Protein AF-A0A958GUT4-F1 (afdb_monomer_lite)

Structure (mmCIF, N/CA/C/O backbone):
data_AF-A0A958GUT4-F1
#
_entry.id   AF-A0A958GUT4-F1
#
loop_
_atom_site.group_PDB
_atom_site.id
_atom_site.type_symbol
_atom_site.label_atom_id
_atom_site.label_alt_id
_atom_site.label_comp_id
_atom_site.label_asym_id
_atom_site.label_entity_id
_atom_site.label_seq_id
_atom_site.pdbx_PDB_ins_code
_atom_site.Cartn_x
_atom_site.Cartn_y
_atom_site.Cartn_z
_atom_site.occupancy
_atom_site.B_iso_or_equiv
_atom_site.auth_seq_id
_atom_site.auth_comp_id
_atom_site.auth_asym_id
_atom_site.auth_atom_id
_atom_site.pdbx_PDB_model_num
ATOM 1 N N . MET A 1 1 ? -35.368 -56.589 61.030 1.00 34.84 1 MET A N 1
ATOM 2 C CA . MET A 1 1 ? -36.793 -56.431 60.660 1.00 34.84 1 MET A CA 1
ATOM 3 C C . MET A 1 1 ? -36.895 -55.324 59.605 1.00 34.84 1 MET A C 1
ATOM 5 O O . MET A 1 1 ? -36.998 -54.161 59.944 1.00 34.84 1 MET A O 1
ATOM 9 N N . THR A 1 2 ? -36.487 -55.586 58.362 1.00 40.00 2 THR A N 1
ATOM 10 C CA . THR A 1 2 ? -37.362 -55.931 57.216 1.00 40.00 2 THR A CA 1
ATOM 11 C C . THR A 1 2 ? -38.450 -54.898 56.902 1.00 40.00 2 THR A C 1
ATOM 13 O O . THR A 1 2 ? -39.586 -55.038 57.349 1.00 40.00 2 THR A O 1
ATOM 16 N N . ARG A 1 3 ? -38.143 -53.943 56.016 1.00 38.34 3 ARG A N 1
ATOM 17 C CA . ARG A 1 3 ? -39.127 -53.379 55.080 1.00 38.34 3 ARG A CA 1
ATOM 18 C C . ARG A 1 3 ? -38.517 -53.325 53.678 1.00 38.34 3 ARG A C 1
ATOM 20 O O . ARG A 1 3 ? -37.564 -52.600 53.433 1.00 38.34 3 ARG A O 1
ATOM 27 N N . ARG A 1 4 ? -39.060 -54.164 52.793 1.00 37.91 4 ARG A N 1
ATOM 28 C CA . ARG A 1 4 ? -38.852 -54.139 51.337 1.00 37.91 4 ARG A CA 1
ATOM 29 C C . ARG A 1 4 ? -39.593 -52.937 50.737 1.00 37.91 4 ARG A C 1
ATOM 31 O O . ARG A 1 4 ? -40.714 -52.688 51.185 1.00 37.91 4 ARG A O 1
ATOM 38 N N . PRO A 1 5 ? -39.107 -52.333 49.644 1.00 47.97 5 PRO A N 1
ATOM 39 C CA . PRO A 1 5 ? -39.970 -51.686 48.673 1.00 47.97 5 PRO A CA 1
ATOM 40 C C . PRO A 1 5 ? -40.181 -52.593 47.452 1.00 47.97 5 PRO A C 1
ATOM 42 O O . PRO A 1 5 ? -39.253 -53.186 46.906 1.00 47.97 5 PRO A O 1
ATOM 45 N N . LYS A 1 6 ? -41.449 -52.707 47.051 1.00 51.03 6 LYS A N 1
ATOM 46 C CA . LYS A 1 6 ? -41.892 -53.169 45.735 1.00 51.03 6 LYS A CA 1
ATOM 47 C C . LYS A 1 6 ? -41.920 -51.944 44.824 1.00 51.03 6 LYS A C 1
ATOM 49 O O . LYS A 1 6 ? -42.697 -51.063 45.146 1.00 51.03 6 LYS A O 1
ATOM 54 N N . TYR A 1 7 ? -41.173 -51.927 43.722 1.00 39.12 7 TYR A N 1
ATOM 55 C CA . TYR A 1 7 ? -41.570 -51.268 42.468 1.00 39.12 7 TYR A CA 1
ATOM 56 C C . TYR A 1 7 ? -40.791 -51.919 41.316 1.00 39.12 7 TYR A C 1
ATOM 58 O O . TYR A 1 7 ? -39.629 -51.623 41.068 1.00 39.12 7 TYR A O 1
ATOM 66 N N . LEU A 1 8 ? -41.452 -52.867 40.657 1.00 44.34 8 LEU A N 1
ATOM 67 C CA . LEU A 1 8 ? -41.136 -53.380 39.328 1.00 44.34 8 LEU A CA 1
ATOM 68 C C . LEU A 1 8 ? -42.362 -53.030 38.491 1.00 44.34 8 LEU A C 1
ATOM 70 O O . LEU A 1 8 ? -43.433 -53.540 38.812 1.00 44.34 8 LEU A O 1
ATOM 74 N N . LEU A 1 9 ? -42.205 -52.135 37.512 1.00 44.56 9 LEU A N 1
ATOM 75 C CA . LEU A 1 9 ? -42.974 -52.000 36.261 1.00 44.56 9 LEU A CA 1
ATOM 76 C C . LEU A 1 9 ? -42.634 -50.638 35.632 1.00 44.56 9 LEU A C 1
ATOM 78 O O . LEU A 1 9 ? -42.882 -49.608 36.250 1.00 44.56 9 LEU A O 1
ATOM 82 N N . GLY A 1 10 ? -42.093 -50.639 34.407 1.00 42.06 10 GLY A N 1
ATOM 83 C CA . GLY A 1 10 ? -42.019 -49.427 33.577 1.00 42.06 10 GLY A CA 1
ATOM 84 C C . GLY A 1 10 ? -40.697 -49.143 32.856 1.00 42.06 10 GLY A C 1
ATOM 85 O O . GLY A 1 10 ? -40.276 -47.997 32.828 1.00 42.06 10 GLY A O 1
ATOM 86 N N . LEU A 1 11 ? -40.039 -50.140 32.255 1.00 44.28 11 LEU A N 1
ATOM 87 C CA . LEU A 1 11 ? -38.842 -49.943 31.415 1.00 44.28 11 LEU A CA 1
ATOM 88 C C . LEU A 1 11 ? -39.090 -50.515 30.009 1.00 44.28 11 LEU A C 1
ATOM 90 O O . LEU A 1 11 ? -38.478 -51.491 29.595 1.00 44.28 11 LEU A O 1
ATOM 94 N N . GLY A 1 12 ? -40.076 -49.950 29.303 1.00 46.34 12 GLY A N 1
ATOM 95 C CA . GLY A 1 12 ? -40.503 -50.444 27.984 1.00 46.34 12 GLY A CA 1
ATOM 96 C C . GLY A 1 12 ? -40.823 -49.380 26.932 1.00 46.34 12 GLY A C 1
ATOM 97 O O . GLY A 1 12 ? -41.210 -49.749 25.831 1.00 46.34 12 GLY A O 1
ATOM 98 N N . ALA A 1 13 ? -40.671 -48.083 27.226 1.00 46.47 13 ALA A N 1
ATOM 99 C CA . ALA A 1 13 ? -41.152 -47.019 26.331 1.00 46.47 13 ALA A CA 1
ATOM 100 C C . ALA A 1 13 ? -40.083 -46.030 25.822 1.00 46.47 13 ALA A C 1
ATOM 102 O O . ALA A 1 13 ? -40.411 -45.164 25.021 1.00 46.47 13 ALA A O 1
ATOM 103 N N . LEU A 1 14 ? -38.811 -46.151 26.225 1.00 45.03 14 LEU A N 1
ATOM 104 C CA . LEU A 1 14 ? -37.760 -45.187 25.836 1.00 45.03 14 LEU A CA 1
ATOM 105 C C . LEU A 1 14 ? -36.783 -45.689 24.756 1.00 45.03 14 LEU A C 1
ATOM 107 O O . LEU A 1 14 ? -36.005 -44.902 24.224 1.00 45.03 14 LEU A O 1
ATOM 111 N N . LEU A 1 15 ? -36.849 -46.967 24.365 1.00 44.50 15 LEU A N 1
ATOM 112 C CA . LEU A 1 15 ? -35.976 -47.527 23.323 1.00 44.50 15 LEU A CA 1
ATOM 113 C C . LEU A 1 15 ? -36.238 -47.021 21.879 1.00 44.50 15 LEU A C 1
ATOM 115 O O . LEU A 1 15 ? -35.268 -46.941 21.127 1.00 44.50 15 LEU A O 1
ATOM 119 N N . PRO A 1 16 ? -37.463 -46.635 21.454 1.00 42.34 16 PRO A N 1
ATOM 120 C CA . PRO A 1 16 ? -37.681 -46.178 20.074 1.00 42.34 16 PRO A CA 1
ATOM 121 C C . PRO A 1 16 ? -37.165 -44.757 19.791 1.00 42.34 16 PRO A C 1
ATOM 123 O O . PRO A 1 16 ? -36.840 -44.440 18.650 1.00 42.34 16 PRO A O 1
ATOM 126 N N . LEU A 1 17 ? -37.056 -43.900 20.815 1.00 43.06 17 LEU A N 1
ATOM 127 C CA . LEU A 1 17 ? -36.599 -42.509 20.662 1.00 43.06 17 LEU A CA 1
ATOM 128 C C . LEU A 1 17 ? -35.068 -42.386 20.612 1.00 43.06 17 LEU A C 1
ATOM 130 O O . LEU A 1 17 ? -34.550 -41.519 19.914 1.00 43.06 17 LEU A O 1
ATOM 134 N N . LEU A 1 18 ? -34.339 -43.303 21.259 1.00 45.47 18 LEU A N 1
ATOM 135 C CA . LEU A 1 18 ? -32.875 -43.364 21.170 1.00 45.47 18 LEU A CA 1
ATOM 136 C C . LEU A 1 18 ? -32.380 -43.908 19.815 1.00 45.47 18 LEU A C 1
ATOM 138 O O . LEU A 1 18 ? -31.303 -43.524 19.369 1.00 45.47 18 LEU A O 1
ATOM 142 N N . PHE A 1 19 ? -33.177 -44.724 19.114 1.00 42.97 19 PHE A N 1
ATOM 143 C CA . PHE A 1 19 ? -32.828 -45.217 17.772 1.00 42.97 19 PHE A CA 1
ATOM 144 C C . PHE A 1 19 ? -33.121 -44.206 16.648 1.00 42.97 19 PHE A C 1
ATOM 146 O O . PHE A 1 19 ? -32.418 -44.196 15.639 1.00 42.97 19 PHE A O 1
ATOM 153 N N . ALA A 1 20 ? -34.105 -43.315 16.822 1.00 38.91 20 ALA A N 1
ATOM 154 C CA . ALA A 1 20 ? -34.425 -42.286 15.827 1.00 38.91 20 ALA A CA 1
ATOM 155 C C . ALA A 1 20 ? -33.423 -41.111 15.831 1.00 38.91 20 ALA A C 1
ATOM 157 O O . ALA A 1 20 ? -33.117 -40.564 14.774 1.00 38.91 20 ALA A O 1
ATOM 158 N N . ALA A 1 21 ? -32.844 -40.766 16.989 1.00 38.22 21 ALA A N 1
ATOM 159 C CA . ALA A 1 21 ? -31.806 -39.733 17.086 1.00 38.22 21 ALA A CA 1
ATOM 160 C C . ALA A 1 21 ? -30.427 -40.205 16.573 1.00 38.22 21 ALA A C 1
ATOM 162 O O . ALA A 1 21 ? -29.644 -39.394 16.085 1.00 38.22 21 ALA A O 1
ATOM 163 N N . ALA A 1 22 ? -30.145 -41.513 16.613 1.00 37.12 22 ALA A N 1
ATOM 164 C CA . ALA A 1 22 ? -28.890 -42.087 16.117 1.00 37.12 22 ALA A CA 1
ATOM 165 C C . ALA A 1 22 ? -28.826 -42.205 14.578 1.00 37.12 22 ALA A C 1
ATOM 167 O O . ALA A 1 22 ? -27.737 -42.210 14.012 1.00 37.12 22 ALA A O 1
ATOM 168 N N . MET A 1 23 ? -29.970 -42.253 13.883 1.00 39.19 23 MET A N 1
ATOM 169 C CA . MET A 1 23 ? -30.023 -42.358 12.413 1.00 39.19 23 MET A CA 1
ATOM 170 C C . MET A 1 23 ? -30.044 -40.998 11.691 1.00 39.19 23 MET A C 1
ATOM 172 O O . MET A 1 23 ? -29.723 -40.939 10.509 1.00 39.19 23 MET A O 1
ATOM 176 N N . ALA A 1 24 ? -30.359 -39.895 12.382 1.00 36.31 24 ALA A N 1
ATOM 177 C CA . ALA A 1 24 ? -30.374 -38.548 11.793 1.00 36.31 24 ALA A CA 1
ATOM 178 C C . ALA A 1 24 ? -29.021 -37.804 11.872 1.00 36.31 24 ALA A C 1
ATOM 180 O O . ALA A 1 24 ? -28.878 -36.734 11.288 1.00 36.31 24 ALA A O 1
ATOM 181 N N . LEU A 1 25 ? -28.018 -38.367 12.560 1.00 35.59 25 LEU A N 1
ATOM 182 C CA . LEU A 1 25 ? -26.674 -37.781 12.720 1.00 35.59 25 LEU A CA 1
ATOM 183 C C . LEU A 1 25 ? -25.552 -38.600 12.048 1.00 35.59 25 LEU A C 1
ATOM 185 O O . LEU A 1 25 ? -24.382 -38.249 12.156 1.00 35.59 25 LEU A O 1
ATOM 189 N N . GLY A 1 26 ? -25.890 -39.657 11.302 1.00 33.59 26 GLY A N 1
ATOM 190 C CA . GLY A 1 26 ? -24.932 -40.527 10.604 1.00 33.59 26 GLY A CA 1
ATOM 191 C C . GLY A 1 26 ? -24.387 -40.002 9.265 1.00 33.59 26 GLY A C 1
ATOM 192 O O . GLY A 1 26 ? -23.805 -40.782 8.520 1.00 33.59 26 GLY A O 1
ATOM 193 N N . ALA A 1 27 ? -24.573 -38.719 8.934 1.00 34.47 27 ALA A N 1
ATOM 194 C CA . ALA A 1 27 ? -24.187 -38.142 7.638 1.00 34.47 27 ALA A CA 1
ATOM 195 C C . ALA A 1 27 ? -23.239 -36.931 7.737 1.00 34.47 27 ALA A C 1
ATOM 197 O O . ALA A 1 27 ? -23.280 -36.045 6.888 1.00 34.47 27 ALA A O 1
ATOM 198 N N . LEU A 1 28 ? -22.372 -36.875 8.753 1.00 32.38 28 LEU A N 1
ATOM 199 C CA . LEU A 1 28 ? -21.281 -35.893 8.822 1.00 32.38 28 LEU A CA 1
ATOM 200 C C . LEU A 1 28 ? -19.981 -36.592 9.239 1.00 32.38 28 LEU A C 1
ATOM 202 O O . LEU A 1 28 ? -19.606 -36.630 10.408 1.00 32.38 28 LEU A O 1
ATOM 206 N N . GLY A 1 29 ? -19.329 -37.201 8.245 1.00 32.34 29 GLY A N 1
ATOM 207 C CA . GLY A 1 29 ? -17.990 -37.770 8.349 1.00 32.34 29 GLY A CA 1
ATOM 208 C C . GLY A 1 29 ? -16.906 -36.691 8.438 1.00 32.34 29 GLY A C 1
ATOM 209 O O . GLY A 1 29 ? -17.008 -35.619 7.847 1.00 32.34 29 GLY A O 1
ATOM 210 N N . ALA A 1 30 ? -15.878 -37.010 9.220 1.00 30.72 30 ALA A N 1
ATOM 211 C CA . ALA A 1 30 ? -14.760 -36.171 9.620 1.00 30.72 30 ALA A CA 1
ATOM 212 C C . ALA A 1 30 ? -13.874 -35.669 8.462 1.00 30.72 30 ALA A C 1
ATOM 214 O O . ALA A 1 30 ? -13.537 -36.413 7.545 1.00 30.72 30 ALA A O 1
ATOM 215 N N . SER A 1 31 ? -13.403 -34.424 8.574 1.00 28.27 31 SER A N 1
ATOM 216 C CA . SER A 1 31 ? -12.253 -33.909 7.823 1.00 28.27 31 SER A CA 1
ATOM 217 C C . SER A 1 31 ? -10.922 -34.316 8.463 1.00 28.27 31 SER A C 1
ATOM 219 O O . SER A 1 31 ? -10.799 -34.304 9.690 1.00 28.27 31 SER A O 1
ATOM 221 N N . PRO A 1 32 ? -9.872 -34.460 7.641 1.00 33.88 32 PRO A N 1
ATOM 222 C CA . PRO A 1 32 ? -8.579 -33.881 7.972 1.00 33.88 32 PRO A CA 1
ATOM 223 C C . PRO A 1 32 ? -8.141 -32.869 6.896 1.00 33.88 32 PRO A C 1
ATOM 225 O O . PRO A 1 32 ? -8.085 -33.176 5.711 1.00 33.88 32 PRO A O 1
ATOM 228 N N . ALA A 1 33 ? -7.804 -31.649 7.323 1.00 28.58 33 ALA A N 1
ATOM 229 C CA . ALA A 1 33 ? -6.943 -30.730 6.568 1.00 28.58 33 ALA A CA 1
ATOM 230 C C . ALA A 1 33 ? -5.471 -31.165 6.790 1.00 28.58 33 ALA A C 1
ATOM 232 O O . ALA A 1 33 ? -5.148 -31.613 7.887 1.00 28.58 33 ALA A O 1
ATOM 233 N N . ALA A 1 34 ? -4.526 -31.074 5.848 1.00 29.80 34 ALA A N 1
ATOM 234 C CA . ALA A 1 34 ? -4.298 -29.986 4.905 1.00 29.80 34 ALA A CA 1
ATOM 235 C C . ALA A 1 34 ? -3.454 -30.408 3.678 1.00 29.80 34 ALA A C 1
ATOM 237 O O . ALA A 1 34 ? -2.433 -31.068 3.846 1.00 29.80 34 ALA A O 1
ATOM 238 N N . ALA A 1 35 ? -3.831 -29.929 2.484 1.00 29.06 35 ALA A N 1
ATOM 239 C CA . ALA A 1 35 ? -2.947 -29.427 1.417 1.00 29.06 35 ALA A CA 1
ATOM 240 C C . ALA A 1 35 ? -3.813 -28.781 0.308 1.00 29.06 35 ALA A C 1
ATOM 242 O O . ALA A 1 35 ? -4.710 -29.421 -0.232 1.00 29.06 35 ALA A O 1
ATOM 243 N N . ARG A 1 36 ? -3.578 -27.503 -0.021 1.00 32.06 36 ARG A N 1
ATOM 244 C CA . ARG A 1 36 ? -4.113 -26.825 -1.225 1.00 32.06 36 ARG A CA 1
ATOM 245 C C . ARG A 1 36 ? -3.044 -26.914 -2.324 1.00 32.06 36 ARG A C 1
ATOM 247 O O . ARG A 1 36 ? -1.878 -26.738 -2.004 1.00 32.06 36 ARG A O 1
ATOM 254 N N . GLY A 1 37 ? -3.337 -27.106 -3.605 1.00 28.30 37 GLY A N 1
ATOM 255 C CA . GLY A 1 37 ? -4.613 -27.351 -4.261 1.00 28.30 37 GLY A CA 1
ATOM 256 C C . GLY A 1 37 ? -4.417 -27.447 -5.776 1.00 28.30 37 GLY A C 1
ATOM 257 O O . GLY A 1 37 ? -3.684 -26.648 -6.339 1.00 28.30 37 GLY A O 1
ATOM 258 N N . LEU A 1 38 ? -5.094 -28.405 -6.397 1.00 32.09 38 LEU A N 1
ATOM 259 C CA . LEU A 1 38 ? -5.718 -28.359 -7.721 1.00 32.09 38 LEU A CA 1
ATOM 260 C C . LEU A 1 38 ? -6.871 -29.373 -7.634 1.00 32.09 38 LEU A C 1
ATOM 262 O O . LEU A 1 38 ? -6.721 -30.405 -6.983 1.00 32.09 38 LEU A O 1
ATOM 266 N N . ALA A 1 39 ? -8.036 -29.029 -8.178 1.00 42.16 39 ALA A N 1
ATOM 267 C CA . ALA A 1 39 ? -9.238 -29.854 -8.109 1.00 42.16 39 ALA A CA 1
ATOM 268 C C . ALA A 1 39 ? -8.965 -31.274 -8.639 1.00 42.16 39 ALA A C 1
ATOM 270 O O . ALA A 1 39 ? -8.457 -31.411 -9.750 1.00 42.16 39 ALA A O 1
ATOM 271 N N . GLN A 1 40 ? -9.296 -32.304 -7.856 1.00 35.88 40 GLN A N 1
ATOM 272 C CA . GLN A 1 40 ? -9.343 -33.688 -8.321 1.00 35.88 40 GLN A CA 1
ATOM 273 C C . GLN A 1 40 ? -10.562 -34.402 -7.742 1.00 35.88 40 GLN A C 1
ATOM 275 O O . GLN A 1 40 ? -10.865 -34.285 -6.552 1.00 35.88 40 GLN A O 1
ATOM 280 N N . ASP A 1 41 ? -11.233 -35.107 -8.648 1.00 41.62 41 ASP A N 1
ATOM 281 C CA . ASP A 1 41 ? -12.164 -36.201 -8.424 1.00 41.62 41 ASP A CA 1
ATOM 282 C C . ASP A 1 41 ? -11.600 -37.270 -7.464 1.00 41.62 41 ASP A C 1
ATOM 284 O O . ASP A 1 41 ? -10.406 -37.299 -7.161 1.00 41.62 41 ASP A O 1
ATOM 288 N N . GLU A 1 42 ? -12.489 -38.128 -6.961 1.00 38.38 42 GLU A N 1
ATOM 289 C CA . GLU A 1 42 ? -12.234 -39.207 -5.992 1.00 38.38 42 GLU A CA 1
ATOM 290 C C . GLU A 1 42 ? -10.967 -40.046 -6.281 1.00 38.38 42 GLU A C 1
ATOM 292 O O . GLU A 1 42 ? -10.565 -40.172 -7.440 1.00 38.38 42 GLU A O 1
ATOM 297 N N . PRO A 1 43 ? -10.326 -40.664 -5.262 1.00 47.41 43 PRO A N 1
ATOM 298 C CA . PRO A 1 43 ? -9.102 -41.429 -5.465 1.00 47.41 43 PRO A CA 1
ATOM 299 C C . PRO A 1 43 ? -9.401 -42.688 -6.282 1.00 47.41 43 PRO A C 1
ATOM 301 O O . PRO A 1 43 ? -9.824 -43.716 -5.750 1.00 47.41 43 PRO A O 1
ATOM 304 N N . GLY A 1 44 ? -9.166 -42.597 -7.589 1.00 57.84 44 GLY A N 1
ATOM 305 C CA . GLY A 1 44 ? -9.027 -43.758 -8.452 1.00 57.84 44 GLY A CA 1
ATOM 306 C C . GLY A 1 44 ? -7.883 -44.643 -7.960 1.00 57.84 44 GLY A C 1
ATOM 307 O O . GLY A 1 44 ? -6.951 -44.186 -7.291 1.00 57.84 44 GLY A O 1
ATOM 308 N N . ASP A 1 45 ? -7.958 -45.929 -8.281 1.00 82.75 45 ASP A N 1
ATOM 309 C CA . ASP A 1 45 ? -6.837 -46.841 -8.098 1.00 82.75 45 ASP A CA 1
ATOM 310 C C . ASP A 1 45 ? -5.558 -46.297 -8.775 1.00 82.75 45 ASP A C 1
ATOM 312 O O . ASP A 1 45 ? -5.601 -45.446 -9.667 1.00 82.75 45 ASP A O 1
ATOM 316 N N . CYS A 1 46 ? -4.384 -46.743 -8.319 1.00 83.00 46 CYS A N 1
ATOM 317 C CA . CYS A 1 46 ? -3.099 -46.247 -8.831 1.00 83.00 46 CYS A CA 1
ATOM 318 C C . CYS A 1 46 ? -2.993 -46.284 -10.376 1.00 83.00 46 CYS A C 1
ATOM 320 O O . CYS A 1 46 ? -2.496 -45.312 -10.951 1.00 83.00 46 CYS A O 1
ATOM 322 N N . PRO A 1 47 ? -3.533 -47.311 -11.070 1.00 89.06 47 PRO A N 1
ATOM 323 C CA . PRO A 1 47 ? -3.657 -47.296 -12.525 1.00 89.06 47 PRO A CA 1
ATOM 324 C C . PRO A 1 47 ? -4.451 -46.103 -13.064 1.00 89.06 47 PRO A C 1
ATOM 326 O O . PRO A 1 47 ? -3.959 -45.413 -13.953 1.00 89.06 47 PRO A O 1
ATOM 329 N N . SER A 1 48 ? -5.616 -45.786 -12.491 1.00 80.56 48 SER A N 1
ATOM 330 C CA . SER A 1 48 ? -6.409 -44.615 -12.893 1.00 80.56 48 SER A CA 1
ATOM 331 C C . SER A 1 48 ? -5.666 -43.295 -12.672 1.00 80.56 48 SER A C 1
ATOM 333 O O . SER A 1 48 ? -5.771 -42.384 -13.491 1.00 80.56 48 SER A O 1
ATOM 335 N N . ALA A 1 49 ? -4.874 -43.183 -11.601 1.00 83.31 49 ALA A N 1
ATOM 336 C CA . ALA A 1 49 ? -4.052 -41.998 -11.347 1.00 83.31 49 ALA A CA 1
ATOM 337 C C . ALA A 1 49 ? -2.905 -41.850 -12.367 1.00 83.31 49 ALA A C 1
ATOM 339 O O . ALA A 1 49 ? -2.615 -40.736 -12.812 1.00 83.31 49 ALA A O 1
ATOM 340 N N . CYS A 1 50 ? -2.274 -42.958 -12.769 1.00 87.56 50 CYS A N 1
ATOM 341 C CA . CYS A 1 50 ? -1.273 -42.971 -13.838 1.00 87.56 50 CYS A CA 1
ATOM 342 C C . CYS A 1 50 ? -1.896 -42.613 -15.198 1.00 87.56 50 CYS A C 1
ATOM 344 O O . CYS A 1 50 ? -1.318 -41.825 -15.950 1.00 87.56 50 CYS A O 1
ATOM 346 N N . GLU A 1 51 ? -3.101 -43.113 -15.480 1.00 89.62 51 GLU A N 1
ATOM 347 C CA . GLU A 1 51 ? -3.844 -42.823 -16.710 1.00 89.62 51 GLU A CA 1
ATOM 348 C C . GLU A 1 51 ? -4.295 -41.354 -16.773 1.00 89.62 51 GLU A C 1
ATOM 350 O O . GLU A 1 51 ? -4.204 -40.715 -17.820 1.00 89.62 51 GLU A O 1
ATOM 355 N N . ALA A 1 52 ? -4.683 -40.761 -15.639 1.00 86.31 52 ALA A N 1
ATOM 356 C CA . ALA A 1 52 ? -5.029 -39.341 -15.551 1.00 86.31 52 ALA A CA 1
ATOM 357 C C . ALA A 1 52 ? -3.848 -38.411 -15.901 1.00 86.31 52 ALA A C 1
ATOM 359 O O . ALA A 1 52 ? -4.053 -37.270 -16.316 1.00 86.31 52 ALA A O 1
ATOM 360 N N . GLN A 1 53 ? -2.599 -38.884 -15.785 1.00 89.25 53 GLN A N 1
ATOM 361 C CA . GLN A 1 53 ? -1.421 -38.119 -16.213 1.00 89.25 53 GLN A CA 1
ATOM 362 C C . GLN A 1 53 ? -1.099 -38.256 -17.707 1.00 89.25 53 GLN A C 1
ATOM 364 O O . GLN A 1 53 ? -0.262 -37.502 -18.217 1.00 89.25 53 GLN A O 1
ATOM 369 N N . ARG A 1 54 ? -1.768 -39.163 -18.432 1.00 93.75 54 ARG A N 1
ATOM 370 C CA . ARG A 1 54 ? -1.511 -39.451 -19.851 1.00 93.75 54 ARG A CA 1
ATOM 371 C C . ARG A 1 54 ? -1.626 -38.202 -20.724 1.00 93.75 54 ARG A C 1
ATOM 373 O O . ARG A 1 54 ? -0.734 -37.928 -21.524 1.00 93.75 54 ARG A O 1
ATOM 380 N N . GLU A 1 55 ? -2.663 -37.391 -20.517 1.00 85.06 55 GLU A N 1
ATOM 381 C CA . GLU A 1 55 ? -2.901 -36.164 -21.293 1.00 85.06 55 GLU A CA 1
ATOM 382 C C . GLU A 1 55 ? -1.822 -35.095 -21.033 1.00 85.06 55 GLU A C 1
ATOM 384 O O . GLU A 1 55 ? -1.322 -34.457 -21.963 1.00 85.06 55 GLU A O 1
ATOM 389 N N . ALA A 1 56 ? -1.361 -34.972 -19.784 1.00 83.88 56 ALA A N 1
ATOM 390 C CA . ALA A 1 56 ? -0.279 -34.062 -19.409 1.00 83.88 56 ALA A CA 1
ATOM 391 C C . ALA A 1 56 ? 1.097 -34.509 -19.940 1.00 83.88 56 ALA A C 1
ATOM 393 O O . ALA A 1 56 ? 1.958 -33.665 -20.221 1.00 83.88 56 ALA A O 1
ATOM 394 N N . PHE A 1 57 ? 1.340 -35.817 -20.068 1.00 90.88 57 PHE A N 1
ATOM 395 C CA . PHE A 1 57 ? 2.540 -36.336 -20.733 1.00 90.88 57 PHE A CA 1
ATOM 396 C C . PHE A 1 57 ? 2.471 -36.144 -22.250 1.00 90.88 57 PHE A C 1
ATOM 398 O O . PHE A 1 57 ? 3.465 -35.728 -22.847 1.00 90.88 57 PHE A O 1
ATOM 405 N N . MET A 1 58 ? 1.297 -36.348 -22.854 1.00 93.25 58 MET A N 1
ATOM 406 C CA . MET A 1 58 ? 1.071 -36.130 -24.284 1.00 93.25 58 MET A CA 1
ATOM 407 C C . MET A 1 58 ? 1.320 -34.671 -24.675 1.00 93.25 58 MET A C 1
ATOM 409 O O . MET A 1 58 ? 2.112 -34.403 -25.574 1.00 93.25 58 MET A O 1
ATOM 413 N N . GLN A 1 59 ? 0.739 -33.721 -23.939 1.00 86.69 59 GLN A N 1
ATOM 414 C CA . GLN A 1 59 ? 0.972 -32.284 -24.127 1.00 86.69 59 GLN A CA 1
ATOM 415 C C . GLN A 1 59 ? 2.460 -31.915 -24.034 1.00 86.69 59 GLN A C 1
ATOM 417 O O . GLN A 1 59 ? 2.983 -31.200 -24.888 1.00 86.69 59 GLN A O 1
ATOM 422 N N . ARG A 1 60 ? 3.179 -32.436 -23.030 1.00 88.94 60 ARG A N 1
ATOM 423 C CA . ARG A 1 60 ? 4.624 -32.187 -22.883 1.00 88.94 60 ARG A CA 1
ATOM 424 C C . ARG A 1 60 ? 5.444 -32.756 -24.036 1.00 88.94 60 ARG A C 1
ATOM 426 O O . ARG A 1 60 ? 6.382 -32.102 -24.483 1.00 88.94 60 ARG A O 1
ATOM 433 N N . CYS A 1 61 ? 5.094 -33.943 -24.519 1.00 92.75 61 CYS A N 1
ATOM 434 C CA . CYS A 1 61 ? 5.789 -34.547 -25.642 1.00 92.75 61 CYS A CA 1
ATOM 435 C C . CYS A 1 61 ? 5.526 -33.798 -26.955 1.00 92.75 61 CYS A C 1
ATOM 437 O O . CYS A 1 61 ? 6.482 -33.510 -27.677 1.00 92.75 61 CYS A O 1
ATOM 439 N N . LEU A 1 62 ? 4.281 -33.390 -27.222 1.00 88.31 62 LEU A N 1
ATOM 440 C CA . LEU A 1 62 ? 3.947 -32.593 -28.406 1.00 88.31 62 LEU A CA 1
ATOM 441 C C . LEU A 1 62 ? 4.701 -31.256 -28.420 1.00 88.31 62 LEU A C 1
ATOM 443 O O . LEU A 1 62 ? 5.262 -30.872 -29.443 1.00 88.31 62 LEU A O 1
ATOM 447 N N . ASN A 1 63 ? 4.822 -30.599 -27.262 1.00 82.94 63 ASN A N 1
ATOM 448 C CA . ASN A 1 63 ? 5.599 -29.362 -27.123 1.00 82.94 63 ASN A CA 1
ATOM 449 C C . ASN A 1 63 ? 7.111 -29.558 -27.323 1.00 82.94 63 ASN A C 1
ATOM 451 O O . ASN A 1 63 ? 7.824 -28.588 -27.565 1.00 82.94 63 ASN A O 1
ATOM 455 N N . SER A 1 64 ? 7.609 -30.797 -27.234 1.00 83.56 64 SER A N 1
ATOM 456 C CA . SER A 1 64 ? 9.012 -31.127 -27.519 1.00 83.56 64 SER A CA 1
ATOM 457 C C . SER A 1 64 ? 9.305 -31.383 -29.002 1.00 83.56 64 SER A C 1
ATOM 459 O O . SER A 1 64 ? 10.461 -31.608 -29.353 1.00 83.56 64 SER A O 1
ATOM 461 N N . GLY A 1 65 ? 8.284 -31.341 -29.870 1.00 91.06 65 GLY A N 1
ATOM 462 C CA . GLY A 1 65 ? 8.435 -31.532 -31.315 1.00 91.06 65 GLY A CA 1
ATOM 463 C C . GLY A 1 65 ? 8.793 -32.962 -31.725 1.00 91.06 65 GLY A C 1
ATOM 464 O O . GLY A 1 65 ? 9.450 -33.148 -32.745 1.00 91.06 65 GLY A O 1
ATOM 465 N N . ARG A 1 66 ? 8.418 -33.961 -30.915 1.00 89.56 66 ARG A N 1
ATOM 466 C CA . ARG A 1 66 ? 8.613 -35.382 -31.228 1.00 89.56 66 ARG A CA 1
ATOM 467 C C . ARG A 1 66 ? 7.392 -35.966 -31.925 1.00 89.56 66 ARG A C 1
ATOM 469 O O . ARG A 1 66 ? 6.259 -35.697 -31.538 1.00 89.56 66 ARG A O 1
ATOM 476 N N . ASP A 1 67 ? 7.647 -36.847 -32.884 1.00 90.50 67 ASP A N 1
ATOM 477 C CA . ASP A 1 67 ? 6.597 -37.475 -33.694 1.00 90.50 67 ASP A CA 1
ATOM 478 C C . ASP A 1 67 ? 6.096 -38.797 -33.074 1.00 90.50 67 ASP A C 1
ATOM 480 O O . ASP A 1 67 ? 5.076 -39.340 -33.490 1.00 90.50 67 ASP A O 1
ATOM 484 N N . ASP A 1 68 ? 6.804 -39.332 -32.070 1.00 93.12 68 ASP A N 1
ATOM 485 C CA . ASP A 1 68 ? 6.559 -40.636 -31.437 1.00 93.12 68 ASP A CA 1
ATOM 486 C C . ASP A 1 68 ? 5.915 -40.534 -30.041 1.00 93.12 68 ASP A C 1
ATOM 488 O O . ASP A 1 68 ? 6.091 -41.406 -29.184 1.00 93.12 68 ASP A O 1
ATOM 492 N N . CYS A 1 69 ? 5.158 -39.460 -29.804 1.00 92.31 69 CYS A N 1
ATOM 493 C CA . CYS A 1 69 ? 4.645 -39.126 -28.479 1.00 92.31 69 CYS A CA 1
ATOM 494 C C . CYS A 1 69 ? 3.705 -40.158 -27.876 1.00 92.31 69 CYS A C 1
ATOM 496 O O . CYS A 1 69 ? 3.786 -40.415 -26.679 1.00 92.31 69 CYS A O 1
ATOM 498 N N . GLU A 1 70 ? 2.871 -40.795 -28.685 1.00 93.06 70 GLU A N 1
ATOM 499 C CA . GLU A 1 70 ? 1.937 -41.806 -28.198 1.00 93.06 70 GLU A CA 1
ATOM 500 C C . GLU A 1 70 ? 2.677 -43.023 -27.620 1.00 93.06 70 GLU A C 1
ATOM 502 O O . GLU A 1 70 ? 2.467 -43.393 -26.466 1.00 93.06 70 GLU A O 1
ATOM 507 N N . ALA A 1 71 ? 3.669 -43.545 -28.350 1.00 91.00 71 ALA A N 1
ATOM 508 C CA . ALA A 1 71 ? 4.491 -44.665 -27.894 1.00 91.00 71 ALA A CA 1
ATOM 509 C C . ALA A 1 71 ? 5.349 -44.323 -26.660 1.00 91.00 71 ALA A C 1
ATOM 511 O O . ALA A 1 71 ? 5.651 -45.199 -25.845 1.00 91.00 71 ALA A O 1
ATOM 512 N N . LEU A 1 72 ? 5.778 -43.065 -26.522 1.00 91.06 72 LEU A N 1
ATOM 513 C CA . LEU A 1 72 ? 6.531 -42.604 -25.356 1.00 91.06 72 LEU A CA 1
ATOM 514 C C . LEU A 1 72 ? 5.633 -42.480 -24.120 1.00 91.06 72 LEU A C 1
ATOM 516 O O . LEU A 1 72 ? 6.011 -42.935 -23.041 1.00 91.06 72 LEU A O 1
ATOM 520 N N . VAL A 1 73 ? 4.450 -41.889 -24.283 1.00 94.31 73 VAL A N 1
ATOM 521 C CA . VAL A 1 73 ? 3.471 -41.701 -23.210 1.00 94.31 73 VAL A CA 1
ATOM 522 C C . VAL A 1 73 ? 2.991 -43.050 -22.678 1.00 94.31 73 VAL A C 1
ATOM 524 O O . VAL A 1 73 ? 2.978 -43.241 -21.464 1.00 94.31 73 VAL A O 1
ATOM 527 N N . ASP A 1 74 ? 2.707 -44.015 -23.553 1.00 93.25 74 ASP A N 1
ATOM 528 C CA . ASP A 1 74 ? 2.283 -45.356 -23.133 1.00 93.25 74 ASP A CA 1
ATOM 529 C C . ASP A 1 74 ? 3.371 -46.073 -22.313 1.00 93.25 74 ASP A C 1
ATOM 531 O O . ASP A 1 74 ? 3.075 -46.717 -21.306 1.00 93.25 74 ASP A O 1
ATOM 535 N N . LYS A 1 75 ? 4.656 -45.892 -22.661 1.00 91.56 75 LYS A N 1
ATOM 536 C CA . LYS A 1 75 ? 5.776 -46.393 -21.842 1.00 91.56 75 LYS A CA 1
ATOM 537 C C . LYS A 1 75 ? 5.844 -45.725 -20.470 1.00 91.56 75 LYS A C 1
ATOM 539 O O . LYS A 1 75 ? 6.174 -46.389 -19.491 1.00 91.56 75 LYS A O 1
ATOM 544 N N . MET A 1 76 ? 5.565 -44.424 -20.390 1.00 88.81 76 MET A N 1
ATOM 545 C CA . MET A 1 76 ? 5.582 -43.692 -19.120 1.00 88.81 76 MET A CA 1
ATOM 546 C C . MET A 1 76 ? 4.431 -44.113 -18.206 1.00 88.81 76 MET A C 1
ATOM 548 O O . MET A 1 76 ? 4.651 -44.300 -17.010 1.00 88.81 76 MET A O 1
ATOM 552 N N . VAL A 1 77 ? 3.233 -44.304 -18.761 1.00 92.62 77 VAL A N 1
ATOM 553 C CA . VAL A 1 77 ? 2.069 -44.795 -18.013 1.00 92.62 77 VAL A CA 1
ATOM 554 C C . VAL A 1 77 ? 2.314 -46.225 -17.529 1.00 92.62 77 VAL A C 1
ATOM 556 O O . VAL A 1 77 ? 2.149 -46.489 -16.341 1.00 92.62 77 VAL A O 1
ATOM 559 N N . ALA A 1 78 ? 2.828 -47.119 -18.381 1.00 88.62 78 ALA A N 1
ATOM 560 C CA . ALA A 1 78 ? 3.180 -48.482 -17.974 1.00 88.62 78 ALA A CA 1
ATOM 561 C C . ALA A 1 78 ? 4.214 -48.507 -16.830 1.00 88.62 78 ALA A C 1
ATOM 563 O O . ALA A 1 78 ? 4.025 -49.209 -15.839 1.00 88.62 78 ALA A O 1
ATOM 564 N N . ALA A 1 79 ? 5.264 -47.682 -16.910 1.00 84.12 79 ALA A N 1
ATOM 565 C CA . ALA A 1 79 ? 6.267 -47.567 -15.848 1.00 84.12 79 ALA A CA 1
ATOM 566 C C . ALA A 1 79 ? 5.707 -46.961 -14.546 1.00 84.12 79 ALA A C 1
ATOM 568 O O . ALA A 1 79 ? 6.202 -47.261 -13.458 1.00 84.12 79 ALA A O 1
ATOM 569 N N . CYS A 1 80 ? 4.695 -46.095 -14.644 1.00 88.62 80 CYS A N 1
ATOM 570 C CA . CYS A 1 80 ? 3.974 -45.561 -13.491 1.00 88.62 80 CYS A CA 1
ATOM 571 C C . CYS A 1 80 ? 3.191 -46.675 -12.784 1.00 88.62 80 CYS A C 1
ATOM 573 O O . CYS A 1 80 ? 3.339 -46.842 -11.574 1.00 88.62 80 CYS A O 1
ATOM 575 N N . VAL A 1 81 ? 2.457 -47.492 -13.545 1.00 90.88 81 VAL A N 1
ATOM 576 C CA . VAL A 1 81 ? 1.691 -48.630 -13.017 1.00 90.88 81 VAL A CA 1
ATOM 577 C C . VAL A 1 81 ? 2.610 -49.679 -12.385 1.00 90.88 81 VAL A C 1
ATOM 579 O O . VAL A 1 81 ? 2.352 -50.113 -11.268 1.00 90.88 81 VAL A O 1
ATOM 582 N N . GLU A 1 82 ? 3.738 -50.020 -13.014 1.00 84.88 82 GLU A N 1
ATOM 583 C CA . GLU A 1 82 ? 4.702 -50.970 -12.430 1.00 84.88 82 GLU A CA 1
ATOM 584 C C . GLU A 1 82 ? 5.267 -50.503 -11.077 1.00 84.88 82 GLU A C 1
ATOM 586 O O . GLU A 1 82 ? 5.515 -51.320 -10.190 1.00 84.88 82 GLU A O 1
ATOM 591 N N . ARG A 1 83 ? 5.454 -49.189 -10.880 1.00 84.00 83 ARG A N 1
ATOM 592 C CA . ARG A 1 83 ? 5.895 -48.645 -9.583 1.00 84.00 83 ARG A CA 1
ATOM 593 C C . ARG A 1 83 ? 4.813 -48.715 -8.514 1.00 84.00 83 ARG A C 1
ATOM 595 O O . ARG A 1 83 ? 5.164 -48.779 -7.340 1.00 84.00 83 ARG A O 1
ATOM 602 N N . CYS A 1 84 ? 3.538 -48.698 -8.898 1.00 83.50 84 CYS A N 1
ATOM 603 C CA . CYS A 1 84 ? 2.428 -48.843 -7.960 1.00 83.50 84 CYS A CA 1
ATOM 604 C C . CYS A 1 84 ? 2.390 -50.236 -7.315 1.00 83.50 84 CYS A C 1
ATOM 606 O O . CYS A 1 84 ? 2.033 -50.349 -6.145 1.00 83.50 84 CYS A O 1
ATOM 608 N N . ASP A 1 85 ? 2.781 -51.275 -8.059 1.00 76.00 85 ASP A N 1
ATOM 609 C CA . ASP A 1 85 ? 2.733 -52.671 -7.603 1.00 76.00 85 ASP A CA 1
ATOM 610 C C . ASP A 1 85 ? 4.028 -53.140 -6.916 1.00 76.00 85 ASP A C 1
ATOM 612 O O . ASP A 1 85 ? 4.081 -54.232 -6.339 1.00 76.00 85 ASP A O 1
ATOM 616 N N . ALA A 1 86 ? 5.089 -52.329 -6.949 1.00 71.56 86 ALA A N 1
ATOM 617 C CA . ALA A 1 86 ? 6.355 -52.675 -6.321 1.00 71.56 86 ALA A CA 1
ATOM 618 C C . ALA A 1 86 ? 6.260 -52.548 -4.784 1.00 71.56 86 ALA A C 1
ATOM 620 O O . ALA A 1 86 ? 5.943 -51.470 -4.273 1.00 71.56 86 ALA A O 1
ATOM 621 N N . PRO A 1 87 ? 6.573 -53.607 -4.008 1.00 64.06 87 PRO A N 1
ATOM 622 C CA . PRO A 1 87 ? 6.642 -53.500 -2.556 1.00 64.06 87 PRO A CA 1
ATOM 623 C C . PRO A 1 87 ? 7.709 -52.472 -2.166 1.00 64.06 87 PRO A C 1
ATOM 625 O O . PRO A 1 87 ? 8.825 -52.487 -2.687 1.00 64.06 87 PRO A O 1
ATOM 628 N N . THR A 1 88 ? 7.373 -51.576 -1.240 1.00 60.81 88 THR A N 1
ATOM 629 C CA . THR A 1 88 ? 8.306 -50.569 -0.730 1.00 60.81 88 THR A CA 1
ATOM 630 C C . THR A 1 88 ? 9.489 -51.254 -0.043 1.00 60.81 88 THR A C 1
ATOM 632 O O . THR A 1 88 ? 9.335 -51.922 0.980 1.00 60.81 88 THR A O 1
ATOM 635 N N . GLU A 1 89 ? 10.691 -51.113 -0.608 1.00 62.38 89 GLU A N 1
ATOM 636 C CA . GLU A 1 89 ? 11.911 -51.592 0.045 1.00 62.38 89 GLU A CA 1
ATOM 637 C C . GLU A 1 89 ? 12.105 -50.876 1.397 1.00 62.38 89 GLU A C 1
ATOM 639 O O . GLU A 1 89 ? 11.928 -49.655 1.472 1.00 62.38 89 GLU A O 1
ATOM 644 N N . PRO A 1 90 ? 12.515 -51.584 2.467 1.00 67.44 90 PRO A N 1
ATOM 645 C CA . PRO A 1 90 ? 12.735 -50.978 3.779 1.00 67.44 90 PRO A CA 1
ATOM 646 C C . PRO A 1 90 ? 13.805 -49.881 3.714 1.00 67.44 90 PRO A C 1
ATOM 648 O O . PRO A 1 90 ? 14.832 -50.048 3.047 1.00 67.44 90 PRO A O 1
ATOM 651 N N . GLU A 1 91 ? 13.574 -48.754 4.395 1.00 63.19 91 GLU A N 1
ATOM 652 C CA . GLU A 1 91 ? 14.515 -47.627 4.455 1.00 63.19 91 GLU A CA 1
ATOM 653 C C . GLU A 1 91 ? 15.905 -48.049 4.970 1.00 63.19 91 GLU A C 1
ATOM 655 O O . GLU A 1 91 ? 16.022 -48.998 5.750 1.00 63.19 91 GLU A O 1
ATOM 660 N N . PRO A 1 92 ? 16.989 -47.395 4.513 1.00 78.19 92 PRO A N 1
ATOM 661 C CA . PRO A 1 92 ? 18.338 -47.825 4.841 1.00 78.19 92 PRO A CA 1
ATOM 662 C C . PRO A 1 92 ? 18.630 -47.367 6.257 1.00 78.19 92 PRO A C 1
ATOM 664 O O . PRO A 1 92 ? 18.422 -46.204 6.590 1.00 78.19 92 PRO A O 1
ATOM 667 N N . SER A 1 93 ? 19.145 -48.270 7.085 1.00 76.25 93 SER A N 1
ATOM 668 C CA . SER A 1 93 ? 19.500 -47.946 8.467 1.00 76.25 93 SER A CA 1
ATOM 669 C C . SER A 1 93 ? 20.736 -47.050 8.586 1.00 76.25 93 SER A C 1
ATOM 671 O O . SER A 1 93 ? 21.014 -46.552 9.673 1.00 76.25 93 SER A O 1
ATOM 673 N N . ASP A 1 94 ? 21.488 -46.852 7.500 1.00 85.62 94 ASP A N 1
ATOM 674 C CA . ASP A 1 94 ? 22.694 -46.033 7.476 1.00 85.62 94 ASP A CA 1
ATOM 675 C C . ASP A 1 94 ? 22.671 -44.952 6.378 1.00 85.62 94 ASP A C 1
ATOM 677 O O . ASP A 1 94 ? 21.957 -45.019 5.371 1.00 85.62 94 ASP A O 1
ATOM 681 N N . CYS A 1 95 ? 23.459 -43.899 6.611 1.00 81.38 95 CYS A N 1
ATOM 682 C CA . CYS A 1 95 ? 23.544 -42.728 5.737 1.00 81.38 95 CYS A CA 1
ATOM 683 C C . CYS A 1 95 ? 24.094 -43.081 4.345 1.00 81.38 95 CYS A C 1
ATOM 685 O O . CYS A 1 95 ? 23.649 -42.518 3.343 1.00 81.38 95 CYS A O 1
ATOM 687 N N . ALA A 1 96 ? 24.999 -44.061 4.261 1.00 88.19 96 ALA A N 1
ATOM 688 C CA . ALA A 1 96 ? 25.552 -44.533 2.996 1.00 88.19 96 ALA A CA 1
ATOM 689 C C . ALA A 1 96 ? 24.461 -45.147 2.101 1.00 88.19 96 ALA A C 1
ATOM 691 O O . ALA A 1 96 ? 24.337 -44.768 0.934 1.00 88.19 96 ALA A O 1
ATOM 692 N N . GLY A 1 97 ? 23.601 -46.002 2.658 1.00 86.50 97 GLY A N 1
ATOM 693 C CA . GLY A 1 97 ? 22.465 -46.589 1.953 1.00 86.50 97 GLY A CA 1
ATOM 694 C C . GLY A 1 97 ? 21.401 -45.559 1.562 1.00 86.50 97 GLY A C 1
ATOM 695 O O . GLY A 1 97 ? 20.754 -45.703 0.520 1.00 86.50 97 GLY A O 1
ATOM 696 N N . ALA A 1 98 ? 21.231 -44.487 2.346 1.00 84.88 98 ALA A N 1
ATOM 697 C CA . ALA A 1 98 ? 20.357 -43.365 1.988 1.00 84.88 98 ALA A CA 1
ATOM 698 C C . ALA A 1 98 ? 20.916 -42.568 0.797 1.00 84.88 98 ALA A C 1
ATOM 700 O O . ALA A 1 98 ? 20.184 -42.237 -0.142 1.00 84.88 98 ALA A O 1
ATOM 701 N N . CYS A 1 99 ? 22.224 -42.300 0.807 1.00 88.81 99 CYS A N 1
ATOM 702 C CA . CYS A 1 99 ? 22.934 -41.652 -0.292 1.00 88.81 99 CYS A CA 1
ATOM 703 C C . CYS A 1 99 ? 22.863 -42.473 -1.581 1.00 88.81 99 CYS A C 1
ATOM 705 O O . CYS A 1 99 ? 22.532 -41.934 -2.639 1.00 88.81 99 CYS A O 1
ATOM 707 N N . GLU A 1 100 ? 23.101 -43.780 -1.493 1.00 92.69 100 GLU A N 1
ATOM 708 C CA . GLU A 1 100 ? 23.055 -44.677 -2.644 1.00 92.69 100 GLU A CA 1
ATOM 709 C C . GLU A 1 100 ? 21.663 -44.703 -3.288 1.00 92.69 100 GLU A C 1
ATOM 711 O O . GLU A 1 100 ? 21.545 -44.599 -4.510 1.00 92.69 100 GLU A O 1
ATOM 716 N N . ARG A 1 101 ? 20.595 -44.743 -2.480 1.00 89.00 101 ARG A N 1
ATOM 717 C CA . ARG A 1 101 ? 19.219 -44.666 -2.992 1.00 89.00 101 ARG A CA 1
ATOM 718 C C . ARG A 1 101 ? 18.919 -43.361 -3.711 1.00 89.00 101 ARG A C 1
ATOM 720 O O . ARG A 1 101 ? 18.400 -43.394 -4.825 1.00 89.00 101 ARG A O 1
ATOM 727 N N . ARG A 1 102 ? 19.260 -42.214 -3.115 1.00 87.88 102 ARG A N 1
ATOM 728 C CA . ARG A 1 102 ? 19.006 -40.903 -3.743 1.00 87.88 102 ARG A CA 1
ATOM 729 C C . ARG A 1 102 ? 19.765 -40.755 -5.059 1.00 87.88 102 ARG A C 1
ATOM 731 O O . ARG A 1 102 ? 19.198 -40.271 -6.036 1.00 87.88 102 ARG A O 1
ATOM 738 N N . VAL A 1 103 ? 21.015 -41.215 -5.108 1.00 94.19 103 VAL A N 1
ATOM 739 C CA . VAL A 1 103 ? 21.822 -41.178 -6.334 1.00 94.19 103 VAL A CA 1
ATOM 740 C C . VAL A 1 103 ? 21.290 -42.147 -7.390 1.00 94.19 103 VAL A C 1
ATOM 742 O O . VAL A 1 103 ? 21.291 -41.797 -8.566 1.00 94.19 103 VAL A O 1
ATOM 745 N N . LYS A 1 104 ? 20.779 -43.324 -7.003 1.00 92.81 104 LYS A N 1
ATOM 746 C CA . LYS A 1 104 ? 20.133 -44.271 -7.930 1.00 92.81 104 LYS A CA 1
ATOM 747 C C . LYS A 1 104 ? 18.898 -43.672 -8.607 1.00 92.81 104 LYS A C 1
ATOM 749 O O . LYS A 1 104 ? 18.774 -43.789 -9.825 1.00 92.81 104 LYS A O 1
ATOM 754 N N . VAL A 1 105 ? 18.032 -42.993 -7.850 1.00 88.06 105 VAL A N 1
ATOM 755 C CA . VAL A 1 105 ? 16.860 -42.290 -8.408 1.00 88.06 105 VAL A CA 1
ATOM 756 C C . VAL A 1 105 ? 17.308 -41.206 -9.388 1.00 88.06 105 VAL A C 1
ATOM 758 O O . VAL A 1 105 ? 16.885 -41.202 -10.541 1.00 88.06 105 VAL A O 1
ATOM 761 N N . TRP A 1 106 ? 18.253 -40.359 -8.973 1.00 94.06 106 TRP A N 1
ATOM 762 C CA . TRP A 1 106 ? 18.800 -39.304 -9.828 1.00 94.06 106 TRP A CA 1
ATOM 763 C C . TRP A 1 106 ? 19.445 -39.850 -11.115 1.00 94.06 106 TRP A C 1
ATOM 765 O O . TRP A 1 106 ? 19.240 -39.301 -12.197 1.00 94.06 106 TRP A O 1
ATOM 775 N N . LEU A 1 107 ? 20.202 -40.950 -11.023 1.00 94.44 107 LEU A N 1
ATOM 776 C CA . LEU A 1 107 ? 20.845 -41.587 -12.173 1.00 94.44 107 LEU A CA 1
ATOM 777 C C . LEU A 1 107 ? 19.805 -42.129 -13.160 1.00 94.44 107 LEU A C 1
ATOM 779 O O . LEU A 1 107 ? 19.989 -41.976 -14.367 1.00 94.44 107 LEU A O 1
ATOM 783 N N . SER A 1 108 ? 18.718 -42.723 -12.661 1.00 86.19 108 SER A N 1
ATOM 784 C CA . SER A 1 108 ? 17.606 -43.187 -13.496 1.00 86.19 108 SER A CA 1
ATOM 785 C C . SER A 1 108 ? 16.981 -42.032 -14.282 1.00 86.19 108 SER A C 1
ATOM 787 O O . SER A 1 108 ? 16.812 -42.141 -15.496 1.00 86.19 108 SER A O 1
ATOM 789 N N . ASP A 1 109 ? 16.699 -40.909 -13.621 1.00 82.81 109 ASP A N 1
ATOM 790 C CA . ASP A 1 109 ? 16.107 -39.730 -14.267 1.00 82.81 109 ASP A CA 1
ATOM 791 C C . ASP A 1 109 ? 17.068 -39.088 -15.280 1.00 82.81 109 ASP A C 1
ATOM 793 O O . ASP A 1 109 ? 16.672 -38.682 -16.375 1.00 82.81 109 ASP A O 1
ATOM 797 N N . CYS A 1 110 ? 18.363 -39.045 -14.954 1.00 88.00 110 CYS A N 1
ATOM 798 C CA . CYS A 1 110 ? 19.392 -38.540 -15.856 1.00 88.00 110 CYS A CA 1
ATOM 799 C C . CYS A 1 110 ? 19.498 -39.393 -17.130 1.00 88.00 110 CYS A C 1
ATOM 801 O O . CYS A 1 110 ? 19.495 -38.842 -18.235 1.00 88.00 110 CYS A O 1
ATOM 803 N N . LEU A 1 111 ? 19.515 -40.725 -16.999 1.00 89.44 111 LEU A N 1
ATOM 804 C CA . LEU A 1 111 ? 19.562 -41.638 -18.144 1.00 89.44 111 LEU A CA 1
ATOM 805 C C . LEU A 1 111 ? 18.291 -41.560 -18.997 1.00 89.44 111 LEU A C 1
ATOM 807 O O . LEU A 1 111 ? 18.389 -41.552 -20.222 1.00 89.44 111 LEU A O 1
ATOM 811 N N . ALA A 1 112 ? 17.118 -41.432 -18.370 1.00 75.75 112 ALA A N 1
ATOM 812 C CA . ALA A 1 112 ? 15.853 -41.246 -19.082 1.00 75.75 112 ALA A CA 1
ATOM 813 C C . ALA A 1 112 ? 15.828 -39.952 -19.922 1.00 75.75 112 ALA A C 1
ATOM 815 O O . ALA A 1 112 ? 15.172 -39.905 -20.959 1.00 75.75 112 ALA A O 1
ATOM 816 N N . SER A 1 113 ? 16.580 -38.923 -19.512 1.00 77.94 113 SER A N 1
ATOM 817 C CA . SER A 1 113 ? 16.709 -37.653 -20.244 1.00 77.94 113 SER A CA 1
ATOM 818 C C . SER A 1 113 ? 17.706 -37.675 -21.413 1.00 77.94 113 SER A C 1
ATOM 820 O O . SER A 1 113 ? 17.860 -36.660 -22.085 1.00 77.94 113 SER A O 1
ATOM 822 N N . GLY A 1 114 ? 18.397 -38.795 -21.664 1.00 85.56 114 GLY A N 1
ATOM 823 C CA . GLY A 1 114 ? 19.334 -38.925 -22.789 1.00 85.56 114 GLY A CA 1
ATOM 824 C C . GLY A 1 114 ? 20.623 -38.100 -22.657 1.00 85.56 114 GLY A C 1
ATOM 825 O O . GLY A 1 114 ? 21.308 -37.882 -23.653 1.00 85.56 114 GLY A O 1
ATOM 826 N N . ARG A 1 115 ? 20.964 -37.625 -21.451 1.00 83.00 115 ARG A N 1
ATOM 827 C CA . ARG A 1 115 ? 22.190 -36.850 -21.205 1.00 83.00 115 ARG A CA 1
ATOM 828 C C . ARG A 1 115 ? 23.421 -37.757 -21.138 1.00 83.00 115 ARG A C 1
ATOM 830 O O . ARG A 1 115 ? 23.421 -38.783 -20.458 1.00 83.00 115 ARG A O 1
ATOM 837 N N . GLU A 1 116 ? 24.500 -37.359 -21.807 1.00 88.44 116 GLU A N 1
ATOM 838 C CA . GLU A 1 116 ? 25.802 -38.018 -21.669 1.00 88.44 116 GLU A CA 1
ATOM 839 C C . GLU A 1 116 ? 26.452 -37.670 -20.313 1.00 88.44 116 GLU A C 1
ATOM 841 O O . GLU A 1 116 ? 26.185 -36.625 -19.721 1.00 88.44 116 GLU A O 1
ATOM 846 N N . GLY A 1 117 ? 27.290 -38.563 -19.774 1.00 92.00 117 GLY A N 1
ATOM 847 C CA . GLY A 1 117 ? 28.020 -38.323 -18.517 1.00 92.00 117 GLY A CA 1
ATOM 848 C C . GLY A 1 117 ? 27.231 -38.540 -17.214 1.00 92.00 117 GLY A C 1
ATOM 849 O O . GLY A 1 117 ? 27.777 -38.321 -16.130 1.00 92.00 117 GLY A O 1
ATOM 850 N N . CYS A 1 118 ? 25.982 -39.025 -17.271 1.00 89.75 118 CYS A N 1
ATOM 851 C CA . CYS A 1 118 ? 25.163 -39.290 -16.075 1.00 89.75 118 CYS A CA 1
ATOM 852 C C . CYS A 1 118 ? 25.848 -40.216 -15.056 1.00 89.75 118 CYS A C 1
ATOM 854 O O . CYS A 1 118 ? 25.728 -40.013 -13.851 1.00 89.75 118 CYS A O 1
ATOM 856 N N . ARG A 1 119 ? 26.601 -41.222 -15.518 1.00 93.94 119 ARG A N 1
ATOM 857 C CA . ARG A 1 119 ? 27.300 -42.161 -14.624 1.00 93.94 119 ARG A CA 1
ATOM 858 C C . ARG A 1 119 ? 28.422 -41.486 -13.832 1.00 93.94 119 ARG A C 1
ATOM 860 O O . ARG A 1 119 ? 28.517 -41.697 -12.627 1.00 93.94 119 ARG A O 1
ATOM 867 N N . ASP A 1 120 ? 29.205 -40.624 -14.476 1.00 91.44 120 ASP A N 1
ATOM 868 C CA . ASP A 1 120 ? 30.308 -39.908 -13.821 1.00 91.44 120 ASP A CA 1
ATOM 869 C C . ASP A 1 120 ? 29.787 -38.879 -12.814 1.00 91.44 120 ASP A C 1
ATOM 871 O O . ASP A 1 120 ? 30.353 -38.691 -11.735 1.00 91.44 120 ASP A O 1
ATOM 875 N N . GLN A 1 121 ? 28.675 -38.219 -13.140 1.00 89.06 121 GLN A N 1
ATOM 876 C CA . GLN A 1 121 ? 28.014 -37.295 -12.223 1.00 89.06 121 GLN A CA 1
ATOM 877 C C . GLN A 1 121 ? 27.376 -38.019 -11.032 1.00 89.06 121 GLN A C 1
ATOM 879 O O . GLN A 1 121 ? 27.514 -37.546 -9.904 1.00 89.06 121 GLN A O 1
ATOM 884 N N . ALA A 1 122 ? 26.754 -39.183 -11.250 1.00 93.44 122 ALA A N 1
ATOM 885 C CA . ALA A 1 122 ? 26.228 -40.016 -10.171 1.00 93.44 122 ALA A CA 1
ATOM 886 C C . ALA A 1 122 ? 27.344 -40.459 -9.215 1.00 93.44 122 ALA A C 1
ATOM 888 O O . ALA A 1 122 ? 27.182 -40.342 -8.003 1.00 93.44 122 ALA A O 1
ATOM 889 N N . ALA A 1 123 ? 28.504 -40.871 -9.740 1.00 94.31 123 ALA A N 1
ATOM 890 C CA . ALA A 1 123 ? 29.665 -41.214 -8.918 1.00 94.31 123 ALA A CA 1
ATOM 891 C C . ALA A 1 123 ? 30.126 -40.026 -8.050 1.00 94.31 123 ALA A C 1
ATOM 893 O O . ALA A 1 123 ? 30.268 -40.168 -6.837 1.00 94.31 123 ALA A O 1
ATOM 894 N N . LYS A 1 124 ? 30.246 -38.825 -8.636 1.00 93.19 124 LYS A N 1
ATOM 895 C CA . LYS A 1 124 ? 30.609 -37.591 -7.907 1.00 93.19 124 LYS A CA 1
ATOM 896 C C . LYS A 1 124 ? 29.562 -37.150 -6.880 1.00 93.19 124 LYS A C 1
ATOM 898 O O . LYS A 1 124 ? 29.900 -36.475 -5.906 1.00 93.19 124 LYS A O 1
ATOM 903 N N . LEU A 1 125 ? 28.282 -37.428 -7.126 1.00 90.62 125 LEU A N 1
ATOM 904 C CA . LEU A 1 125 ? 27.199 -37.145 -6.181 1.00 90.62 125 LEU A CA 1
ATOM 905 C C . LEU A 1 125 ? 27.229 -38.125 -5.010 1.00 90.62 125 LEU A C 1
ATOM 907 O O . LEU A 1 125 ? 27.085 -37.698 -3.867 1.00 90.62 125 LEU A O 1
ATOM 911 N N . LEU A 1 126 ? 27.469 -39.407 -5.286 1.00 94.50 126 LEU A N 1
ATOM 912 C CA . LEU A 1 126 ? 27.591 -40.433 -4.258 1.00 94.50 126 LEU A CA 1
ATOM 913 C C . LEU A 1 126 ? 28.789 -40.166 -3.349 1.00 94.50 126 LEU A C 1
ATOM 915 O O . LEU A 1 126 ? 28.632 -40.163 -2.134 1.00 94.50 126 LEU A O 1
ATOM 919 N N . GLU A 1 127 ? 29.947 -39.851 -3.929 1.00 90.81 127 GLU A N 1
ATOM 920 C CA . GLU A 1 127 ? 31.164 -39.513 -3.185 1.00 90.81 127 GLU A CA 1
ATOM 921 C C . GLU A 1 127 ? 30.948 -38.303 -2.263 1.00 90.81 127 GLU A C 1
ATOM 923 O O . GLU A 1 127 ? 31.249 -38.367 -1.073 1.00 90.81 127 GLU A O 1
ATOM 928 N N . ARG A 1 128 ? 30.327 -37.226 -2.767 1.00 87.38 128 ARG A N 1
ATOM 929 C CA . ARG A 1 128 ? 29.986 -36.049 -1.947 1.00 87.38 128 ARG A CA 1
ATOM 930 C C . ARG A 1 128 ? 28.967 -36.357 -0.853 1.00 87.38 128 ARG A C 1
ATOM 932 O O . ARG A 1 128 ? 29.075 -35.815 0.245 1.00 87.38 128 ARG A O 1
ATOM 939 N N . CYS A 1 129 ? 27.980 -37.199 -1.145 1.00 87.56 129 CYS A N 1
ATOM 940 C CA . CYS A 1 129 ? 26.952 -37.573 -0.181 1.00 87.56 129 CYS A CA 1
ATOM 941 C C . CYS A 1 129 ? 27.551 -38.418 0.952 1.00 87.56 129 CYS A C 1
ATOM 943 O O . CYS A 1 129 ? 27.358 -38.087 2.119 1.00 87.56 129 CYS A O 1
ATOM 945 N N . ILE A 1 130 ? 28.370 -39.421 0.626 1.00 90.06 130 ILE A N 1
ATOM 946 C CA . ILE A 1 130 ? 29.065 -40.247 1.621 1.00 90.06 130 ILE A CA 1
ATOM 947 C C . ILE A 1 130 ? 30.041 -39.397 2.444 1.00 90.06 130 ILE A C 1
ATOM 949 O O . ILE A 1 130 ? 30.023 -39.476 3.667 1.00 90.06 130 ILE A O 1
ATOM 953 N N . ALA A 1 131 ? 30.798 -38.492 1.817 1.00 81.56 131 ALA A N 1
ATOM 954 C CA . ALA A 1 131 ? 31.682 -37.571 2.539 1.00 81.56 131 ALA A CA 1
ATOM 955 C C . ALA A 1 131 ? 30.930 -36.642 3.517 1.00 81.56 131 ALA A C 1
ATOM 957 O O . ALA A 1 131 ? 31.500 -36.164 4.496 1.00 81.56 131 ALA A O 1
ATOM 958 N N . SER A 1 132 ? 29.641 -36.375 3.273 1.00 79.25 132 SER A N 1
ATOM 959 C CA . SER A 1 132 ? 28.791 -35.621 4.202 1.00 79.25 132 SER A CA 1
ATOM 960 C C . SER A 1 132 ? 28.271 -36.460 5.374 1.00 79.25 132 SER A C 1
ATOM 962 O O . SER A 1 132 ? 27.937 -35.886 6.410 1.00 79.25 132 SER A O 1
ATOM 964 N N . CYS A 1 133 ? 28.252 -37.791 5.237 1.00 78.75 133 CYS A N 1
ATOM 965 C CA . CYS A 1 133 ? 27.865 -38.723 6.296 1.00 78.75 133 CYS A CA 1
ATOM 966 C C . CYS A 1 133 ? 28.923 -38.835 7.405 1.00 78.75 133 CYS A C 1
ATOM 968 O O . CYS A 1 133 ? 28.559 -39.094 8.547 1.00 78.75 133 CYS A O 1
ATOM 970 N N . ASP A 1 134 ? 30.201 -38.590 7.095 1.00 72.06 134 ASP A N 1
ATOM 971 C CA . ASP A 1 134 ? 31.305 -38.613 8.072 1.00 72.06 134 ASP A CA 1
ATOM 972 C C . ASP A 1 134 ? 31.386 -37.340 8.936 1.00 72.06 134 ASP A C 1
ATOM 974 O O . ASP A 1 134 ? 32.239 -37.228 9.821 1.00 72.06 134 ASP A O 1
ATOM 978 N N . ARG A 1 135 ? 30.502 -36.357 8.713 1.00 63.59 135 ARG A N 1
ATOM 979 C CA . ARG A 1 135 ? 30.413 -35.187 9.591 1.00 63.59 135 ARG A CA 1
ATOM 980 C C . ARG A 1 135 ? 29.771 -35.585 10.921 1.00 63.59 135 ARG A C 1
ATOM 982 O O . ARG A 1 135 ? 28.707 -36.206 10.910 1.00 63.59 135 ARG A O 1
ATOM 989 N N . PRO A 1 136 ? 30.351 -35.189 12.068 1.00 57.94 136 PRO A N 1
ATOM 990 C CA . PRO A 1 136 ? 29.788 -35.522 13.367 1.00 57.94 136 PRO A CA 1
ATOM 991 C C . PRO A 1 136 ? 28.357 -34.979 13.478 1.00 57.94 136 PRO A C 1
ATOM 993 O O . PRO A 1 136 ? 28.083 -33.786 13.325 1.00 57.94 136 PRO A O 1
ATOM 996 N N . VAL A 1 137 ? 27.417 -35.899 13.689 1.00 66.38 137 VAL A N 1
ATOM 997 C CA . VAL A 1 137 ? 25.980 -35.616 13.820 1.00 66.38 137 VAL A CA 1
ATOM 998 C C . VAL A 1 137 ? 25.604 -35.140 15.221 1.00 66.38 137 VAL A C 1
ATOM 1000 O O . VAL A 1 137 ? 24.506 -34.601 15.410 1.00 66.38 137 VAL A O 1
ATOM 1003 N N . ASP A 1 138 ? 26.510 -35.265 16.188 1.00 80.56 138 ASP A N 1
ATOM 1004 C CA . ASP A 1 138 ? 26.341 -34.670 17.503 1.00 80.56 138 ASP A CA 1
ATOM 1005 C C . ASP A 1 138 ? 26.606 -33.156 17.486 1.00 80.56 138 ASP A C 1
ATOM 1007 O O . ASP A 1 138 ? 27.174 -32.564 16.565 1.00 80.56 138 ASP A O 1
ATOM 1011 N N . CYS A 1 139 ? 26.051 -32.485 18.489 1.00 82.31 139 CYS A N 1
ATOM 1012 C CA . CYS A 1 139 ? 26.134 -31.035 18.598 1.00 82.31 139 CYS A CA 1
ATOM 1013 C C . CYS A 1 139 ? 27.570 -30.579 18.904 1.00 82.31 139 CYS A C 1
ATOM 1015 O O . CYS A 1 139 ? 28.002 -29.531 18.432 1.00 82.31 139 CYS A O 1
ATOM 1017 N N . GLU A 1 140 ? 28.318 -31.406 19.634 1.00 89.06 140 GLU A N 1
ATOM 1018 C CA . GLU A 1 140 ? 29.687 -31.142 20.062 1.00 89.06 140 GLU A CA 1
ATOM 1019 C C . GLU A 1 140 ? 30.657 -31.068 18.878 1.00 89.06 140 GLU A C 1
ATOM 1021 O O . GLU A 1 140 ? 31.382 -30.079 18.743 1.00 89.06 140 GLU A O 1
ATOM 1026 N N . GLY A 1 141 ? 30.600 -32.030 17.952 1.00 85.75 141 GLY A N 1
ATOM 1027 C CA . GLY A 1 141 ? 31.433 -32.018 16.754 1.00 85.75 141 GLY A CA 1
ATOM 1028 C C . GLY A 1 141 ? 31.124 -30.842 15.827 1.00 85.75 141 GLY A C 1
ATOM 1029 O O . GLY A 1 141 ? 32.043 -30.193 15.326 1.00 85.75 141 GLY A O 1
ATOM 1030 N N . ARG A 1 142 ? 29.843 -30.471 15.672 1.00 85.75 142 ARG A N 1
ATOM 1031 C CA . ARG A 1 142 ? 29.462 -29.262 14.915 1.00 85.75 142 ARG A CA 1
ATOM 1032 C C . ARG A 1 142 ? 29.989 -27.977 15.554 1.00 85.75 142 ARG A C 1
ATOM 1034 O O . ARG A 1 142 ? 30.415 -27.071 14.835 1.00 85.75 142 ARG A O 1
ATOM 1041 N N . CYS A 1 143 ? 29.971 -27.888 16.882 1.00 90.56 143 CYS A N 1
ATOM 1042 C CA . CYS A 1 143 ? 30.520 -26.739 17.594 1.00 90.56 143 CYS A CA 1
ATOM 1043 C C . CYS A 1 143 ? 32.043 -26.653 17.469 1.00 90.56 143 CYS A C 1
ATOM 1045 O O . CYS A 1 143 ? 32.569 -25.560 17.257 1.00 90.56 143 CYS A O 1
ATOM 1047 N N . ALA A 1 144 ? 32.744 -27.788 17.522 1.00 92.31 144 ALA A N 1
ATOM 1048 C CA . ALA A 1 144 ? 34.185 -27.847 17.289 1.00 92.31 144 ALA A CA 1
ATOM 1049 C C . ALA A 1 144 ? 34.557 -27.397 15.865 1.00 92.31 144 ALA A C 1
ATOM 1051 O O . ALA A 1 144 ? 35.482 -26.605 15.686 1.00 92.31 144 ALA A O 1
ATOM 1052 N N . ASP A 1 145 ? 33.807 -27.829 14.849 1.00 86.62 145 ASP A N 1
ATOM 1053 C CA . ASP A 1 145 ? 34.019 -27.400 13.461 1.00 86.62 145 ASP A CA 1
ATOM 1054 C C . ASP A 1 145 ? 33.789 -25.899 13.272 1.00 86.62 145 ASP A C 1
ATOM 1056 O O . ASP A 1 145 ? 34.597 -25.216 12.637 1.00 86.62 145 ASP A O 1
ATOM 1060 N N . HIS A 1 146 ? 32.715 -25.360 13.852 1.00 91.75 146 HIS A N 1
ATOM 1061 C CA . HIS A 1 146 ? 32.423 -23.933 13.769 1.00 91.75 146 HIS A CA 1
ATOM 1062 C C . HIS A 1 146 ? 33.493 -23.081 14.468 1.00 91.75 146 HIS A C 1
ATOM 1064 O O . HIS A 1 146 ? 33.924 -22.058 13.931 1.00 91.75 146 HIS A O 1
ATOM 1070 N N . ALA A 1 147 ? 33.963 -23.521 15.636 1.00 95.00 147 ALA A N 1
ATOM 1071 C CA . ALA A 1 147 ? 35.044 -22.865 16.362 1.00 95.00 147 ALA A CA 1
ATOM 1072 C C . ALA A 1 147 ? 36.351 -22.843 15.549 1.00 95.00 147 ALA A C 1
ATOM 1074 O O . ALA A 1 147 ? 36.962 -21.777 15.414 1.00 95.00 147 ALA A O 1
ATOM 1075 N N . ARG A 1 148 ? 36.726 -23.971 14.924 1.00 95.69 148 ARG A N 1
ATOM 1076 C CA . ARG A 1 148 ? 37.900 -24.062 14.037 1.00 95.69 148 ARG A CA 1
ATOM 1077 C C . ARG A 1 148 ? 37.809 -23.101 12.851 1.00 95.69 148 ARG A C 1
ATOM 1079 O O . ARG A 1 148 ? 38.748 -22.345 12.609 1.00 95.69 148 ARG A O 1
ATOM 1086 N N . GLN A 1 149 ? 36.655 -23.031 12.184 1.00 93.56 149 GLN A N 1
ATOM 1087 C CA . GLN A 1 149 ? 36.428 -22.073 11.089 1.00 93.56 149 GLN A CA 1
ATOM 1088 C C . GLN A 1 149 ? 36.584 -20.614 11.550 1.00 93.56 149 GLN A C 1
ATOM 1090 O O . GLN A 1 149 ? 37.154 -19.785 10.839 1.00 93.56 149 GLN A O 1
ATOM 1095 N N . GLN A 1 150 ? 36.117 -20.276 12.757 1.00 95.75 150 GLN A N 1
ATOM 1096 C CA . GLN A 1 150 ? 36.273 -18.926 13.312 1.00 95.75 150 GLN A CA 1
ATOM 1097 C C . GLN A 1 150 ? 37.724 -18.575 13.664 1.00 95.75 150 GLN A C 1
ATOM 1099 O O . GLN A 1 150 ? 38.093 -17.394 13.587 1.00 95.75 150 GLN A O 1
ATOM 1104 N N . ARG A 1 151 ? 38.544 -19.570 14.022 1.00 96.69 151 ARG A N 1
ATOM 1105 C CA . ARG A 1 151 ? 39.989 -19.402 14.198 1.00 96.69 151 ARG A CA 1
ATOM 1106 C C . ARG A 1 151 ? 40.697 -19.177 12.872 1.00 96.69 151 ARG A C 1
ATOM 1108 O O . ARG A 1 151 ? 41.455 -18.218 12.767 1.00 96.69 151 ARG A O 1
ATOM 1115 N N . GLU A 1 152 ? 40.418 -19.998 11.865 1.00 94.38 152 GLU A N 1
ATOM 1116 C CA . GLU A 1 152 ? 40.997 -19.845 10.525 1.00 94.38 152 GLU A CA 1
ATOM 1117 C C . GLU A 1 152 ? 40.679 -18.464 9.938 1.00 94.38 152 GLU A C 1
ATOM 1119 O O . GLU A 1 152 ? 41.578 -17.771 9.465 1.00 94.38 152 GLU A O 1
ATOM 1124 N N . ALA A 1 153 ? 39.431 -18.001 10.069 1.00 90.81 153 ALA A N 1
ATOM 1125 C CA . ALA A 1 153 ? 39.031 -16.660 9.642 1.00 90.81 153 ALA A CA 1
ATOM 1126 C C . ALA A 1 153 ? 39.756 -15.540 10.415 1.00 90.81 153 ALA A C 1
ATOM 1128 O O . ALA A 1 153 ? 40.085 -14.501 9.847 1.00 90.81 153 ALA A O 1
ATOM 1129 N N . CYS A 1 154 ? 40.016 -15.737 11.711 1.00 95.38 154 CYS A N 1
ATOM 1130 C CA . CYS A 1 154 ? 40.778 -14.791 12.528 1.00 95.38 154 CYS A CA 1
ATOM 1131 C C . CYS A 1 154 ? 42.250 -14.714 12.095 1.00 95.38 154 CYS A C 1
ATOM 1133 O O . CYS A 1 154 ? 42.787 -13.615 11.953 1.00 95.38 154 CYS A O 1
ATOM 1135 N N . LEU A 1 155 ? 42.878 -15.863 11.827 1.00 95.88 155 LEU A N 1
ATOM 1136 C CA . LEU A 1 155 ? 44.251 -15.936 11.324 1.00 95.88 155 LEU A CA 1
ATOM 1137 C C . LEU A 1 155 ? 44.361 -15.300 9.932 1.00 95.88 155 LEU A C 1
ATOM 1139 O O . LEU A 1 155 ? 45.272 -14.513 9.683 1.00 95.88 155 LEU A O 1
ATOM 1143 N N . ALA A 1 156 ? 43.392 -15.561 9.049 1.00 90.12 156 ALA A N 1
ATOM 1144 C CA . ALA A 1 156 ? 43.327 -14.958 7.716 1.00 90.12 156 ALA A CA 1
ATOM 1145 C C . ALA A 1 156 ? 43.178 -13.425 7.758 1.00 90.12 156 ALA A C 1
ATOM 1147 O O . ALA A 1 156 ? 43.662 -12.734 6.865 1.00 90.12 156 ALA A O 1
ATOM 1148 N N . ALA A 1 157 ? 42.554 -12.885 8.809 1.00 89.81 157 ALA A N 1
ATOM 1149 C CA . ALA A 1 157 ? 42.424 -11.446 9.044 1.00 89.81 157 ALA A CA 1
ATOM 1150 C C . ALA A 1 157 ? 43.664 -10.808 9.712 1.00 89.81 157 ALA A C 1
ATOM 1152 O O . ALA A 1 157 ? 43.625 -9.633 10.075 1.00 89.81 157 ALA A O 1
ATOM 1153 N N . GLY A 1 158 ? 44.754 -11.562 9.896 1.00 94.81 158 GLY A N 1
ATOM 1154 C CA . GLY A 1 158 ? 45.990 -11.080 10.521 1.00 94.81 158 GLY A CA 1
ATOM 1155 C C . GLY A 1 158 ? 45.965 -11.064 12.052 1.00 94.81 158 GLY A C 1
ATOM 1156 O O . GLY A 1 158 ? 46.790 -10.392 12.670 1.00 94.81 158 GLY A O 1
ATOM 1157 N N . GLY A 1 159 ? 45.028 -11.779 12.681 1.00 93.38 159 GLY A N 1
ATOM 1158 C CA . GLY A 1 159 ? 45.021 -11.970 14.129 1.00 93.38 159 GLY A CA 1
ATOM 1159 C C . GLY A 1 159 ? 46.198 -12.833 14.594 1.00 93.38 159 GLY A C 1
ATOM 1160 O O . GLY A 1 159 ? 46.587 -13.785 13.922 1.00 93.38 159 GLY A O 1
ATOM 1161 N N . GLY A 1 160 ? 46.767 -12.510 15.759 1.00 94.06 160 GLY A N 1
ATOM 1162 C CA . GLY A 1 160 ? 47.786 -13.354 16.390 1.00 94.06 160 GLY A CA 1
ATOM 1163 C C . GLY A 1 160 ? 47.206 -14.693 16.861 1.00 94.06 160 GLY A C 1
ATOM 1164 O O . GLY A 1 160 ? 46.045 -14.746 17.272 1.00 94.06 160 GLY A O 1
ATOM 1165 N N . ASP A 1 161 ? 48.011 -15.761 16.835 1.00 95.69 161 ASP A N 1
ATOM 1166 C CA . ASP A 1 161 ? 47.548 -17.132 17.117 1.00 95.69 161 ASP A CA 1
ATOM 1167 C C . ASP A 1 161 ? 46.890 -17.259 18.503 1.00 95.69 161 ASP A C 1
ATOM 1169 O O . ASP A 1 161 ? 45.801 -17.817 18.607 1.00 95.69 161 ASP A O 1
ATOM 1173 N N . ASP A 1 162 ? 47.446 -16.613 19.536 1.00 94.00 162 ASP A N 1
ATOM 1174 C CA . ASP A 1 162 ? 46.864 -16.589 20.889 1.00 94.00 162 ASP A CA 1
ATOM 1175 C C . ASP A 1 162 ? 45.471 -15.936 20.927 1.00 94.00 162 ASP A C 1
ATOM 1177 O O . ASP A 1 162 ? 44.545 -16.427 21.578 1.00 94.00 162 ASP A O 1
ATOM 1181 N N . ALA A 1 163 ? 45.289 -14.832 20.196 1.00 91.62 163 ALA A N 1
ATOM 1182 C CA . ALA A 1 163 ? 44.007 -14.137 20.121 1.00 91.62 163 ALA A CA 1
ATOM 1183 C C . ALA A 1 163 ? 42.966 -14.972 19.360 1.00 91.62 163 ALA A C 1
ATOM 1185 O O . ALA A 1 163 ? 41.792 -15.007 19.743 1.00 91.62 163 ALA A O 1
ATOM 1186 N N . CYS A 1 164 ? 43.397 -15.673 18.310 1.00 95.50 164 CYS A N 1
ATOM 1187 C CA . CYS A 1 164 ? 42.533 -16.533 17.513 1.00 95.50 164 CYS A CA 1
ATOM 1188 C C . CYS A 1 164 ? 42.189 -17.847 18.232 1.00 95.50 164 CYS A C 1
ATOM 1190 O O . CYS A 1 164 ? 41.042 -18.284 18.150 1.00 95.50 164 CYS A O 1
ATOM 1192 N N . ALA A 1 165 ? 43.101 -18.413 19.024 1.00 96.56 165 ALA A N 1
ATOM 1193 C CA . ALA A 1 165 ? 42.824 -19.539 19.918 1.00 96.56 165 ALA A CA 1
ATOM 1194 C C . ALA A 1 165 ? 41.835 -19.149 21.034 1.00 96.56 165 ALA A C 1
ATOM 1196 O O . ALA A 1 165 ? 40.881 -19.874 21.315 1.00 96.56 165 ALA A O 1
ATOM 1197 N N . ALA A 1 166 ? 41.974 -17.952 21.617 1.00 94.31 166 ALA A N 1
ATOM 1198 C CA . ALA A 1 166 ? 41.004 -17.433 22.586 1.00 94.31 166 ALA A CA 1
ATOM 1199 C C . ALA A 1 166 ? 39.622 -17.145 21.961 1.00 94.31 166 ALA A C 1
ATOM 1201 O O . ALA A 1 166 ? 38.606 -17.135 22.662 1.00 94.31 166 ALA A O 1
ATOM 1202 N N . LYS A 1 167 ? 39.561 -16.866 20.652 1.00 94.06 167 LYS A N 1
ATOM 1203 C CA . LYS A 1 167 ? 38.301 -16.736 19.904 1.00 94.06 167 LYS A CA 1
ATOM 1204 C C . LYS A 1 167 ? 37.675 -18.109 19.642 1.00 94.06 167 LYS A C 1
ATOM 1206 O O . LYS A 1 167 ? 36.477 -18.255 19.860 1.00 94.06 167 LYS A O 1
ATOM 1211 N N . GLU A 1 168 ? 38.476 -19.099 19.249 1.00 97.06 168 GLU A N 1
ATOM 1212 C CA . GLU A 1 168 ? 38.061 -20.500 19.079 1.00 97.06 168 GLU A CA 1
ATOM 1213 C C . GLU A 1 168 ? 37.376 -21.032 20.343 1.00 97.06 168 GLU A C 1
ATOM 1215 O O . GLU A 1 168 ? 36.237 -21.486 20.286 1.00 97.06 168 GLU A O 1
ATOM 1220 N N . GLN A 1 169 ? 38.027 -20.888 21.503 1.00 97.38 169 GLN A N 1
ATOM 1221 C CA . GLN A 1 169 ? 37.491 -21.366 22.782 1.00 97.38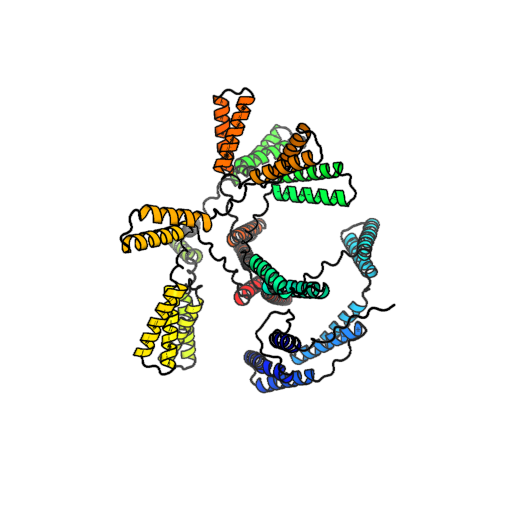 169 GLN A CA 1
ATOM 1222 C C . GLN A 1 169 ? 36.179 -20.678 23.176 1.00 97.38 169 GLN A C 1
ATOM 1224 O O . GLN A 1 169 ? 35.272 -21.344 23.668 1.00 97.38 169 GLN A O 1
ATOM 1229 N N . ARG A 1 170 ? 36.049 -19.365 22.933 1.00 96.88 170 ARG A N 1
ATOM 1230 C CA . ARG A 1 170 ? 34.803 -18.624 23.198 1.00 96.88 170 ARG A CA 1
ATOM 1231 C C . ARG A 1 170 ? 33.658 -19.090 22.303 1.00 96.88 170 ARG A C 1
ATOM 1233 O O . ARG A 1 170 ? 32.575 -19.361 22.801 1.00 96.88 170 ARG A O 1
ATOM 1240 N N . VAL A 1 171 ? 33.914 -19.242 21.003 1.00 94.44 171 VAL A N 1
ATOM 1241 C CA . VAL A 1 171 ? 32.912 -19.734 20.042 1.00 94.44 171 VAL A CA 1
ATOM 1242 C C . VAL A 1 171 ? 32.482 -21.161 20.381 1.00 94.44 171 VAL A C 1
ATOM 1244 O O . VAL A 1 171 ? 31.294 -21.473 20.318 1.00 94.44 171 VAL A O 1
ATOM 1247 N N . LEU A 1 172 ? 33.431 -22.019 20.766 1.00 96.19 172 LEU A N 1
ATOM 1248 C CA . LEU A 1 172 ? 33.143 -23.385 21.191 1.00 96.19 172 LEU A CA 1
ATOM 1249 C C . LEU A 1 172 ? 32.269 -23.403 22.453 1.00 96.19 172 LEU A C 1
ATOM 1251 O O . LEU A 1 172 ? 31.258 -24.100 22.469 1.00 96.19 172 LEU A O 1
ATOM 1255 N N . ALA A 1 173 ? 32.617 -22.613 23.473 1.00 95.12 173 ALA A N 1
ATOM 1256 C CA . ALA A 1 173 ? 31.856 -22.523 24.718 1.00 95.12 173 ALA A CA 1
ATOM 1257 C C . ALA A 1 173 ? 30.419 -22.019 24.490 1.00 95.12 173 ALA A C 1
ATOM 1259 O O . ALA A 1 173 ? 29.474 -22.688 24.906 1.00 95.12 173 ALA A O 1
ATOM 1260 N N . ASP A 1 174 ? 30.248 -20.916 23.753 1.00 93.94 174 ASP A N 1
ATOM 1261 C CA . ASP A 1 174 ? 28.930 -20.352 23.425 1.00 93.94 174 ASP A CA 1
ATOM 1262 C C . ASP A 1 174 ? 28.065 -21.349 22.633 1.00 93.94 174 ASP A C 1
ATOM 1264 O O . ASP A 1 174 ? 26.851 -21.452 22.825 1.00 93.94 174 ASP A O 1
ATOM 1268 N N . CYS A 1 175 ? 28.683 -22.090 21.710 1.00 94.19 175 CYS A N 1
ATOM 1269 C CA . CYS A 1 175 ? 27.987 -23.086 20.906 1.00 94.19 175 CYS A CA 1
ATOM 1270 C C . CYS A 1 175 ? 27.560 -24.295 21.750 1.00 94.19 175 CYS A C 1
ATOM 1272 O O . CYS A 1 175 ? 26.409 -24.726 21.659 1.00 94.19 175 CYS A O 1
ATOM 1274 N N . LEU A 1 176 ? 28.440 -24.804 22.619 1.00 94.69 176 LEU A N 1
ATOM 1275 C CA . LEU A 1 176 ? 28.123 -25.909 23.527 1.00 94.69 176 LEU A CA 1
ATOM 1276 C C . LEU A 1 176 ? 27.049 -25.526 24.552 1.00 94.69 176 LEU A C 1
ATOM 1278 O O . LEU A 1 176 ? 26.188 -26.347 24.860 1.00 94.69 176 LEU A O 1
ATOM 1282 N N . GLU A 1 177 ? 27.026 -24.277 25.021 1.00 92.00 177 GLU A N 1
ATOM 1283 C CA . GLU A 1 177 ? 25.962 -23.776 25.897 1.00 92.00 177 GLU A CA 1
ATOM 1284 C C . GLU A 1 177 ? 24.593 -23.794 25.197 1.00 92.00 177 GLU A C 1
ATOM 1286 O O . GLU A 1 177 ? 23.600 -24.231 25.782 1.00 92.00 177 GLU A O 1
ATOM 1291 N N . ARG A 1 178 ? 24.539 -23.415 23.912 1.00 88.31 178 ARG A N 1
ATOM 1292 C CA . ARG A 1 178 ? 23.323 -23.526 23.082 1.00 88.31 178 ARG A CA 1
ATOM 1293 C C . ARG A 1 178 ? 22.944 -24.971 22.770 1.00 88.31 178 ARG A C 1
ATOM 1295 O O . ARG A 1 178 ? 21.765 -25.260 22.594 1.00 88.31 178 ARG A O 1
ATOM 1302 N N . CYS A 1 179 ? 23.916 -25.875 22.689 1.00 86.56 179 CYS A N 1
ATOM 1303 C CA . CYS A 1 179 ? 23.661 -27.308 22.550 1.00 86.56 179 CYS A CA 1
ATOM 1304 C C . CYS A 1 179 ? 23.070 -27.916 23.827 1.00 86.56 179 CYS A C 1
ATOM 1306 O O . CYS A 1 179 ? 22.186 -28.764 23.735 1.00 86.56 179 CYS A O 1
ATOM 1308 N N . ALA A 1 180 ? 23.546 -27.487 25.000 1.00 87.38 180 ALA A N 1
ATOM 1309 C CA . ALA A 1 180 ? 23.040 -27.928 26.298 1.00 87.38 180 ALA A CA 1
ATOM 1310 C C . ALA A 1 180 ? 21.655 -27.339 26.605 1.00 87.38 180 ALA A C 1
ATOM 1312 O O . ALA A 1 180 ? 20.810 -28.010 27.194 1.00 87.38 180 ALA A O 1
ATOM 1313 N N . ASN A 1 181 ? 21.415 -26.106 26.156 1.00 83.38 181 ASN A N 1
ATOM 1314 C CA . ASN A 1 181 ? 20.158 -25.386 26.310 1.00 83.38 181 ASN A CA 1
ATOM 1315 C C . ASN A 1 181 ? 19.595 -25.026 24.930 1.00 83.38 181 ASN A C 1
ATOM 1317 O O . ASN A 1 181 ? 19.601 -23.846 24.559 1.00 83.38 181 ASN A O 1
ATOM 1321 N N . PRO A 1 182 ? 19.133 -26.013 24.136 1.00 72.88 182 PRO A N 1
ATOM 1322 C CA . PRO A 1 182 ? 18.541 -25.706 22.849 1.00 72.88 182 PRO A CA 1
ATOM 1323 C C . PRO A 1 182 ? 17.355 -24.770 23.105 1.00 72.88 182 PRO A C 1
ATOM 1325 O O . PRO A 1 182 ? 16.486 -25.116 23.913 1.00 72.88 182 PRO A O 1
ATOM 1328 N N . PRO A 1 183 ? 17.298 -23.581 22.469 1.00 55.25 183 PRO A N 1
ATOM 1329 C CA . PRO A 1 183 ? 16.114 -22.745 22.573 1.00 55.25 183 PRO A CA 1
ATOM 1330 C C . PRO A 1 183 ? 14.925 -23.615 22.182 1.00 55.25 183 PRO A C 1
ATOM 1332 O O . PRO A 1 183 ? 15.015 -24.347 21.189 1.00 55.25 183 PRO A O 1
ATOM 1335 N N . ALA A 1 184 ? 13.858 -23.585 22.992 1.00 46.72 184 ALA A N 1
ATOM 1336 C CA . ALA A 1 184 ? 12.630 -24.310 22.696 1.00 46.72 184 ALA A CA 1
ATOM 1337 C C . ALA A 1 184 ? 12.331 -24.086 21.216 1.00 46.72 184 ALA A C 1
ATOM 1339 O O . ALA A 1 184 ? 12.239 -22.931 20.784 1.00 46.72 184 ALA A O 1
ATOM 1340 N N . ARG A 1 185 ? 12.326 -25.174 20.426 1.00 35.31 185 ARG A N 1
ATOM 1341 C CA . ARG A 1 185 ? 12.070 -25.077 18.989 1.00 35.31 185 ARG A CA 1
ATOM 1342 C C . ARG A 1 185 ? 10.832 -24.196 18.855 1.00 35.31 185 ARG A C 1
ATOM 1344 O O . ARG A 1 185 ? 9.841 -24.527 19.508 1.00 35.31 185 ARG A O 1
ATOM 1351 N N . PRO A 1 186 ? 10.866 -23.091 18.086 1.00 41.00 186 PRO A N 1
ATOM 1352 C CA . PRO A 1 186 ? 9.623 -22.442 17.729 1.00 41.00 186 PRO A CA 1
ATOM 1353 C C . PRO A 1 186 ? 8.798 -23.546 17.086 1.00 41.00 186 PRO A C 1
ATOM 1355 O O . PRO A 1 186 ? 9.223 -24.120 16.077 1.00 41.00 186 PRO A O 1
ATOM 1358 N N . GLU A 1 187 ? 7.714 -23.945 17.756 1.00 32.81 187 GLU A N 1
ATOM 1359 C CA . GLU A 1 187 ? 6.826 -24.961 17.219 1.00 32.81 187 GLU A CA 1
ATOM 1360 C C . GLU A 1 187 ? 6.525 -24.540 15.781 1.00 32.81 187 GLU A C 1
ATOM 1362 O O . GLU A 1 187 ? 6.271 -23.348 15.545 1.00 32.81 187 GLU A O 1
ATOM 1367 N N . PRO A 1 188 ? 6.642 -25.451 14.796 1.00 33.34 188 PRO A N 1
ATOM 1368 C CA . PRO A 1 188 ? 6.203 -25.135 13.451 1.00 33.34 188 PRO A CA 1
ATOM 1369 C C . PRO A 1 188 ? 4.785 -24.620 13.612 1.00 33.34 188 PRO A C 1
ATOM 1371 O O . PRO A 1 188 ? 3.942 -25.359 14.118 1.00 33.34 188 PRO A O 1
ATOM 1374 N N . ARG A 1 189 ? 4.556 -23.337 13.283 1.00 35.47 189 ARG A N 1
ATOM 1375 C CA . ARG A 1 189 ? 3.222 -22.749 13.378 1.00 35.47 189 ARG A CA 1
ATOM 1376 C C . ARG A 1 189 ? 2.308 -23.743 12.674 1.00 35.47 189 ARG A C 1
ATOM 1378 O O . ARG A 1 189 ? 2.520 -23.955 11.474 1.00 35.47 189 ARG A O 1
ATOM 1385 N N . PRO A 1 190 ? 1.379 -24.406 13.387 1.00 32.91 190 PRO A N 1
ATOM 1386 C CA . PRO A 1 190 ? 0.435 -25.267 12.715 1.00 32.91 190 PRO A CA 1
ATOM 1387 C C . PRO A 1 190 ? -0.200 -24.383 11.653 1.00 32.91 190 PRO A C 1
ATOM 1389 O O . PRO A 1 190 ? -0.611 -23.258 11.957 1.00 32.91 190 PRO A O 1
ATOM 1392 N N . GLN A 1 191 ? -0.182 -24.838 10.394 1.00 34.12 191 GLN A N 1
ATOM 1393 C CA . GLN A 1 191 ? -0.966 -24.182 9.353 1.00 34.12 191 GLN A CA 1
ATOM 1394 C C . GLN A 1 191 ? -2.335 -23.907 9.972 1.00 34.12 191 GLN A C 1
ATOM 1396 O O . GLN A 1 191 ? -2.863 -24.837 10.595 1.00 34.12 191 GLN A O 1
ATOM 1401 N N . PRO A 1 192 ? -2.858 -22.667 9.916 1.00 35.00 192 PRO A N 1
ATOM 1402 C CA . PRO A 1 192 ? -4.114 -22.355 10.568 1.00 35.00 192 PRO A CA 1
ATOM 1403 C C . PRO A 1 192 ? -5.133 -23.347 10.027 1.00 35.00 192 PRO A C 1
ATOM 1405 O O . PRO A 1 192 ? -5.511 -23.299 8.854 1.00 35.00 192 PRO A O 1
ATOM 1408 N N . ARG A 1 193 ? -5.510 -24.314 10.873 1.00 37.56 193 ARG A N 1
ATOM 1409 C CA . ARG A 1 193 ? -6.669 -25.145 10.598 1.00 37.56 193 ARG A CA 1
ATOM 1410 C C . ARG A 1 193 ? -7.800 -24.142 10.396 1.00 37.56 193 ARG A C 1
ATOM 1412 O O . ARG A 1 193 ? -7.844 -23.173 11.160 1.00 37.56 193 ARG A O 1
ATOM 1419 N N . PRO A 1 194 ? -8.643 -24.307 9.363 1.00 47.16 194 PRO A N 1
ATOM 1420 C CA . PRO A 1 194 ? -9.807 -23.448 9.215 1.00 47.16 194 PRO A CA 1
ATOM 1421 C C . PRO A 1 194 ? -10.491 -23.409 10.575 1.00 47.16 194 PRO A C 1
ATOM 1423 O O . PRO A 1 194 ? -10.771 -24.468 11.144 1.00 47.16 194 PRO A O 1
ATOM 1426 N N . GLU A 1 195 ? -10.606 -22.209 11.149 1.00 51.81 195 GLU A N 1
ATOM 1427 C CA . GLU A 1 195 ? -11.212 -22.067 12.460 1.00 51.81 195 GLU A CA 1
ATOM 1428 C C . GLU A 1 195 ? -12.568 -22.772 12.409 1.00 51.81 195 GLU A C 1
ATOM 1430 O O . GLU A 1 195 ? -13.326 -22.529 11.460 1.00 51.81 195 GLU A O 1
ATOM 1435 N N . PRO A 1 196 ? -12.868 -23.669 13.367 1.00 66.12 196 PRO A N 1
ATOM 1436 C CA . PRO A 1 196 ? -14.153 -24.337 13.382 1.00 66.12 196 PRO A CA 1
ATOM 1437 C C . PRO A 1 196 ? -15.219 -23.251 13.363 1.00 66.12 196 PRO A C 1
ATOM 1439 O O . PRO A 1 196 ? -15.146 -22.283 14.137 1.00 66.12 196 PRO A O 1
ATOM 1442 N N . SER A 1 197 ? -16.160 -23.389 12.426 1.00 79.81 197 SER A N 1
ATOM 1443 C CA . SER A 1 197 ? -17.248 -22.430 12.277 1.00 79.81 197 SER A CA 1
ATOM 1444 C C . SER A 1 197 ? -17.955 -22.269 13.621 1.00 79.81 197 SER A C 1
ATOM 1446 O O . SER A 1 197 ? -17.927 -23.173 14.460 1.00 79.81 197 SER A O 1
ATOM 1448 N N . CYS A 1 198 ? -18.594 -21.126 13.862 1.00 81.75 198 CYS A N 1
ATOM 1449 C CA . CYS A 1 198 ? -19.235 -20.891 15.158 1.00 81.75 198 CYS A CA 1
ATOM 1450 C C . CYS A 1 198 ? -20.245 -22.003 15.515 1.00 81.75 198 CYS A C 1
ATOM 1452 O O . CYS A 1 198 ? -20.334 -22.421 16.667 1.00 81.75 198 CYS A O 1
ATOM 1454 N N . GLY A 1 199 ? -20.897 -22.595 14.504 1.00 82.81 199 GLY A N 1
ATOM 1455 C CA . GLY A 1 199 ? -21.735 -23.783 14.670 1.00 82.81 199 GLY A CA 1
ATOM 1456 C C . GLY A 1 199 ? -20.979 -25.031 15.149 1.00 82.81 199 GLY A C 1
ATOM 1457 O O . GLY A 1 199 ? -21.498 -25.760 15.989 1.00 82.81 199 GLY A O 1
ATOM 1458 N N . GLN A 1 200 ? -19.746 -25.263 14.685 1.00 82.25 200 GLN A N 1
ATOM 1459 C CA . GLN A 1 200 ? -18.906 -26.371 15.160 1.00 82.25 200 GLN A CA 1
ATOM 1460 C C . GLN A 1 200 ? -18.472 -26.176 16.619 1.00 82.25 200 GLN A C 1
ATOM 1462 O O . GLN A 1 200 ? -18.596 -27.114 17.402 1.00 82.25 200 GLN A O 1
ATOM 1467 N N . ARG A 1 201 ? -18.061 -24.961 17.017 1.00 88.38 201 ARG A N 1
ATOM 1468 C CA . ARG A 1 201 ? -17.708 -24.673 18.426 1.00 88.38 201 ARG A CA 1
ATOM 1469 C C . ARG A 1 201 ? -18.909 -24.822 19.356 1.00 88.38 201 ARG A C 1
ATOM 1471 O O . ARG A 1 201 ? -18.806 -25.477 20.389 1.00 88.38 201 ARG A O 1
ATOM 1478 N N . CYS A 1 202 ? -20.062 -24.275 18.968 1.00 90.88 202 CYS A N 1
ATOM 1479 C CA . CYS A 1 202 ? -21.288 -24.443 19.745 1.00 90.88 202 CYS A CA 1
ATOM 1480 C C . CYS A 1 202 ? -21.733 -25.912 19.814 1.00 90.88 202 CYS A C 1
ATOM 1482 O O . CYS A 1 202 ? -22.270 -26.335 20.835 1.00 90.88 202 CYS A O 1
ATOM 1484 N N . GLY A 1 203 ? -21.490 -26.701 18.763 1.00 88.56 203 GLY A N 1
ATOM 1485 C CA . GLY A 1 203 ? -21.754 -28.139 18.754 1.00 88.56 203 GLY A CA 1
ATOM 1486 C C . GLY A 1 203 ? -20.883 -28.920 19.743 1.00 88.56 203 GLY A C 1
ATOM 1487 O O . GLY A 1 203 ? -21.406 -29.732 20.503 1.00 88.56 203 GLY A O 1
ATOM 1488 N N . GLU A 1 204 ? -19.577 -28.652 19.786 1.00 89.00 204 GLU A N 1
ATOM 1489 C CA . GLU A 1 204 ? -18.648 -29.323 20.710 1.00 89.00 204 GLU A CA 1
ATOM 1490 C C . GLU A 1 204 ? -18.935 -28.981 22.184 1.00 89.00 204 GLU A C 1
ATOM 1492 O O . GLU A 1 204 ? -18.958 -29.874 23.042 1.00 89.00 204 GLU A O 1
ATOM 1497 N N . GLU A 1 205 ? -19.244 -27.714 22.488 1.00 88.62 205 GLU A N 1
ATOM 1498 C CA . GLU A 1 205 ? -19.650 -27.317 23.843 1.00 88.62 205 GLU A CA 1
ATOM 1499 C C . GLU A 1 205 ? -20.984 -27.947 24.262 1.00 88.62 205 GLU A C 1
ATOM 1501 O O . GLU A 1 205 ? -21.159 -28.329 25.423 1.00 88.62 205 GLU A O 1
ATOM 1506 N N . LEU A 1 206 ? -21.921 -28.094 23.322 1.00 93.88 206 LEU A N 1
ATOM 1507 C CA . LEU A 1 206 ? -23.216 -28.714 23.581 1.00 93.88 206 LEU A CA 1
ATOM 1508 C C . LEU A 1 206 ? -23.083 -30.206 23.900 1.00 93.88 206 LEU A C 1
ATOM 1510 O O . LEU A 1 206 ? -23.738 -30.692 24.823 1.00 93.88 206 LEU A O 1
ATOM 1514 N N . ILE A 1 207 ? -22.231 -30.926 23.165 1.00 91.44 207 ILE A N 1
ATOM 1515 C CA . ILE A 1 207 ? -21.967 -32.352 23.403 1.00 91.44 207 ILE A CA 1
ATOM 1516 C C . ILE A 1 207 ? -21.368 -32.549 24.798 1.00 91.44 207 ILE A C 1
ATOM 1518 O O . ILE A 1 207 ? -21.845 -33.392 25.557 1.00 91.44 207 ILE A O 1
ATOM 1522 N N . THR A 1 208 ? -20.380 -31.729 25.163 1.00 92.00 208 THR A N 1
ATOM 1523 C CA . THR A 1 208 ? -19.748 -31.777 26.491 1.00 92.00 208 THR A CA 1
ATOM 1524 C C . THR A 1 208 ? -20.770 -31.499 27.597 1.00 92.00 208 THR A C 1
ATOM 1526 O O . THR A 1 208 ? -20.879 -32.256 28.560 1.00 92.00 208 THR A O 1
ATOM 1529 N N . PHE A 1 209 ? -21.603 -30.471 27.415 1.00 94.88 209 PHE A N 1
ATOM 1530 C CA . PHE A 1 209 ? -22.665 -30.130 28.358 1.00 94.88 209 PHE A CA 1
ATOM 1531 C C . PHE A 1 209 ? -23.702 -31.252 28.531 1.00 94.88 209 PHE A C 1
ATOM 1533 O O . PHE A 1 209 ? -24.131 -31.533 29.651 1.00 94.88 209 PHE A O 1
ATOM 1540 N N . LEU A 1 210 ? -24.112 -31.902 27.438 1.00 91.94 210 LEU A N 1
ATOM 1541 C CA . LEU A 1 210 ? -25.064 -33.012 27.479 1.00 91.94 210 LEU A CA 1
ATOM 1542 C C . LEU A 1 210 ? -24.498 -34.216 28.241 1.00 91.94 210 LEU A C 1
ATOM 1544 O O . LEU A 1 210 ? -25.218 -34.806 29.047 1.00 91.94 210 LEU A O 1
ATOM 1548 N N . LEU A 1 211 ? -23.219 -34.548 28.037 1.00 92.31 211 LEU A N 1
ATOM 1549 C CA . LEU A 1 211 ? -22.547 -35.633 28.758 1.00 92.31 211 LEU A CA 1
ATOM 1550 C C . LEU A 1 211 ? -22.483 -35.357 30.265 1.00 92.31 211 LEU A C 1
ATOM 1552 O O . LEU A 1 211 ? -22.864 -36.222 31.056 1.00 92.31 211 LEU A O 1
ATOM 1556 N N . ASP A 1 212 ? -22.104 -34.141 30.664 1.00 92.38 212 ASP A N 1
ATOM 1557 C CA . ASP A 1 212 ? -22.059 -33.739 32.075 1.00 92.38 212 ASP A CA 1
ATOM 1558 C C . ASP A 1 212 ? -23.450 -33.710 32.717 1.00 92.38 212 ASP A C 1
ATOM 1560 O O . ASP A 1 212 ? -23.634 -34.118 33.870 1.00 92.38 212 ASP A O 1
ATOM 1564 N N . CYS A 1 213 ? -24.457 -33.249 31.976 1.00 93.44 213 CYS A N 1
ATOM 1565 C CA . CYS A 1 213 ? -25.827 -33.189 32.465 1.00 93.44 213 CYS A CA 1
ATOM 1566 C C . CYS A 1 213 ? -26.405 -34.593 32.710 1.00 93.44 213 CYS A C 1
ATOM 1568 O O . CYS A 1 213 ? -27.001 -34.834 33.765 1.00 93.44 213 CYS A O 1
ATOM 1570 N N . VAL A 1 214 ? -26.165 -35.533 31.787 1.00 93.06 214 VAL A N 1
ATOM 1571 C CA . VAL A 1 214 ? -26.575 -36.939 31.931 1.00 93.06 214 VAL A CA 1
ATOM 1572 C C . VAL A 1 214 ? -25.807 -37.618 33.065 1.00 93.06 214 VAL A C 1
ATOM 1574 O O . VAL A 1 214 ? -26.420 -38.297 33.889 1.00 93.06 214 VAL A O 1
ATOM 1577 N N . ALA A 1 215 ? -24.495 -37.389 33.173 1.00 89.75 215 ALA A N 1
ATOM 1578 C CA . ALA A 1 215 ? -23.683 -37.914 34.272 1.00 89.75 215 ALA A CA 1
ATOM 1579 C C . ALA A 1 215 ? -24.141 -37.388 35.646 1.00 89.75 215 ALA A C 1
ATOM 1581 O O . ALA A 1 215 ? -24.041 -38.093 36.649 1.00 89.75 215 ALA A O 1
ATOM 1582 N N . SER A 1 216 ? -24.701 -36.176 35.684 1.00 91.38 216 SER A N 1
ATOM 1583 C CA . SER A 1 216 ? -25.272 -35.562 36.888 1.00 91.38 216 SER A CA 1
ATOM 1584 C C . SER A 1 216 ? -26.669 -36.085 37.255 1.00 91.38 216 SER A C 1
ATOM 1586 O O . SER A 1 216 ? -27.210 -35.671 38.279 1.00 91.38 216 SER A O 1
ATOM 1588 N N . GLY A 1 217 ? -27.275 -36.948 36.432 1.00 94.19 217 GLY A N 1
ATOM 1589 C CA . GLY A 1 217 ? -28.591 -37.535 36.689 1.00 94.19 217 GLY A CA 1
ATOM 1590 C C . GLY A 1 217 ? -29.753 -36.540 36.637 1.00 94.19 217 GLY A C 1
ATOM 1591 O O . GLY A 1 217 ? -30.716 -36.723 37.373 1.00 94.19 217 GLY A O 1
ATOM 1592 N N . ARG A 1 218 ? -29.662 -35.478 35.821 1.00 92.62 218 ARG A N 1
ATOM 1593 C CA . ARG A 1 218 ? -30.762 -34.512 35.654 1.00 92.62 218 ARG A CA 1
ATOM 1594 C C . ARG A 1 218 ? -31.728 -34.948 34.554 1.00 92.62 218 ARG A C 1
ATOM 1596 O O . ARG A 1 218 ? -31.320 -35.374 33.478 1.00 92.62 218 ARG A O 1
ATOM 1603 N N . ASP A 1 219 ? -33.014 -34.754 34.803 1.00 92.62 219 ASP A N 1
ATOM 1604 C CA . ASP A 1 219 ? -34.099 -35.247 33.949 1.00 92.62 219 ASP A CA 1
ATOM 1605 C C . ASP A 1 219 ? -34.396 -34.304 32.764 1.00 92.62 219 ASP A C 1
ATOM 1607 O O . ASP A 1 219 ? -35.066 -34.686 31.808 1.00 92.62 219 ASP A O 1
ATOM 1611 N N . ASN A 1 220 ? -33.903 -33.060 32.816 1.00 92.12 220 ASN A N 1
ATOM 1612 C CA . ASN A 1 220 ? -34.227 -31.966 31.890 1.00 92.12 220 ASN A CA 1
ATOM 1613 C C . ASN A 1 220 ? -33.050 -31.548 30.987 1.00 92.12 220 ASN A C 1
ATOM 1615 O O . ASN A 1 220 ? -32.980 -30.407 30.523 1.00 92.12 220 ASN A O 1
ATOM 1619 N N . CYS A 1 221 ? -32.110 -32.460 30.726 1.00 90.06 221 CYS A N 1
ATOM 1620 C CA . CYS A 1 221 ? -30.904 -32.149 29.954 1.00 90.06 221 CYS A CA 1
ATOM 1621 C C . CYS A 1 221 ? -31.184 -31.674 28.525 1.00 90.06 221 CYS A C 1
ATOM 1623 O O . CYS A 1 221 ? -30.421 -30.867 28.003 1.00 90.06 221 CYS A O 1
ATOM 1625 N N . ALA A 1 222 ? -32.281 -32.119 27.907 1.00 87.81 222 ALA A N 1
ATOM 1626 C CA . ALA A 1 222 ? -32.665 -31.682 26.566 1.00 87.81 222 ALA A CA 1
ATOM 1627 C C . ALA A 1 222 ? -33.036 -30.187 26.518 1.00 87.81 222 ALA A C 1
ATOM 1629 O O . ALA A 1 222 ? -32.592 -29.474 25.617 1.00 87.81 222 ALA A O 1
ATOM 1630 N N . ASP A 1 223 ? -33.791 -29.699 27.506 1.00 90.00 223 ASP A N 1
ATOM 1631 C CA . ASP A 1 223 ? -34.216 -28.296 27.566 1.00 90.00 223 ASP A CA 1
ATOM 1632 C C . ASP A 1 223 ? -33.038 -27.373 27.890 1.00 90.00 223 ASP A C 1
ATOM 1634 O O . ASP A 1 223 ? -32.829 -26.367 27.210 1.00 90.00 223 ASP A O 1
ATOM 1638 N N . LEU A 1 224 ? -32.198 -27.768 28.852 1.00 90.38 224 LEU A N 1
ATOM 1639 C CA . LEU A 1 224 ? -30.990 -27.020 29.209 1.00 90.38 224 LEU A CA 1
ATOM 1640 C C . LEU A 1 224 ? -29.978 -26.960 28.056 1.00 90.38 224 LEU A C 1
ATOM 1642 O O . LEU A 1 224 ? -29.332 -25.935 27.845 1.00 90.38 224 LEU A O 1
ATOM 1646 N N . ALA A 1 225 ? -29.844 -28.046 27.291 1.00 90.56 225 ALA A N 1
ATOM 1647 C CA . ALA A 1 225 ? -28.984 -28.088 26.116 1.00 90.56 225 ALA A CA 1
ATOM 1648 C C . ALA A 1 225 ? -29.506 -27.151 25.018 1.00 90.56 225 ALA A C 1
ATOM 1650 O O . ALA A 1 225 ? -28.736 -26.385 24.440 1.00 90.56 225 ALA A O 1
ATOM 1651 N N . ARG A 1 226 ? -30.821 -27.138 24.773 1.00 92.69 226 ARG A N 1
ATOM 1652 C CA . ARG A 1 226 ? -31.440 -26.216 23.813 1.00 92.69 226 ARG A CA 1
ATOM 1653 C C . ARG A 1 226 ? -31.223 -24.752 24.201 1.00 92.69 226 ARG A C 1
ATOM 1655 O O . ARG A 1 226 ? -30.897 -23.943 23.335 1.00 92.69 226 ARG A O 1
ATOM 1662 N N . GLU A 1 227 ? -31.366 -24.418 25.481 1.00 92.19 227 GLU A N 1
ATOM 1663 C CA . GLU A 1 227 ? -31.120 -23.066 25.996 1.00 92.19 227 GLU A CA 1
ATOM 1664 C C . GLU A 1 227 ? -29.646 -22.657 25.835 1.00 92.19 227 GLU A C 1
ATOM 1666 O O . GLU A 1 227 ? -29.354 -21.575 25.321 1.00 92.19 227 GLU A O 1
ATOM 1671 N N . LYS A 1 228 ? -28.709 -23.560 26.160 1.00 91.94 228 LYS A N 1
ATOM 1672 C CA . LYS A 1 228 ? -27.267 -23.357 25.944 1.00 91.94 228 LYS A CA 1
ATOM 1673 C C . LYS A 1 228 ? -26.902 -23.166 24.472 1.00 91.94 228 LYS A C 1
ATOM 1675 O O . LYS A 1 228 ? -26.115 -22.275 24.155 1.00 91.94 228 LYS A O 1
ATOM 1680 N N . LEU A 1 229 ? -27.469 -23.974 23.576 1.00 91.56 229 LEU A N 1
ATOM 1681 C CA . LEU A 1 229 ? -27.216 -23.864 22.140 1.00 91.56 229 LEU A CA 1
ATOM 1682 C C . LEU A 1 229 ? -27.715 -22.520 21.597 1.00 91.56 229 LEU A C 1
ATOM 1684 O O . LEU A 1 229 ? -26.994 -21.863 20.853 1.00 91.56 229 LEU A O 1
ATOM 1688 N N . LEU A 1 230 ? -28.911 -22.081 22.001 1.00 89.81 230 LEU A N 1
ATOM 1689 C CA . LEU A 1 230 ? -29.450 -20.776 21.608 1.00 89.81 230 LEU A CA 1
ATOM 1690 C C . LEU A 1 230 ? -28.603 -19.617 22.149 1.00 89.81 230 LEU A C 1
ATOM 1692 O O . LEU A 1 230 ? -28.346 -18.667 21.415 1.00 89.81 230 LEU A O 1
ATOM 1696 N N . ALA A 1 231 ? -28.124 -19.701 23.393 1.00 87.94 231 ALA A N 1
ATOM 1697 C CA . ALA A 1 231 ? -27.220 -18.701 23.960 1.00 87.94 231 ALA A CA 1
ATOM 1698 C C . ALA A 1 231 ? -25.883 -18.625 23.198 1.00 87.94 231 ALA A C 1
ATOM 1700 O O . ALA A 1 231 ? -25.382 -17.528 22.953 1.00 87.94 231 ALA A O 1
ATOM 1701 N N . CYS A 1 232 ? -25.343 -19.774 22.780 1.00 90.06 232 CYS A N 1
ATOM 1702 C CA . CYS A 1 232 ? -24.117 -19.855 21.985 1.00 90.06 232 CYS A CA 1
ATOM 1703 C C . CYS A 1 232 ? -24.313 -19.326 20.555 1.00 90.06 232 CYS A C 1
ATOM 1705 O O . CYS A 1 232 ? -23.532 -18.513 20.077 1.00 90.06 232 CYS A O 1
ATOM 1707 N N . LEU A 1 233 ? -25.402 -19.691 19.873 1.00 87.56 233 LEU A N 1
ATOM 1708 C CA . LEU A 1 233 ? -25.695 -19.156 18.537 1.00 87.56 233 LEU A CA 1
ATOM 1709 C C . LEU A 1 233 ? -25.933 -17.637 18.567 1.00 87.56 233 LEU A C 1
ATOM 1711 O O . LEU A 1 233 ? -25.501 -16.925 17.666 1.00 87.56 233 LEU A O 1
ATOM 1715 N N . LYS A 1 234 ? -26.532 -17.116 19.641 1.00 85.31 234 LYS A N 1
ATOM 1716 C CA . LYS A 1 234 ? -26.746 -15.674 19.820 1.00 85.31 234 LYS A CA 1
ATOM 1717 C C . LYS A 1 234 ? -25.447 -14.902 20.083 1.00 85.31 234 LYS A C 1
ATOM 1719 O O . LYS A 1 234 ? -25.354 -13.731 19.721 1.00 85.31 234 LYS A O 1
ATOM 1724 N N . SER A 1 235 ? -24.432 -15.527 20.687 1.00 78.56 235 SER A N 1
ATOM 1725 C CA . SER A 1 235 ? -23.099 -14.918 20.802 1.00 78.56 235 SER A CA 1
ATOM 1726 C C . SER A 1 235 ? -22.330 -14.954 19.476 1.00 78.56 235 SER A C 1
ATOM 1728 O O . SER A 1 235 ? -21.534 -14.049 19.231 1.00 78.56 235 SER A O 1
ATOM 1730 N N . CYS A 1 236 ? -22.630 -15.915 18.593 1.00 79.25 236 CYS A N 1
ATOM 1731 C CA . CYS A 1 236 ? -22.117 -15.972 17.219 1.00 79.25 236 CYS A CA 1
ATOM 1732 C C . CYS A 1 236 ? -22.698 -14.891 16.291 1.00 79.25 236 CYS A C 1
ATOM 1734 O O . CYS A 1 236 ? -22.042 -14.502 15.330 1.00 79.25 236 CYS A O 1
ATOM 1736 N N . GLU A 1 237 ? -23.919 -14.414 16.549 1.00 73.06 237 GLU A N 1
ATOM 1737 C CA . GLU A 1 237 ? -24.578 -13.367 15.751 1.00 73.06 237 GLU A CA 1
ATOM 1738 C C . GLU A 1 237 ? -24.055 -11.953 16.038 1.00 73.06 237 GLU A C 1
ATOM 1740 O O . GLU A 1 237 ? -24.426 -11.010 15.336 1.00 73.06 237 GLU A O 1
ATOM 1745 N N . ARG A 1 238 ? -23.172 -11.771 17.033 1.00 50.53 238 ARG A N 1
ATOM 1746 C CA . ARG A 1 238 ? -22.443 -10.505 17.151 1.00 50.53 238 ARG A CA 1
ATOM 1747 C C . ARG A 1 238 ? -21.522 -10.378 15.939 1.00 50.53 238 ARG A C 1
ATOM 1749 O O . ARG A 1 238 ? -20.608 -11.194 15.816 1.00 50.53 238 ARG A O 1
ATOM 1756 N N . PRO A 1 239 ? -21.706 -9.367 15.070 1.00 41.94 239 PRO A N 1
ATOM 1757 C CA . PRO A 1 239 ? -20.742 -9.112 14.017 1.00 41.94 239 PRO A CA 1
ATOM 1758 C C . PRO A 1 239 ? -19.395 -8.892 14.697 1.00 41.94 239 PRO A C 1
ATOM 1760 O O . PRO A 1 239 ? -19.260 -8.018 15.556 1.00 41.94 239 PRO A O 1
ATOM 1763 N N . THR A 1 240 ? -18.409 -9.719 14.352 1.00 43.12 240 THR A N 1
ATOM 1764 C CA . THR A 1 240 ? -17.012 -9.392 14.611 1.00 43.12 240 THR A CA 1
ATOM 1765 C C . THR A 1 240 ? -16.796 -8.036 13.969 1.00 43.12 240 THR A C 1
ATOM 1767 O O . THR A 1 240 ? -16.814 -7.934 12.740 1.00 43.12 240 THR A O 1
ATOM 1770 N N . GLN A 1 241 ? -16.706 -6.991 14.794 1.00 39.50 241 GLN A N 1
ATOM 1771 C CA . GLN A 1 241 ? -16.339 -5.676 14.306 1.00 39.50 241 GLN A CA 1
ATOM 1772 C C . GLN A 1 241 ? -15.047 -5.850 13.501 1.00 39.50 241 GLN A C 1
ATOM 1774 O O . GLN A 1 241 ? -14.164 -6.597 13.947 1.00 39.50 241 GLN A O 1
ATOM 1779 N N . PRO A 1 242 ? -14.955 -5.261 12.299 1.00 36.69 242 PRO A N 1
ATOM 1780 C CA . PRO A 1 242 ? -13.696 -5.222 11.583 1.00 36.69 242 PRO A CA 1
ATOM 1781 C C . PRO A 1 242 ? -12.670 -4.652 12.558 1.00 36.69 242 PRO A C 1
ATOM 1783 O O . PRO A 1 242 ? -12.880 -3.603 13.160 1.00 36.69 242 PRO A O 1
ATOM 1786 N N . VAL A 1 243 ? -11.611 -5.414 12.812 1.00 37.47 243 VAL A N 1
ATOM 1787 C CA . VAL A 1 243 ? -10.485 -4.896 13.576 1.00 37.47 243 VAL A CA 1
ATOM 1788 C C . VAL A 1 243 ? -9.904 -3.815 12.678 1.00 37.47 243 VAL A C 1
ATOM 1790 O O . VAL A 1 243 ? -9.319 -4.145 11.644 1.00 37.47 243 VAL A O 1
ATOM 1793 N N . ASP A 1 244 ? -10.157 -2.549 13.012 1.00 35.09 244 ASP A N 1
ATOM 1794 C CA . ASP A 1 244 ? -9.567 -1.417 12.307 1.00 35.09 244 ASP A CA 1
ATOM 1795 C C . ASP A 1 244 ? -8.068 -1.683 12.132 1.00 35.09 244 ASP A C 1
ATOM 1797 O O . ASP A 1 244 ? -7.428 -2.191 13.067 1.00 35.09 244 ASP A O 1
ATOM 1801 N N . PRO A 1 245 ? -7.483 -1.396 10.955 1.00 37.97 245 PRO A N 1
ATOM 1802 C CA . PRO A 1 245 ? -6.055 -1.556 10.749 1.00 37.97 245 PRO A CA 1
ATOM 1803 C C . PRO A 1 245 ? -5.339 -0.763 11.839 1.00 37.97 245 PRO A C 1
ATOM 1805 O O . PRO A 1 245 ? -5.387 0.467 11.863 1.00 37.97 245 PRO A O 1
ATOM 1808 N N . VAL A 1 246 ? -4.730 -1.494 12.776 1.00 41.66 246 VAL A N 1
ATOM 1809 C CA . VAL A 1 246 ? -4.033 -0.940 13.935 1.00 41.66 246 VAL A CA 1
ATOM 1810 C C . VAL A 1 246 ? -3.054 0.094 13.405 1.00 41.66 246 VAL A C 1
ATOM 1812 O O . VAL A 1 246 ? -2.073 -0.258 12.746 1.00 41.66 246 VAL A O 1
ATOM 1815 N N . GLN A 1 247 ? -3.349 1.375 13.646 1.00 45.44 247 GLN A N 1
ATOM 1816 C CA . GLN A 1 247 ? -2.433 2.448 13.290 1.00 45.44 247 GLN A CA 1
ATOM 1817 C C . GLN A 1 247 ? -1.071 2.097 13.895 1.00 45.44 247 GLN A C 1
ATOM 1819 O O . GLN A 1 247 ? -1.012 1.750 15.081 1.00 45.44 247 GLN A O 1
ATOM 1824 N N . PRO A 1 248 ? 0.022 2.143 13.113 1.00 47.81 248 PRO A N 1
ATOM 1825 C CA . PRO A 1 248 ? 1.334 1.836 13.646 1.00 47.81 248 PRO A CA 1
ATOM 1826 C C . PRO A 1 248 ? 1.574 2.738 14.862 1.00 47.81 248 PRO A C 1
ATOM 1828 O O . PRO A 1 248 ? 1.342 3.950 14.765 1.00 47.81 248 PRO A O 1
ATOM 1831 N N . PRO A 1 249 ? 2.005 2.179 16.010 1.00 71.25 249 PRO A N 1
ATOM 1832 C CA . PRO A 1 249 ? 2.153 2.949 17.232 1.00 71.25 249 PRO A CA 1
ATOM 1833 C C . PRO A 1 249 ? 3.022 4.173 16.957 1.00 71.25 249 PRO A C 1
ATOM 1835 O O . PRO A 1 249 ? 4.022 4.102 16.226 1.00 71.25 249 PRO A O 1
ATOM 1838 N N . SER A 1 250 ? 2.615 5.310 17.524 1.00 83.88 250 SER A N 1
ATOM 1839 C CA . SER A 1 250 ? 3.377 6.556 17.464 1.00 83.88 250 SER A CA 1
ATOM 1840 C C . SER A 1 250 ? 4.826 6.313 17.910 1.00 83.88 250 SER A C 1
ATOM 1842 O O . SER A 1 250 ? 5.131 5.319 18.570 1.00 83.88 250 SER A O 1
ATOM 1844 N N . CYS A 1 251 ? 5.756 7.211 17.569 1.00 85.75 251 CYS A N 1
ATOM 1845 C CA . CYS A 1 251 ? 7.149 7.057 18.010 1.00 85.75 251 CYS A CA 1
ATOM 1846 C C . CYS A 1 251 ? 7.239 6.895 19.540 1.00 85.75 251 CYS A C 1
ATOM 1848 O O . CYS A 1 251 ? 7.962 6.032 20.030 1.00 85.75 251 CYS A O 1
ATOM 1850 N N . GLN A 1 252 ? 6.392 7.626 20.273 1.00 89.25 252 GLN A N 1
ATOM 1851 C CA . GLN A 1 252 ? 6.211 7.464 21.711 1.00 89.25 252 GLN A CA 1
ATOM 1852 C C . GLN A 1 252 ? 5.722 6.056 22.087 1.00 89.25 252 GLN A C 1
ATOM 1854 O O . GLN A 1 252 ? 6.336 5.430 22.945 1.00 89.25 252 GLN A O 1
ATOM 1859 N N . GLY A 1 253 ? 4.704 5.516 21.407 1.00 89.56 253 GLY A N 1
ATOM 1860 C CA . GLY A 1 253 ? 4.219 4.151 21.645 1.00 89.56 253 GLY A CA 1
ATOM 1861 C C . GLY A 1 253 ? 5.299 3.084 21.430 1.00 89.56 253 GLY A C 1
ATOM 1862 O O . GLY A 1 253 ? 5.466 2.194 22.260 1.00 89.56 253 GLY A O 1
ATOM 1863 N N . ARG A 1 254 ? 6.122 3.223 20.381 1.00 90.56 254 ARG A N 1
ATOM 1864 C CA . ARG A 1 254 ? 7.274 2.331 20.142 1.00 90.56 254 ARG A CA 1
ATOM 1865 C C . ARG A 1 254 ? 8.352 2.458 21.224 1.00 90.56 254 ARG A C 1
ATOM 1867 O O . ARG A 1 254 ? 8.983 1.467 21.591 1.00 90.56 254 ARG A O 1
ATOM 1874 N N . CYS A 1 255 ? 8.566 3.662 21.751 1.00 94.69 255 CYS A N 1
ATOM 1875 C CA . CYS A 1 255 ? 9.506 3.895 22.844 1.00 94.69 255 CYS A CA 1
ATOM 1876 C C . CYS A 1 255 ? 9.018 3.341 24.182 1.00 94.69 255 CYS A C 1
ATOM 1878 O O . CYS A 1 255 ? 9.811 2.755 24.919 1.00 94.69 255 CYS A O 1
ATOM 1880 N N . GLU A 1 256 ? 7.728 3.475 24.482 1.00 94.25 256 GLU A N 1
ATOM 1881 C CA . GLU A 1 256 ? 7.106 2.882 25.666 1.00 94.25 256 GLU A CA 1
ATOM 1882 C C . GLU A 1 256 ? 7.150 1.355 25.605 1.00 94.25 256 GLU A C 1
ATOM 1884 O O . GLU A 1 256 ? 7.522 0.714 26.588 1.00 94.25 256 GLU A O 1
ATOM 1889 N N . GLU A 1 257 ? 6.868 0.764 24.444 1.00 93.75 257 GLU A N 1
ATOM 1890 C CA . GLU A 1 257 ? 6.966 -0.681 24.237 1.00 93.75 257 GLU A CA 1
ATOM 1891 C C . GLU A 1 257 ? 8.397 -1.192 24.464 1.00 93.75 257 GLU A C 1
ATOM 1893 O O . GLU A 1 257 ? 8.605 -2.148 25.219 1.00 93.75 257 GLU A O 1
ATOM 1898 N N . ARG A 1 258 ? 9.400 -0.502 23.904 1.00 94.25 258 ARG A N 1
ATOM 1899 C CA . ARG A 1 258 ? 10.821 -0.816 24.113 1.00 94.25 258 ARG A CA 1
ATOM 1900 C C . ARG A 1 258 ? 11.237 -0.679 25.579 1.00 94.25 258 ARG A C 1
ATOM 1902 O O . ARG A 1 258 ? 11.903 -1.563 26.113 1.00 94.25 258 ARG A O 1
ATOM 1909 N N . ALA A 1 259 ? 10.825 0.394 26.248 1.00 95.81 259 ALA A N 1
ATOM 1910 C CA . ALA A 1 259 ? 11.119 0.616 27.661 1.00 95.81 259 ALA A CA 1
ATOM 1911 C C . ALA A 1 259 ? 10.459 -0.451 28.557 1.00 95.81 259 ALA A C 1
ATOM 1913 O O . ALA A 1 259 ? 11.079 -0.958 29.496 1.00 95.81 259 ALA A O 1
ATOM 1914 N N . ASN A 1 260 ? 9.223 -0.850 28.242 1.00 95.56 260 ASN A N 1
ATOM 1915 C CA . ASN A 1 260 ? 8.502 -1.913 28.943 1.00 95.56 260 ASN A CA 1
ATOM 1916 C C . ASN A 1 260 ? 9.111 -3.301 28.683 1.00 95.56 260 ASN A C 1
ATOM 1918 O O . ASN A 1 260 ? 9.080 -4.157 29.569 1.00 95.56 260 ASN A O 1
ATOM 1922 N N . ALA A 1 261 ? 9.682 -3.548 27.501 1.00 94.81 261 ALA A N 1
ATOM 1923 C CA . ALA A 1 261 ? 10.467 -4.754 27.238 1.00 94.81 261 ALA A CA 1
ATOM 1924 C C . ALA A 1 261 ? 11.719 -4.806 28.134 1.00 94.81 261 ALA A C 1
ATOM 1926 O O . ALA A 1 261 ? 11.920 -5.798 28.832 1.00 94.81 261 ALA A O 1
ATOM 1927 N N . THR A 1 262 ? 12.475 -3.705 28.236 1.00 96.12 262 THR A N 1
ATOM 1928 C CA . THR A 1 262 ? 13.638 -3.614 29.140 1.00 96.12 262 THR A CA 1
ATOM 1929 C C . THR A 1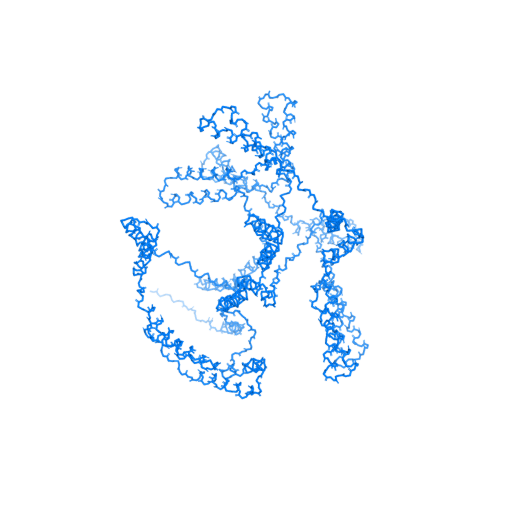 262 ? 13.261 -3.801 30.614 1.00 96.12 262 THR A C 1
ATOM 1931 O O . THR A 1 262 ? 14.010 -4.426 31.367 1.00 96.12 262 THR A O 1
ATOM 1934 N N . LEU A 1 263 ? 12.098 -3.297 31.043 1.00 96.50 263 LEU A N 1
ATOM 1935 C CA . LEU A 1 263 ? 11.592 -3.532 32.400 1.00 96.50 263 LEU A CA 1
ATOM 1936 C C . LEU A 1 263 ? 11.368 -5.026 32.660 1.00 96.50 263 LEU A C 1
ATOM 1938 O O . LEU A 1 263 ? 11.839 -5.549 33.669 1.00 96.50 263 LEU A O 1
ATOM 1942 N N . ARG A 1 264 ? 10.671 -5.709 31.742 1.00 97.50 264 ARG A N 1
ATOM 1943 C CA . ARG A 1 264 ? 10.369 -7.143 31.852 1.00 97.50 264 ARG A CA 1
ATOM 1944 C C . ARG A 1 264 ? 11.640 -7.987 31.892 1.00 97.50 264 ARG A C 1
ATOM 1946 O O . ARG A 1 264 ? 11.751 -8.854 32.751 1.00 97.50 264 ARG A O 1
ATOM 1953 N N . GLU A 1 265 ? 12.612 -7.691 31.033 1.00 94.88 265 GLU A N 1
ATOM 1954 C CA . GLU A 1 265 ? 13.918 -8.364 31.027 1.00 94.88 265 GLU A CA 1
ATOM 1955 C C . GLU A 1 265 ? 14.687 -8.152 32.338 1.00 94.88 265 GLU A C 1
ATOM 1957 O O . GLU A 1 265 ? 15.253 -9.093 32.890 1.00 94.88 265 GLU A O 1
ATOM 1962 N N . CYS A 1 266 ? 14.678 -6.929 32.877 1.00 97.12 266 CYS A N 1
ATOM 1963 C CA . CYS A 1 266 ? 15.357 -6.619 34.133 1.00 97.12 266 CYS A CA 1
ATOM 1964 C C . CYS A 1 266 ? 14.744 -7.360 35.332 1.00 97.12 266 CYS A C 1
ATOM 1966 O O . CYS A 1 266 ? 15.484 -7.884 36.167 1.00 97.12 266 CYS A O 1
ATOM 1968 N N . LEU A 1 267 ? 13.411 -7.443 35.398 1.00 96.31 267 LEU A N 1
ATOM 1969 C CA . LEU A 1 267 ? 12.704 -8.191 36.442 1.00 96.31 267 LEU A CA 1
ATOM 1970 C C . LEU A 1 267 ? 12.923 -9.703 36.298 1.00 96.31 267 LEU A C 1
ATOM 1972 O O . LEU A 1 267 ? 13.184 -10.379 37.290 1.00 96.31 267 LEU A O 1
ATOM 1976 N N . ALA A 1 268 ? 12.888 -10.229 35.068 1.00 91.88 268 ALA A N 1
ATOM 1977 C CA . ALA A 1 268 ? 13.161 -11.641 34.792 1.00 91.88 268 ALA A CA 1
ATOM 1978 C C . ALA A 1 268 ? 14.594 -12.049 35.178 1.00 91.88 268 ALA A C 1
ATOM 1980 O O . ALA A 1 268 ? 14.819 -13.174 35.616 1.00 91.88 268 ALA A O 1
ATOM 1981 N N . ALA A 1 269 ? 15.551 -11.122 35.090 1.00 95.25 269 ALA A N 1
ATOM 1982 C CA . ALA A 1 269 ? 16.929 -11.312 35.543 1.00 95.25 269 ALA A CA 1
ATOM 1983 C C . ALA A 1 269 ? 17.113 -11.182 37.073 1.00 95.25 269 ALA A C 1
ATOM 1985 O O . ALA A 1 269 ? 18.247 -11.146 37.551 1.00 95.25 269 ALA A O 1
ATOM 1986 N N . GLY A 1 270 ? 16.028 -11.072 37.850 1.00 95.69 270 GLY A N 1
ATOM 1987 C CA . GLY A 1 270 ? 16.080 -10.926 39.307 1.00 95.69 270 GLY A CA 1
ATOM 1988 C C . GLY A 1 270 ? 16.519 -9.536 39.781 1.00 95.69 270 GLY A C 1
ATOM 1989 O O . GLY A 1 270 ? 16.959 -9.380 40.920 1.00 95.69 270 GLY A O 1
ATOM 1990 N N . GLY A 1 271 ? 16.438 -8.517 38.920 1.00 95.62 271 GLY A N 1
ATOM 1991 C CA . GLY A 1 271 ? 16.696 -7.138 39.314 1.00 95.62 271 GLY A CA 1
ATOM 1992 C C . GLY A 1 271 ? 15.636 -6.621 40.289 1.00 95.62 271 GLY A C 1
ATOM 1993 O O . GLY A 1 271 ? 14.447 -6.890 40.132 1.00 95.62 271 GLY A O 1
ATOM 1994 N N . GLY A 1 272 ? 16.062 -5.850 41.294 1.00 94.06 272 GLY A N 1
ATOM 1995 C CA . GLY A 1 272 ? 15.138 -5.152 42.188 1.00 94.06 272 GLY A CA 1
ATOM 1996 C C . GLY A 1 272 ? 14.243 -4.180 41.414 1.00 94.06 272 GLY A C 1
ATOM 1997 O O . GLY A 1 272 ? 14.705 -3.498 40.497 1.00 94.06 272 GLY A O 1
ATOM 1998 N N . GLU A 1 273 ? 12.967 -4.111 41.792 1.00 93.12 273 GLU A N 1
ATOM 1999 C CA . GLU A 1 273 ? 11.930 -3.389 41.048 1.00 93.12 273 GLU A CA 1
ATOM 2000 C C . GLU A 1 273 ? 12.270 -1.909 40.807 1.00 93.12 273 GLU A C 1
ATOM 2002 O O . GLU A 1 273 ? 12.112 -1.413 39.693 1.00 93.12 273 GLU A O 1
ATOM 2007 N N . GLU A 1 274 ? 12.815 -1.225 41.815 1.00 94.31 274 GLU A N 1
ATOM 2008 C CA . GLU A 1 274 ? 13.237 0.180 41.736 1.00 94.31 274 GLU A CA 1
ATOM 2009 C C . GLU A 1 274 ? 14.326 0.392 40.672 1.00 94.31 274 GLU A C 1
ATOM 2011 O O . GLU A 1 274 ? 14.155 1.182 39.743 1.00 94.31 274 GLU A O 1
ATOM 2016 N N . ARG A 1 275 ? 15.383 -0.426 40.707 1.00 96.38 275 ARG A N 1
ATOM 2017 C CA . ARG A 1 275 ? 16.471 -0.404 39.717 1.00 96.38 275 ARG A CA 1
ATOM 2018 C C . ARG A 1 275 ? 15.974 -0.710 38.301 1.00 96.38 275 ARG A C 1
ATOM 2020 O O . ARG A 1 275 ? 16.490 -0.171 37.320 1.00 96.38 275 ARG A O 1
ATOM 2027 N N . CYS A 1 276 ? 14.982 -1.588 38.168 1.00 96.94 276 CYS A N 1
ATOM 2028 C CA . CYS A 1 276 ? 14.398 -1.923 36.873 1.00 96.94 276 CYS A CA 1
ATOM 2029 C C . CYS A 1 276 ? 13.492 -0.807 36.329 1.00 96.94 276 CYS A C 1
ATOM 2031 O O . CYS A 1 276 ? 13.497 -0.561 35.119 1.00 96.94 276 CYS A O 1
ATOM 2033 N N . ARG A 1 277 ? 12.786 -0.073 37.199 1.00 96.44 277 ARG A N 1
ATOM 2034 C CA . ARG A 1 277 ? 12.035 1.135 36.820 1.00 96.44 277 ARG A CA 1
ATOM 2035 C C . ARG A 1 277 ? 12.959 2.269 36.375 1.00 96.44 277 ARG A C 1
ATOM 2037 O O . ARG A 1 277 ? 12.672 2.894 35.357 1.00 96.44 277 ARG A O 1
ATOM 2044 N N . GLU A 1 278 ? 14.089 2.478 37.050 1.00 95.31 278 GLU A N 1
ATOM 2045 C CA . GLU A 1 278 ? 15.112 3.444 36.614 1.00 95.31 278 GLU A CA 1
ATOM 2046 C C . GLU A 1 278 ? 15.669 3.095 35.227 1.00 95.31 278 GLU A C 1
ATOM 2048 O O . GLU A 1 278 ? 15.749 3.953 34.347 1.00 95.31 278 GLU A O 1
ATOM 2053 N N . LYS A 1 279 ? 15.978 1.813 34.983 1.00 95.38 279 LYS A N 1
ATOM 2054 C CA . LYS A 1 279 ? 16.418 1.328 33.663 1.00 95.38 279 LYS A CA 1
ATOM 2055 C C . LYS A 1 279 ? 15.374 1.566 32.573 1.00 95.38 279 LYS A C 1
ATOM 2057 O O . LYS A 1 279 ? 15.726 2.018 31.485 1.00 95.38 279 LYS A O 1
ATOM 2062 N N . ARG A 1 280 ? 14.101 1.278 32.857 1.00 97.81 280 ARG A N 1
ATOM 2063 C CA . ARG A 1 280 ? 12.982 1.570 31.949 1.00 97.81 280 ARG A CA 1
ATOM 2064 C C . ARG A 1 280 ? 12.931 3.056 31.607 1.00 97.81 280 ARG A C 1
ATOM 2066 O O . ARG A 1 280 ? 12.834 3.394 30.432 1.00 97.81 280 ARG A O 1
ATOM 2073 N N . GLN A 1 281 ? 13.011 3.922 32.616 1.00 97.50 281 GLN A N 1
ATOM 2074 C CA . GLN A 1 281 ? 12.945 5.372 32.439 1.00 97.50 281 GLN A CA 1
ATOM 2075 C C . GLN A 1 281 ? 14.110 5.886 31.582 1.00 97.50 281 GLN A C 1
ATOM 2077 O O . GLN A 1 281 ? 13.883 6.638 30.639 1.00 97.50 281 GLN A O 1
ATOM 2082 N N . ALA A 1 282 ? 15.332 5.405 31.826 1.00 95.38 282 ALA A N 1
ATOM 2083 C CA . ALA A 1 282 ? 16.503 5.765 31.028 1.00 95.38 282 ALA A CA 1
ATOM 2084 C C . ALA A 1 282 ? 16.357 5.361 29.547 1.00 95.38 282 ALA A C 1
ATOM 2086 O O . ALA A 1 282 ? 16.682 6.146 28.655 1.00 95.38 282 ALA A O 1
ATOM 2087 N N . VAL A 1 283 ? 15.827 4.161 29.271 1.00 94.81 283 VAL A N 1
ATOM 2088 C CA . VAL A 1 283 ? 15.560 3.698 27.896 1.00 94.81 283 VAL A CA 1
ATOM 2089 C C . VAL A 1 283 ? 14.448 4.511 27.235 1.00 94.81 283 VAL A C 1
ATOM 2091 O O . VAL A 1 283 ? 14.566 4.858 26.059 1.00 94.81 283 VAL A O 1
ATOM 2094 N N . LEU A 1 284 ? 13.390 4.841 27.979 1.00 95.38 284 LEU A N 1
ATOM 2095 C CA . LEU A 1 284 ? 12.287 5.661 27.486 1.00 95.38 284 LEU A CA 1
ATOM 2096 C C . LEU A 1 284 ? 12.763 7.070 27.117 1.00 95.38 284 LEU A C 1
ATOM 2098 O O . LEU A 1 284 ? 12.504 7.528 26.009 1.00 95.38 284 LEU A O 1
ATOM 2102 N N . GLU A 1 285 ? 13.515 7.729 27.999 1.00 94.19 285 GLU A N 1
ATOM 2103 C CA . GLU A 1 285 ? 14.068 9.065 27.754 1.00 94.19 285 GLU A CA 1
ATOM 2104 C C . GLU A 1 285 ? 15.038 9.086 26.575 1.00 94.19 285 GLU A C 1
ATOM 2106 O O . GLU A 1 285 ? 14.964 9.979 25.730 1.00 94.19 285 GLU A O 1
ATOM 2111 N N . GLN A 1 286 ? 15.928 8.095 26.480 1.00 92.88 286 GLN A N 1
ATOM 2112 C CA . GLN A 1 286 ? 16.845 7.980 25.349 1.00 92.88 286 GLN A CA 1
ATOM 2113 C C . GLN A 1 286 ? 16.087 7.781 24.031 1.00 92.88 286 GLN A C 1
ATOM 2115 O O . GLN A 1 286 ? 16.456 8.363 23.013 1.00 92.88 286 GLN A O 1
ATOM 2120 N N . CYS A 1 287 ? 15.024 6.977 24.049 1.00 94.56 287 CYS A N 1
ATOM 2121 C CA . CYS A 1 287 ? 14.214 6.711 22.871 1.00 94.56 287 CYS A CA 1
ATOM 2122 C C . CYS A 1 287 ? 13.391 7.940 22.450 1.00 94.56 287 CYS A C 1
ATOM 2124 O O . CYS A 1 287 ? 13.393 8.291 21.272 1.00 94.56 287 CYS A O 1
ATOM 2126 N N . ILE A 1 288 ? 12.769 8.650 23.399 1.00 92.12 288 ILE A N 1
ATOM 2127 C CA . ILE A 1 288 ? 11.983 9.864 23.123 1.00 92.12 288 ILE A CA 1
ATOM 2128 C C . ILE A 1 288 ? 12.861 10.987 22.560 1.00 92.12 288 ILE A C 1
ATOM 2130 O O . ILE A 1 288 ? 12.425 11.680 21.644 1.00 92.12 288 ILE A O 1
ATOM 2134 N N . ARG A 1 289 ? 14.117 11.128 23.008 1.00 87.31 289 ARG A N 1
ATOM 2135 C CA . ARG A 1 289 ? 15.068 12.070 22.381 1.00 87.31 289 ARG A CA 1
ATOM 2136 C C . ARG A 1 289 ? 15.324 11.765 20.902 1.00 87.31 289 ARG A C 1
ATOM 2138 O O . ARG A 1 289 ? 15.590 12.678 20.137 1.00 87.31 289 ARG A O 1
ATOM 2145 N N . GLY A 1 290 ? 15.224 10.501 20.488 1.00 82.69 290 GLY A N 1
ATOM 2146 C CA . GLY A 1 290 ? 15.293 10.102 19.077 1.00 82.69 290 GLY A CA 1
ATOM 2147 C C . GLY A 1 290 ? 13.979 10.274 18.304 1.00 82.69 290 GLY A C 1
ATOM 2148 O O . GLY A 1 290 ? 13.968 10.080 17.092 1.00 82.69 290 GLY A O 1
ATOM 2149 N N . CYS A 1 291 ? 12.881 10.610 18.988 1.00 81.06 291 CYS A N 1
ATOM 2150 C CA . CYS A 1 291 ? 11.548 10.797 18.414 1.00 81.06 291 CYS A CA 1
ATOM 2151 C C . CYS A 1 291 ? 11.179 12.259 18.151 1.00 81.06 291 CYS A C 1
ATOM 2153 O O . CYS A 1 291 ? 10.112 12.502 17.579 1.00 81.06 291 CYS A O 1
ATOM 2155 N N . GLU A 1 292 ? 11.999 13.229 18.570 1.00 71.56 292 GLU A N 1
ATOM 2156 C CA . GLU A 1 292 ? 11.783 14.614 18.158 1.00 71.56 292 GLU A CA 1
ATOM 2157 C C . GLU A 1 292 ? 11.820 14.672 16.625 1.00 71.56 292 GLU A C 1
ATOM 2159 O O . GLU A 1 292 ? 12.764 14.153 16.018 1.00 71.56 292 GLU A O 1
ATOM 2164 N N . PRO A 1 293 ? 10.787 15.239 15.968 1.00 50.88 293 PRO A N 1
ATOM 2165 C CA . PRO A 1 293 ? 10.844 15.465 14.538 1.00 50.88 293 PRO A CA 1
ATOM 2166 C C . PRO A 1 293 ? 12.088 16.302 14.299 1.00 50.88 293 PRO A C 1
ATOM 2168 O O . PRO A 1 293 ? 12.219 17.389 14.863 1.00 50.88 293 PRO A O 1
ATOM 2171 N N . ASN A 1 294 ? 13.010 15.739 13.519 1.00 50.06 294 ASN A N 1
ATOM 2172 C CA . ASN A 1 294 ? 14.224 16.406 13.087 1.00 50.06 294 ASN A CA 1
ATOM 2173 C C . ASN A 1 294 ? 13.822 17.845 12.714 1.00 50.06 294 ASN A C 1
ATOM 2175 O O . ASN A 1 294 ? 12.930 17.981 11.864 1.00 50.06 294 ASN A O 1
ATOM 2179 N N . PRO A 1 295 ? 14.327 18.893 13.403 1.00 56.12 295 PRO A N 1
ATOM 2180 C CA . PRO A 1 295 ? 13.928 20.266 13.116 1.00 56.12 295 PRO A CA 1
ATOM 2181 C C . PRO A 1 295 ? 14.029 20.464 11.611 1.00 56.12 295 PRO A C 1
ATOM 2183 O O . PRO A 1 295 ? 14.986 19.957 11.019 1.00 56.12 295 PRO A O 1
ATOM 2186 N N . ALA A 1 296 ? 13.004 21.092 11.011 1.00 51.69 296 ALA A N 1
ATOM 2187 C CA . ALA A 1 296 ? 12.875 21.271 9.565 1.00 51.69 296 ALA A CA 1
ATOM 2188 C C . ALA A 1 296 ? 14.265 21.453 8.970 1.00 51.69 296 ALA A C 1
ATOM 2190 O O . ALA A 1 296 ? 14.964 22.383 9.379 1.00 51.69 296 ALA A O 1
ATOM 2191 N N . SER A 1 297 ? 14.680 20.478 8.146 1.00 54.81 297 SER A N 1
ATOM 2192 C CA . SER A 1 297 ? 16.071 20.340 7.710 1.00 54.81 297 SER A CA 1
ATOM 2193 C C . SER A 1 297 ? 16.602 21.733 7.400 1.00 54.81 297 SER A C 1
ATOM 2195 O O . SER A 1 297 ? 15.985 22.384 6.550 1.00 54.81 297 SER A O 1
ATOM 2197 N N . PRO A 1 298 ? 17.655 22.215 8.094 1.00 73.19 298 PRO A N 1
ATOM 2198 C CA . PRO A 1 298 ? 18.109 23.588 7.950 1.00 73.19 298 PRO A CA 1
ATOM 2199 C C . PRO A 1 298 ? 18.210 23.912 6.466 1.00 73.19 298 PRO A C 1
ATOM 2201 O O . PRO A 1 298 ? 18.577 23.028 5.671 1.00 73.19 298 PRO A O 1
ATOM 2204 N N . SER A 1 299 ? 17.820 25.130 6.080 1.00 83.31 299 SER A N 1
ATOM 2205 C CA . SER A 1 299 ? 17.891 25.541 4.679 1.00 83.31 299 SER A CA 1
ATOM 2206 C C . SER A 1 299 ? 19.290 25.240 4.132 1.00 83.31 299 SER A C 1
ATOM 2208 O O . SER A 1 299 ? 20.252 25.091 4.892 1.00 83.31 299 SER A O 1
ATOM 2210 N N . CYS A 1 300 ? 19.439 25.094 2.814 1.00 86.19 300 CYS A N 1
ATOM 2211 C CA . CYS A 1 300 ? 20.761 24.790 2.258 1.00 86.19 300 CYS A CA 1
ATOM 2212 C C . CYS A 1 300 ? 21.808 25.821 2.729 1.00 86.19 300 CYS A C 1
ATOM 2214 O O . CYS A 1 300 ? 22.914 25.449 3.114 1.00 86.19 300 CYS A O 1
ATOM 2216 N N . GLU A 1 301 ? 21.392 27.084 2.852 1.00 92.50 301 GLU A N 1
ATOM 2217 C CA . GLU A 1 301 ? 22.181 28.160 3.443 1.00 92.50 301 GLU A CA 1
ATOM 2218 C C . GLU A 1 301 ? 22.563 27.901 4.910 1.00 92.50 301 GLU A C 1
ATOM 2220 O O . GLU A 1 301 ? 23.736 28.024 5.267 1.00 92.50 301 GLU A O 1
ATOM 2225 N N . ASP A 1 302 ? 21.618 27.488 5.756 1.00 90.25 302 ASP A N 1
ATOM 2226 C CA . ASP A 1 302 ? 21.879 27.199 7.173 1.00 90.25 302 ASP A CA 1
ATOM 2227 C C . ASP A 1 302 ? 22.804 25.989 7.358 1.00 90.25 302 ASP A C 1
ATOM 2229 O O . ASP A 1 302 ? 23.706 26.024 8.196 1.00 90.25 302 ASP A O 1
ATOM 2233 N N . ARG A 1 303 ? 22.661 24.947 6.527 1.00 90.25 303 ARG A N 1
ATOM 2234 C CA . ARG A 1 303 ? 23.586 23.799 6.516 1.00 90.25 303 ARG A CA 1
ATOM 2235 C C . ARG A 1 303 ? 24.998 24.217 6.125 1.00 90.25 303 ARG A C 1
ATOM 2237 O O . ARG A 1 303 ? 25.966 23.761 6.733 1.00 90.25 303 ARG A O 1
ATOM 2244 N N . CYS A 1 304 ? 25.129 25.097 5.136 1.00 94.75 304 CYS A N 1
ATOM 2245 C CA . CYS A 1 304 ? 26.427 25.612 4.720 1.00 94.75 304 CYS A CA 1
ATOM 2246 C C . CYS A 1 304 ? 27.071 26.492 5.796 1.00 94.75 304 CYS A C 1
ATOM 2248 O O . CYS A 1 304 ? 28.270 26.357 6.053 1.00 94.75 304 CYS A O 1
ATOM 2250 N N . LYS A 1 305 ? 26.283 27.331 6.483 1.00 95.44 305 LYS A N 1
ATOM 2251 C CA . LYS A 1 305 ? 26.748 28.118 7.637 1.00 95.44 305 LYS A CA 1
ATOM 2252 C C . LYS A 1 305 ? 27.215 27.217 8.775 1.00 95.44 305 LYS A C 1
ATOM 2254 O O . LYS A 1 305 ? 28.318 27.413 9.280 1.00 95.44 305 LYS A O 1
ATOM 2259 N N . GLN A 1 306 ? 26.430 26.198 9.122 1.00 94.25 306 GLN A N 1
ATOM 2260 C CA . GLN A 1 306 ? 26.785 25.241 10.167 1.00 94.25 306 GLN A CA 1
ATOM 2261 C C . GLN A 1 306 ? 28.098 24.516 9.841 1.00 94.25 306 GLN A C 1
ATOM 2263 O O . GLN A 1 306 ? 29.013 24.492 10.666 1.00 94.25 306 GLN A O 1
ATOM 2268 N N . ARG A 1 307 ? 28.244 24.016 8.609 1.00 94.31 307 ARG A N 1
ATOM 2269 C CA . ARG A 1 307 ? 29.473 23.356 8.151 1.00 94.31 307 ARG A CA 1
ATOM 2270 C C . ARG A 1 307 ? 30.689 24.284 8.203 1.00 94.31 307 ARG A C 1
ATOM 2272 O O . ARG A 1 307 ? 31.773 23.857 8.593 1.00 94.31 307 ARG A O 1
ATOM 2279 N N . ALA A 1 308 ? 30.526 25.557 7.846 1.00 96.38 308 ALA A N 1
ATOM 2280 C CA . ALA A 1 308 ? 31.594 26.547 7.953 1.00 96.38 308 ALA A CA 1
ATOM 2281 C C . ALA A 1 308 ? 32.020 26.779 9.415 1.00 96.38 308 ALA A C 1
ATOM 2283 O O . ALA A 1 308 ? 33.217 26.816 9.702 1.00 96.38 308 ALA A O 1
ATOM 2284 N N . THR A 1 309 ? 31.063 26.863 10.347 1.00 95.81 309 THR A N 1
ATOM 2285 C CA . THR A 1 309 ? 31.340 26.984 11.789 1.00 95.81 309 THR A CA 1
ATOM 2286 C C . THR A 1 309 ? 32.077 25.761 12.340 1.00 95.81 309 THR A C 1
ATOM 2288 O O . THR A 1 309 ? 33.025 25.912 13.112 1.00 95.81 309 THR A O 1
ATOM 2291 N N . GLU A 1 310 ? 31.695 24.552 11.924 1.00 94.50 310 GLU A N 1
ATOM 2292 C CA . GLU A 1 310 ? 32.373 23.311 12.323 1.00 94.50 310 GLU A CA 1
ATOM 2293 C C . GLU A 1 310 ? 33.826 23.266 11.826 1.00 94.50 310 GLU A C 1
ATOM 2295 O O . GLU A 1 310 ? 34.730 22.931 12.595 1.00 94.50 310 GLU A O 1
ATOM 2300 N N . VAL A 1 311 ? 34.078 23.687 10.580 1.00 96.00 311 VAL A N 1
ATOM 2301 C CA . VAL A 1 311 ? 35.437 23.796 10.017 1.00 96.00 311 VAL A CA 1
ATOM 2302 C C . VAL A 1 311 ? 36.276 24.834 10.762 1.00 96.00 311 VAL A C 1
ATOM 2304 O O . VAL A 1 311 ? 37.452 24.588 11.042 1.00 96.00 311 VAL A O 1
ATOM 2307 N N . GLU A 1 312 ? 35.695 25.983 11.118 1.00 96.06 312 GLU A N 1
ATOM 2308 C CA . GLU A 1 312 ? 36.399 27.001 11.900 1.00 96.06 312 GLU A CA 1
ATOM 2309 C C . GLU A 1 312 ? 36.795 26.471 13.282 1.00 96.06 312 GLU A C 1
ATOM 2311 O O . GLU A 1 312 ? 37.945 26.628 13.705 1.00 96.06 312 GLU A O 1
ATOM 2316 N N . LYS A 1 313 ? 35.854 25.813 13.971 1.00 96.50 313 LYS A N 1
ATOM 2317 C CA . LYS A 1 313 ? 36.068 25.228 15.296 1.00 96.50 313 LYS A CA 1
ATOM 2318 C C . LYS A 1 313 ? 37.169 24.168 15.260 1.00 96.50 313 LYS A C 1
ATOM 2320 O O . LYS A 1 313 ? 38.128 24.278 16.021 1.00 96.50 313 LYS A O 1
ATOM 2325 N N . ALA A 1 314 ? 37.083 23.212 14.335 1.00 93.69 314 ALA A N 1
ATOM 2326 C CA . ALA A 1 314 ? 38.083 22.157 14.178 1.00 93.69 314 ALA A CA 1
ATOM 2327 C C . ALA A 1 314 ? 39.480 22.724 13.858 1.00 93.69 314 ALA A C 1
ATOM 2329 O O . ALA A 1 314 ? 40.488 22.253 14.383 1.00 93.69 314 ALA A O 1
ATOM 2330 N N . CYS A 1 315 ? 39.557 23.780 13.041 1.00 97.56 315 CYS A N 1
ATOM 2331 C CA . CYS A 1 315 ? 40.818 24.454 12.733 1.00 97.56 315 CYS A CA 1
ATOM 2332 C C . CYS A 1 315 ? 41.456 25.118 13.968 1.00 97.56 315 CYS A C 1
ATOM 2334 O O . CYS A 1 315 ? 42.674 25.038 14.146 1.00 97.56 315 CYS A O 1
ATOM 2336 N N . ARG A 1 316 ? 40.651 25.740 14.842 1.00 97.25 316 ARG A N 1
ATOM 2337 C CA . ARG A 1 316 ? 41.135 26.350 16.093 1.00 97.25 316 ARG A CA 1
ATOM 2338 C C . ARG A 1 316 ? 41.588 25.298 17.104 1.00 97.25 316 ARG A C 1
ATOM 2340 O O . ARG A 1 316 ? 42.627 25.477 17.733 1.00 97.25 316 ARG A O 1
ATOM 2347 N N . GLU A 1 317 ? 40.849 24.197 17.234 1.00 95.88 317 GLU A N 1
ATOM 2348 C CA . GLU A 1 317 ? 41.216 23.068 18.105 1.00 95.88 317 GLU A CA 1
ATOM 2349 C C . GLU A 1 317 ? 42.532 22.406 17.664 1.00 95.88 317 GLU A C 1
ATOM 2351 O O . GLU A 1 317 ? 43.316 21.973 18.504 1.00 95.88 317 GLU A O 1
ATOM 2356 N N . ALA A 1 318 ? 42.835 22.427 16.363 1.00 96.31 318 ALA A N 1
ATOM 2357 C CA . ALA A 1 318 ? 44.118 21.994 15.809 1.00 96.31 318 ALA A CA 1
ATOM 2358 C C . ALA A 1 318 ? 45.263 23.022 15.974 1.00 96.31 318 ALA A C 1
ATOM 2360 O O . ALA A 1 318 ? 46.347 22.830 15.421 1.00 96.31 318 ALA A O 1
ATOM 2361 N N . GLY A 1 319 ? 45.045 24.122 16.703 1.00 96.50 319 GLY A N 1
ATOM 2362 C CA . GLY A 1 319 ? 46.053 25.158 16.947 1.00 96.50 319 GLY A CA 1
ATOM 2363 C C . GLY A 1 319 ? 46.249 26.151 15.795 1.00 96.50 319 GLY A C 1
ATOM 2364 O O . GLY A 1 319 ? 47.257 26.858 15.762 1.00 96.50 319 GLY A O 1
ATOM 2365 N N . GLY A 1 320 ? 45.314 26.220 14.841 1.00 96.19 320 GLY A N 1
ATOM 2366 C CA . GLY A 1 320 ? 45.340 27.211 13.766 1.00 96.19 320 GLY A CA 1
ATOM 2367 C C . GLY A 1 320 ? 45.154 28.644 14.279 1.00 96.19 320 GLY A C 1
ATOM 2368 O O . GLY A 1 320 ? 44.478 28.884 15.284 1.00 96.19 320 GLY A O 1
ATOM 2369 N N . ARG A 1 321 ? 45.737 29.628 13.580 1.00 97.19 321 ARG A N 1
ATOM 2370 C CA . ARG A 1 321 ? 45.523 31.045 13.911 1.00 97.19 321 ARG A CA 1
ATOM 2371 C C . ARG A 1 321 ? 44.070 31.428 13.589 1.00 97.19 321 ARG A C 1
ATOM 2373 O O . ARG A 1 321 ? 43.551 30.984 12.564 1.00 97.19 321 ARG A O 1
ATOM 2380 N N . PRO A 1 322 ? 43.417 32.276 14.406 1.00 96.06 322 PRO A N 1
ATOM 2381 C CA . PRO A 1 322 ? 42.007 32.627 14.216 1.00 96.06 322 PRO A CA 1
ATOM 2382 C C . PRO A 1 322 ? 41.669 33.140 12.808 1.00 96.06 322 PRO A C 1
ATOM 2384 O O . PRO A 1 322 ? 40.667 32.716 12.234 1.00 96.06 322 PRO A O 1
ATOM 2387 N N . ASP A 1 323 ? 42.527 33.984 12.227 1.00 93.81 323 ASP A N 1
ATOM 2388 C CA . ASP A 1 323 ? 42.299 34.575 10.902 1.00 93.81 323 ASP A CA 1
ATOM 2389 C C . ASP A 1 323 ? 42.351 33.532 9.773 1.00 93.81 323 ASP A C 1
ATOM 2391 O O . ASP A 1 323 ? 41.507 33.546 8.871 1.00 93.81 323 ASP A O 1
ATOM 2395 N N . ASP A 1 324 ? 43.280 32.574 9.862 1.00 95.56 324 ASP A N 1
ATOM 2396 C CA . ASP A 1 324 ? 43.425 31.485 8.890 1.00 95.56 324 ASP A CA 1
ATOM 2397 C C . ASP A 1 324 ? 42.222 30.531 8.954 1.00 95.56 324 ASP A C 1
ATOM 2399 O O . ASP A 1 324 ? 41.711 30.077 7.926 1.00 95.56 324 ASP A O 1
ATOM 2403 N N . CYS A 1 325 ? 41.720 30.259 10.162 1.00 96.38 325 CYS A N 1
ATOM 2404 C CA . CYS A 1 325 ? 40.537 29.426 10.363 1.00 96.38 325 CYS A CA 1
ATOM 2405 C C . CYS A 1 325 ? 39.262 30.100 9.840 1.00 96.38 325 CYS A C 1
ATOM 2407 O O . CYS A 1 325 ? 38.468 29.451 9.156 1.00 96.38 325 CYS A O 1
ATOM 2409 N N . ALA A 1 326 ? 39.100 31.407 10.065 1.00 95.88 326 ALA A N 1
ATOM 2410 C CA . ALA A 1 326 ? 37.983 32.174 9.518 1.00 95.88 326 ALA A CA 1
ATOM 2411 C C . ALA A 1 326 ? 38.036 32.275 7.978 1.00 95.88 326 ALA A C 1
ATOM 2413 O O . ALA A 1 326 ? 37.001 32.291 7.309 1.00 95.88 326 ALA A O 1
ATOM 2414 N N . ALA A 1 327 ? 39.229 32.348 7.375 1.00 95.19 327 ALA A N 1
ATOM 2415 C CA . ALA A 1 327 ? 39.390 32.306 5.917 1.00 95.19 327 ALA A CA 1
ATOM 2416 C C . ALA A 1 327 ? 39.001 30.935 5.325 1.00 95.19 327 ALA A C 1
ATOM 2418 O O . ALA A 1 327 ? 38.268 30.873 4.333 1.00 95.19 327 ALA A O 1
ATOM 2419 N N . LYS A 1 328 ? 39.415 29.834 5.969 1.00 94.56 328 LYS A N 1
ATOM 2420 C CA . LYS A 1 328 ? 39.027 28.469 5.569 1.00 94.56 328 LYS A CA 1
ATOM 2421 C C . LYS A 1 328 ? 37.520 28.237 5.678 1.00 94.56 328 LYS A C 1
ATOM 2423 O O . LYS A 1 328 ? 36.918 27.735 4.734 1.00 94.56 328 LYS A O 1
ATOM 2428 N N . ALA A 1 329 ? 36.903 28.661 6.778 1.00 95.56 329 ALA A N 1
ATOM 2429 C CA . ALA A 1 329 ? 35.460 28.555 6.979 1.00 95.56 329 ALA A CA 1
ATOM 2430 C C . ALA A 1 329 ? 34.660 29.293 5.892 1.00 95.56 329 ALA A C 1
ATOM 2432 O O . ALA A 1 329 ? 33.714 28.738 5.339 1.00 95.56 329 ALA A O 1
ATOM 2433 N N . ARG A 1 330 ? 35.084 30.508 5.515 1.00 97.38 330 ARG A N 1
ATOM 2434 C CA . ARG A 1 330 ? 34.469 31.278 4.417 1.00 97.38 330 ARG A CA 1
ATOM 2435 C C . ARG A 1 330 ? 34.599 30.595 3.056 1.00 97.38 330 ARG A C 1
ATOM 2437 O O . ARG A 1 330 ? 33.660 30.649 2.270 1.00 97.38 330 ARG A O 1
ATOM 2444 N N . THR A 1 331 ? 35.726 29.938 2.789 1.00 95.94 331 THR A N 1
ATOM 2445 C CA . THR A 1 331 ? 35.925 29.175 1.542 1.00 95.94 331 THR A CA 1
ATOM 2446 C C . THR A 1 331 ? 34.924 28.021 1.456 1.00 95.94 331 THR A C 1
ATOM 2448 O O . THR A 1 331 ? 34.188 27.921 0.479 1.00 95.94 331 THR A O 1
ATOM 2451 N N . VAL A 1 332 ? 34.805 27.233 2.532 1.00 94.88 332 VAL A N 1
ATOM 2452 C CA . VAL A 1 332 ? 33.847 26.117 2.620 1.00 94.88 332 VAL A CA 1
ATOM 2453 C C . VAL A 1 332 ? 32.396 26.598 2.535 1.00 94.88 332 VAL A C 1
ATOM 2455 O O . VAL A 1 332 ? 31.574 25.948 1.891 1.00 94.88 332 VAL A O 1
ATOM 2458 N N . LEU A 1 333 ? 32.070 27.740 3.152 1.00 95.56 333 LEU A N 1
ATOM 2459 C CA . LEU A 1 333 ? 30.741 28.347 3.054 1.00 95.56 333 LEU A CA 1
ATOM 2460 C C . LEU A 1 333 ? 30.387 28.680 1.600 1.00 95.56 333 LEU A C 1
ATOM 2462 O O . LEU A 1 333 ? 29.315 28.301 1.138 1.00 95.56 333 LEU A O 1
ATOM 2466 N N . ASN A 1 334 ? 31.284 29.350 0.876 1.00 94.69 334 ASN A N 1
ATOM 2467 C CA . ASN A 1 334 ? 31.034 29.781 -0.499 1.00 94.69 334 ASN A CA 1
ATOM 2468 C C . ASN A 1 334 ? 30.893 28.597 -1.466 1.00 94.69 334 ASN A C 1
ATOM 2470 O O . ASN A 1 334 ? 29.959 28.579 -2.263 1.00 94.69 334 ASN A O 1
ATOM 2474 N N . GLU A 1 335 ? 31.766 27.591 -1.369 1.00 93.06 335 GLU A N 1
ATOM 2475 C CA . GLU A 1 335 ? 31.663 26.362 -2.176 1.00 93.06 335 GLU A CA 1
ATOM 2476 C C . GLU A 1 335 ? 30.347 25.616 -1.904 1.00 93.06 335 GLU A C 1
ATOM 2478 O O . GLU A 1 335 ? 29.684 25.114 -2.816 1.00 93.06 335 GLU A O 1
ATOM 2483 N N . CYS A 1 336 ? 29.936 25.579 -0.636 1.00 94.19 336 CYS A N 1
ATOM 2484 C CA . CYS A 1 336 ? 28.684 24.958 -0.236 1.00 94.19 336 CYS A CA 1
ATOM 2485 C C . CYS A 1 336 ? 27.469 25.733 -0.774 1.00 94.19 336 CYS A C 1
ATOM 2487 O O . CYS A 1 336 ? 26.566 25.117 -1.336 1.00 94.19 336 CYS A O 1
ATOM 2489 N N . LEU A 1 337 ? 27.464 27.069 -0.687 1.00 93.31 337 LEU A N 1
ATOM 2490 C CA . LEU A 1 337 ? 26.375 27.905 -1.208 1.00 93.31 337 LEU A CA 1
ATOM 2491 C C . LEU A 1 337 ? 26.262 27.850 -2.736 1.00 93.31 337 LEU A C 1
ATOM 2493 O O . LEU A 1 337 ? 25.150 27.817 -3.251 1.00 93.31 337 LEU A O 1
ATOM 2497 N N . GLN A 1 338 ? 27.377 27.749 -3.463 1.00 90.69 338 GLN A N 1
ATOM 2498 C CA . GLN A 1 338 ? 27.351 27.518 -4.916 1.00 90.69 338 GLN A CA 1
ATOM 2499 C C . GLN A 1 338 ? 26.674 26.193 -5.283 1.00 90.69 338 GLN A C 1
ATOM 2501 O O . GLN A 1 338 ? 26.025 26.085 -6.317 1.00 90.69 338 GLN A O 1
ATOM 2506 N N . SER A 1 339 ? 26.775 25.189 -4.413 1.00 84.50 339 SER A N 1
ATOM 2507 C CA . SER A 1 339 ? 26.087 23.906 -4.592 1.00 84.50 339 SER A CA 1
ATOM 2508 C C . SER A 1 339 ? 24.595 23.962 -4.223 1.00 84.50 339 SER A C 1
ATOM 2510 O O . SER A 1 339 ? 23.865 23.011 -4.500 1.00 84.50 339 SER A O 1
ATOM 2512 N N . CYS A 1 340 ? 24.147 25.046 -3.576 1.00 83.12 340 CYS A N 1
ATOM 2513 C CA . CYS A 1 340 ? 22.762 25.269 -3.157 1.00 83.12 340 CYS A CA 1
ATOM 2514 C C . CYS A 1 340 ? 21.912 26.009 -4.194 1.00 83.12 340 CYS A C 1
ATOM 2516 O O . CYS A 1 340 ? 20.689 26.031 -4.043 1.00 83.12 340 CYS A O 1
ATOM 2518 N N . GLU A 1 341 ? 22.519 26.631 -5.209 1.00 78.44 341 GLU A N 1
ATOM 2519 C CA . GLU A 1 341 ? 21.750 27.253 -6.284 1.00 78.44 341 GLU A CA 1
ATOM 2520 C C . GLU A 1 341 ? 20.905 26.174 -6.985 1.00 78.44 341 GLU A C 1
ATOM 2522 O O . GLU A 1 341 ? 21.425 25.098 -7.308 1.00 78.44 341 GLU A O 1
ATOM 2527 N N . PRO A 1 342 ? 19.590 26.403 -7.177 1.00 58.31 342 PRO A N 1
ATOM 2528 C CA . PRO A 1 342 ? 18.737 25.445 -7.860 1.00 58.31 342 PRO A CA 1
ATOM 2529 C C . PRO A 1 342 ? 19.359 25.159 -9.220 1.00 58.31 342 PRO A C 1
ATOM 2531 O O . PRO A 1 342 ? 19.650 26.089 -9.976 1.00 58.31 342 PRO A O 1
ATOM 2534 N N . LYS A 1 343 ? 19.608 23.873 -9.499 1.00 52.31 343 LYS A N 1
ATOM 2535 C CA . LYS A 1 343 ? 20.226 23.457 -10.758 1.00 52.31 343 LYS A CA 1
ATOM 2536 C C . LYS A 1 343 ? 19.488 24.157 -11.903 1.00 52.31 343 LYS A C 1
ATOM 2538 O O . LYS A 1 343 ? 18.254 24.089 -11.919 1.00 52.31 343 LYS A O 1
ATOM 2543 N N . PRO A 1 344 ? 20.201 24.840 -12.819 1.00 62.94 344 PRO A N 1
ATOM 2544 C CA . PRO A 1 344 ? 19.563 25.478 -13.957 1.00 62.94 344 PRO A CA 1
ATOM 2545 C C . PRO A 1 344 ? 18.678 24.441 -14.643 1.00 62.94 344 PRO A C 1
ATOM 2547 O O . PRO A 1 344 ? 19.122 23.313 -14.870 1.00 62.94 344 PRO A O 1
ATOM 2550 N N . VAL A 1 345 ? 17.415 24.812 -14.874 1.00 62.84 345 VAL A N 1
ATOM 2551 C CA . VAL A 1 345 ? 16.419 23.958 -15.530 1.00 62.84 345 VAL A CA 1
ATOM 2552 C C . VAL A 1 345 ? 17.081 23.369 -16.766 1.00 62.84 345 VAL A C 1
ATOM 2554 O O . VAL A 1 345 ? 17.622 24.119 -17.582 1.00 62.84 345 VAL A O 1
ATOM 2557 N N . GLU A 1 346 ? 17.133 22.037 -16.847 1.00 65.56 346 GLU A N 1
ATOM 2558 C CA . GLU A 1 346 ? 17.825 21.391 -17.954 1.00 65.56 346 GLU A CA 1
ATOM 2559 C C . GLU A 1 346 ? 17.230 21.902 -19.270 1.00 65.56 346 GLU A C 1
ATOM 2561 O O . GLU A 1 346 ? 16.002 21.900 -19.413 1.00 65.56 346 GLU A O 1
ATOM 2566 N N . PRO A 1 347 ? 18.068 22.349 -20.225 1.00 78.00 347 PRO A N 1
ATOM 2567 C CA . PRO A 1 347 ? 17.575 22.803 -21.512 1.00 78.00 347 PRO A CA 1
ATOM 2568 C C . PRO A 1 347 ? 16.749 21.682 -22.135 1.00 78.00 347 PRO A C 1
ATOM 2570 O O . PRO A 1 347 ? 17.146 20.507 -22.109 1.00 78.00 347 PRO A O 1
ATOM 2573 N N . THR A 1 348 ? 15.598 22.050 -22.685 1.00 84.00 348 THR A N 1
ATOM 2574 C CA . THR A 1 348 ? 14.732 21.145 -23.440 1.00 84.00 348 THR A CA 1
ATOM 2575 C C . THR A 1 348 ? 15.536 20.446 -24.537 1.00 84.00 348 THR A C 1
ATOM 2577 O O . THR A 1 348 ? 16.593 20.920 -24.962 1.00 84.00 348 THR A O 1
ATOM 2580 N N . CYS A 1 349 ? 15.060 19.296 -25.021 1.00 87.69 349 CYS A N 1
ATOM 2581 C CA . CYS A 1 349 ? 15.772 18.579 -26.080 1.00 87.69 349 CYS A CA 1
ATOM 2582 C C . CYS A 1 349 ? 16.040 19.473 -27.303 1.00 87.69 349 CYS A C 1
ATOM 2584 O O . CYS A 1 349 ? 17.148 19.488 -27.838 1.00 87.69 349 CYS A O 1
ATOM 2586 N N . GLU A 1 350 ? 15.061 20.304 -27.665 1.00 90.56 350 GLU A N 1
ATOM 2587 C CA . GLU A 1 350 ? 15.198 21.274 -28.745 1.00 90.56 350 GLU A CA 1
ATOM 2588 C C . GLU A 1 350 ? 16.283 22.322 -28.446 1.00 90.56 350 GLU A C 1
ATOM 2590 O O . GLU A 1 350 ? 17.117 22.607 -29.302 1.00 90.56 350 GLU A O 1
ATOM 2595 N N . GLU A 1 351 ? 16.351 22.851 -27.222 1.00 91.56 351 GLU A N 1
ATOM 2596 C CA . GLU A 1 351 ? 17.404 23.789 -26.813 1.00 91.56 351 GLU A CA 1
ATOM 2597 C C . GLU A 1 351 ? 18.795 23.145 -26.812 1.00 91.56 351 GLU A C 1
ATOM 2599 O O . GLU A 1 351 ? 19.757 23.773 -27.258 1.00 91.56 351 GLU A O 1
ATOM 2604 N N . ARG A 1 352 ? 18.915 21.876 -26.402 1.00 92.00 352 ARG A N 1
ATOM 2605 C CA . ARG A 1 352 ? 20.174 21.116 -26.501 1.00 92.00 352 ARG A CA 1
ATOM 2606 C C . ARG A 1 352 ? 20.601 20.923 -27.950 1.00 92.00 352 ARG A C 1
ATOM 2608 O O . ARG A 1 352 ? 21.772 21.121 -28.278 1.00 92.00 352 ARG A O 1
ATOM 2615 N N . CYS A 1 353 ? 19.663 20.603 -28.836 1.00 95.31 353 CYS A N 1
ATOM 2616 C CA . CYS A 1 353 ? 19.957 20.501 -30.259 1.00 95.31 353 CYS A CA 1
ATOM 2617 C C . CYS A 1 353 ? 20.326 21.857 -30.868 1.00 95.31 353 CYS A C 1
ATOM 2619 O O . CYS A 1 353 ? 21.263 21.920 -31.666 1.00 95.31 353 CYS A O 1
ATOM 2621 N N . ARG A 1 354 ? 19.690 22.962 -30.447 1.00 95.25 354 ARG A N 1
ATOM 2622 C CA . ARG A 1 354 ? 20.086 24.323 -30.860 1.00 95.25 354 ARG A CA 1
ATOM 2623 C C . ARG A 1 354 ? 21.504 24.660 -30.403 1.00 95.25 354 ARG A C 1
ATOM 2625 O O . ARG A 1 354 ? 22.274 25.207 -31.190 1.00 95.25 354 ARG A O 1
ATOM 2632 N N . GLN A 1 355 ? 21.880 24.294 -29.177 1.00 94.44 355 GLN A N 1
ATOM 2633 C CA . GLN A 1 355 ? 23.248 24.472 -28.678 1.00 94.44 355 GLN A CA 1
ATOM 2634 C C . GLN A 1 355 ? 24.261 23.657 -29.497 1.00 94.44 355 GLN A C 1
ATOM 2636 O O . GLN A 1 355 ? 25.308 24.182 -29.875 1.00 94.44 355 GLN A O 1
ATOM 2641 N N . LYS A 1 356 ? 23.945 22.402 -29.841 1.00 94.25 356 LYS A N 1
ATOM 2642 C CA . LYS A 1 356 ? 24.805 21.554 -30.684 1.00 94.25 356 LYS A CA 1
ATOM 2643 C C . LYS A 1 356 ? 24.972 22.132 -32.095 1.00 94.25 356 LYS A C 1
ATOM 2645 O O . LYS A 1 356 ? 26.086 22.191 -32.609 1.00 94.25 356 LYS A O 1
ATOM 2650 N N . ALA A 1 357 ? 23.893 22.636 -32.689 1.00 96.56 357 ALA A N 1
ATOM 2651 C CA . ALA A 1 357 ? 23.929 23.323 -33.978 1.00 96.56 357 ALA A CA 1
ATOM 2652 C C . ALA A 1 357 ? 24.789 24.598 -33.942 1.00 96.56 357 ALA A C 1
ATOM 2654 O O . ALA A 1 357 ? 25.594 24.830 -34.843 1.00 96.56 357 ALA A O 1
ATOM 2655 N N . GLN A 1 358 ? 24.690 25.393 -32.869 1.00 96.62 358 GLN A N 1
ATOM 2656 C CA . GLN A 1 358 ? 25.558 26.557 -32.657 1.00 96.62 358 GLN A CA 1
ATOM 2657 C C . GLN A 1 358 ? 27.037 26.165 -32.537 1.00 96.62 358 GLN A C 1
ATOM 2659 O O . GLN A 1 358 ? 27.891 26.835 -33.112 1.00 96.62 358 GLN A O 1
ATOM 2664 N N . GLN A 1 359 ? 27.360 25.060 -31.861 1.00 95.69 359 GLN A N 1
ATOM 2665 C CA . GLN A 1 359 ? 28.740 24.564 -31.788 1.00 95.69 359 GLN A CA 1
ATOM 2666 C C . GLN A 1 359 ? 29.286 24.165 -33.167 1.00 95.69 359 GLN A C 1
ATOM 2668 O O . GLN A 1 359 ? 30.432 24.487 -33.484 1.00 95.69 359 GLN A O 1
ATOM 2673 N N . VAL A 1 360 ? 28.470 23.518 -34.008 1.00 95.31 360 VAL A N 1
ATOM 2674 C CA . VAL A 1 360 ? 28.839 23.182 -35.397 1.00 95.31 360 VAL A CA 1
ATOM 2675 C C . VAL A 1 360 ? 29.078 24.448 -36.224 1.00 95.31 360 VAL A C 1
ATOM 2677 O O . VAL A 1 360 ? 30.080 24.534 -36.938 1.00 95.31 360 VAL A O 1
ATOM 2680 N N . LEU A 1 361 ? 28.216 25.459 -36.075 1.00 96.12 361 LEU A N 1
ATOM 2681 C CA . LEU A 1 361 ? 28.357 26.753 -36.744 1.00 96.12 361 LEU A CA 1
ATOM 2682 C C . LEU A 1 361 ? 29.686 27.436 -36.391 1.00 96.12 361 LEU A C 1
ATOM 2684 O O . LEU A 1 361 ? 30.437 27.837 -37.282 1.00 96.12 361 LEU A O 1
ATOM 2688 N N . GLU A 1 362 ? 29.989 27.554 -35.098 1.00 96.06 362 GLU A N 1
ATOM 2689 C CA . GLU A 1 362 ? 31.199 28.228 -34.620 1.00 96.06 362 GLU A CA 1
ATOM 2690 C C . GLU A 1 362 ? 32.471 27.450 -34.990 1.00 96.06 362 GLU A C 1
ATOM 2692 O O . GLU A 1 362 ? 33.456 28.044 -35.438 1.00 96.06 362 GLU A O 1
ATOM 2697 N N . ALA A 1 363 ? 32.440 26.114 -34.923 1.00 95.31 363 ALA A N 1
ATOM 2698 C CA . ALA A 1 363 ? 33.549 25.273 -35.372 1.00 95.31 363 ALA A CA 1
ATOM 2699 C C . ALA A 1 363 ? 33.810 25.399 -36.886 1.00 95.31 363 ALA A C 1
ATOM 2701 O O . ALA A 1 363 ? 34.969 25.452 -37.310 1.00 95.31 363 ALA A O 1
ATOM 2702 N N . CYS A 1 364 ? 32.756 25.483 -37.705 1.00 97.44 364 CYS A N 1
ATOM 2703 C CA . CYS A 1 364 ? 32.880 25.689 -39.147 1.00 97.44 364 CYS A CA 1
ATOM 2704 C C . CYS A 1 364 ? 33.455 27.078 -39.478 1.00 97.44 364 CYS A C 1
ATOM 2706 O O . CYS A 1 364 ? 34.399 27.182 -40.271 1.00 97.44 364 CYS A O 1
ATOM 2708 N N . LYS A 1 365 ? 32.970 28.138 -38.811 1.00 95.81 365 LYS A N 1
ATOM 2709 C CA . LYS A 1 365 ? 33.494 29.508 -38.973 1.00 95.81 365 LYS A CA 1
ATOM 2710 C C . LYS A 1 365 ? 34.970 29.604 -38.596 1.00 95.81 365 LYS A C 1
ATOM 2712 O O . LYS A 1 365 ? 35.750 30.207 -39.333 1.00 95.81 365 LYS A O 1
ATOM 2717 N N . ALA A 1 366 ? 35.377 28.970 -37.495 1.00 94.06 366 ALA A N 1
ATOM 2718 C CA . ALA A 1 366 ? 36.772 28.955 -37.053 1.00 94.06 366 ALA A CA 1
ATOM 2719 C C . ALA A 1 366 ? 37.717 28.331 -38.098 1.00 94.06 366 ALA A C 1
ATOM 2721 O O . ALA A 1 366 ? 38.872 28.740 -38.219 1.00 94.06 366 ALA A O 1
ATOM 2722 N N . ARG A 1 367 ? 37.218 27.379 -38.897 1.00 95.25 367 ARG A N 1
ATOM 2723 C CA . ARG A 1 367 ? 37.963 26.719 -39.983 1.00 95.25 367 ARG A CA 1
ATOM 2724 C C . ARG A 1 367 ? 37.832 27.420 -41.338 1.00 95.25 367 ARG A C 1
ATOM 2726 O O . ARG A 1 367 ? 38.404 26.935 -42.308 1.00 95.25 367 ARG A O 1
ATOM 2733 N N . ARG A 1 368 ? 37.117 28.552 -41.405 1.00 94.19 368 ARG A N 1
ATOM 2734 C CA . ARG A 1 368 ? 36.779 29.278 -42.644 1.00 94.19 368 ARG A CA 1
ATOM 2735 C C . ARG A 1 368 ? 36.075 28.395 -43.684 1.00 94.19 368 ARG A C 1
ATOM 2737 O O . ARG A 1 368 ? 36.362 28.501 -44.873 1.00 94.19 368 ARG A O 1
ATOM 2744 N N . GLY A 1 369 ? 35.183 27.511 -43.237 1.00 88.94 369 GLY A N 1
ATOM 2745 C CA . GLY A 1 369 ? 34.355 26.716 -44.144 1.00 88.94 369 GLY A CA 1
ATOM 2746 C C . GLY A 1 369 ? 33.318 27.572 -44.878 1.00 88.94 369 GLY A C 1
ATOM 2747 O O . GLY A 1 369 ? 32.829 28.568 -44.346 1.00 88.94 369 GLY A O 1
ATOM 2748 N N . GLU A 1 370 ? 32.962 27.173 -46.096 1.00 92.81 370 GLU A N 1
ATOM 2749 C CA . GLU A 1 370 ? 31.791 27.702 -46.800 1.00 92.81 370 GLU A CA 1
ATOM 2750 C C . GLU A 1 370 ? 30.530 26.945 -46.335 1.00 92.81 370 GLU A C 1
ATOM 2752 O O . GLU A 1 370 ? 30.608 25.782 -45.938 1.00 92.81 370 GLU A O 1
ATOM 2757 N N . ASN A 1 371 ? 29.358 27.590 -46.371 1.00 95.69 371 ASN A N 1
ATOM 2758 C CA . ASN A 1 371 ? 28.055 27.000 -46.004 1.00 95.69 371 ASN A CA 1
ATOM 2759 C C . ASN A 1 371 ? 27.882 26.578 -44.527 1.00 95.69 371 ASN A C 1
ATOM 2761 O O . ASN A 1 371 ? 27.101 25.675 -44.226 1.00 95.69 371 ASN A O 1
ATOM 2765 N N . CYS A 1 372 ? 28.550 27.247 -43.581 1.00 95.56 372 CYS A N 1
ATOM 2766 C CA . CYS A 1 372 ? 28.455 26.909 -42.154 1.00 95.56 372 CYS A CA 1
ATOM 2767 C C . CYS A 1 372 ? 27.030 26.970 -41.573 1.00 95.56 372 CYS A C 1
ATOM 2769 O O . CYS A 1 372 ? 26.705 26.204 -40.669 1.00 95.56 372 CYS A O 1
ATOM 2771 N N . GLU A 1 373 ? 26.168 27.849 -42.091 1.00 95.19 373 GLU A N 1
ATOM 2772 C CA . GLU A 1 373 ? 24.762 27.935 -41.669 1.00 95.19 373 GLU A CA 1
ATOM 2773 C C . GLU A 1 373 ? 23.958 26.700 -42.085 1.00 95.19 373 GLU A C 1
ATOM 2775 O O . GLU A 1 373 ? 23.180 26.173 -41.291 1.00 95.19 373 GLU A O 1
ATOM 2780 N N . GLN A 1 374 ? 24.198 26.192 -43.297 1.00 96.31 374 GLN A N 1
ATOM 2781 C CA . GLN A 1 374 ? 23.558 24.977 -43.795 1.00 96.31 374 GLN A CA 1
ATOM 2782 C C . GLN A 1 374 ? 24.003 23.753 -42.980 1.00 96.31 374 GLN A C 1
ATOM 2784 O O . GLN A 1 374 ? 23.163 22.966 -42.555 1.00 96.31 374 GLN A O 1
ATOM 2789 N N . GLN A 1 375 ? 25.299 23.647 -42.663 1.00 94.12 375 GLN A N 1
ATOM 2790 C CA . GLN A 1 375 ? 25.827 22.564 -41.820 1.00 94.12 375 GLN A CA 1
ATOM 2791 C C . GLN A 1 375 ? 25.257 22.593 -40.396 1.00 94.12 375 GLN A C 1
ATOM 2793 O O . GLN A 1 375 ? 24.945 21.550 -39.825 1.00 94.12 375 GLN A O 1
ATOM 2798 N N . ALA A 1 376 ? 25.097 23.782 -39.812 1.00 95.12 376 ALA A N 1
ATOM 2799 C CA . ALA A 1 376 ? 24.479 23.932 -38.499 1.00 95.12 376 ALA A CA 1
ATOM 2800 C C . ALA A 1 376 ? 22.997 23.526 -38.514 1.00 95.12 376 ALA A C 1
ATOM 2802 O O . ALA A 1 376 ? 22.529 22.875 -37.580 1.00 95.12 376 ALA A O 1
ATOM 2803 N N . LYS A 1 377 ? 22.270 23.869 -39.585 1.00 96.44 377 LYS A N 1
ATOM 2804 C CA . LYS A 1 377 ? 20.869 23.479 -39.770 1.00 96.44 377 LYS A CA 1
ATOM 2805 C C . LYS A 1 377 ? 20.711 21.963 -39.919 1.00 96.44 377 LYS A C 1
ATOM 2807 O O . LYS A 1 377 ? 19.891 21.379 -39.221 1.00 96.44 377 LYS A O 1
ATOM 2812 N N . GLU A 1 378 ? 21.531 21.323 -40.748 1.00 95.44 378 GLU A N 1
ATOM 2813 C CA . GLU A 1 378 ? 21.528 19.861 -40.907 1.00 95.44 378 GLU A CA 1
ATOM 2814 C C . GLU A 1 378 ? 21.870 19.151 -39.588 1.00 95.44 378 GLU A C 1
ATOM 2816 O O . GLU A 1 378 ? 21.217 18.178 -39.215 1.00 95.44 378 GLU A O 1
ATOM 2821 N N . ALA A 1 379 ? 22.830 19.681 -38.821 1.00 94.44 379 ALA A N 1
ATOM 2822 C CA . ALA A 1 379 ? 23.166 19.157 -37.499 1.00 94.44 379 ALA A CA 1
ATOM 2823 C C . ALA A 1 379 ? 22.028 19.327 -36.474 1.00 94.44 379 ALA A C 1
ATOM 2825 O O . ALA A 1 379 ? 21.854 18.467 -35.607 1.00 94.44 379 ALA A O 1
ATOM 2826 N N . PHE A 1 380 ? 21.258 20.417 -36.559 1.00 96.06 380 PHE A N 1
ATOM 2827 C CA . PHE A 1 380 ? 20.064 20.620 -35.738 1.00 96.06 380 PHE A CA 1
ATOM 2828 C C . PHE A 1 380 ? 18.978 19.595 -36.073 1.00 96.06 380 PHE A C 1
ATOM 2830 O O . PHE A 1 380 ? 18.493 18.914 -35.174 1.00 96.06 380 PHE A O 1
ATOM 2837 N N . GLU A 1 381 ? 18.626 19.466 -37.354 1.00 93.62 381 GLU A N 1
ATOM 2838 C CA . GLU A 1 381 ? 17.578 18.555 -37.829 1.00 93.62 381 GLU A CA 1
ATOM 2839 C C . GLU A 1 381 ? 17.922 17.095 -37.510 1.00 93.62 381 GLU A C 1
ATOM 2841 O O . GLU A 1 381 ? 17.083 16.378 -36.966 1.00 93.62 381 GLU A O 1
ATOM 2846 N N . ALA A 1 382 ? 19.176 16.683 -37.729 1.00 92.69 382 ALA A N 1
ATOM 2847 C CA . ALA A 1 382 ? 19.658 15.359 -37.341 1.00 92.69 382 ALA A CA 1
ATOM 2848 C C . ALA A 1 382 ? 19.579 15.140 -35.820 1.00 92.69 382 ALA A C 1
ATOM 2850 O O . ALA A 1 382 ? 19.116 14.099 -35.363 1.00 92.69 382 ALA A O 1
ATOM 2851 N N . CYS A 1 383 ? 19.970 16.139 -35.019 1.00 93.94 383 CYS A N 1
ATOM 2852 C CA . CYS A 1 383 ? 19.884 16.047 -33.564 1.00 93.94 383 CYS A CA 1
ATOM 2853 C C . CYS A 1 383 ? 18.437 15.897 -33.079 1.00 93.94 383 CYS A C 1
ATOM 2855 O O . CYS A 1 383 ? 18.181 15.064 -32.211 1.00 93.94 383 CYS A O 1
ATOM 2857 N N . VAL A 1 384 ? 17.505 16.675 -33.636 1.00 92.06 384 VAL A N 1
ATOM 2858 C CA . VAL A 1 384 ? 16.083 16.612 -33.275 1.00 92.06 384 VAL A CA 1
ATOM 2859 C C . VAL A 1 384 ? 15.485 15.264 -33.666 1.00 92.06 384 VAL A C 1
ATOM 2861 O O . VAL A 1 384 ? 14.803 14.662 -32.841 1.00 92.06 384 VAL A O 1
ATOM 2864 N N . ALA A 1 385 ? 15.783 14.765 -34.866 1.00 87.25 385 ALA A N 1
ATOM 2865 C CA . ALA A 1 385 ? 15.307 13.462 -35.323 1.00 87.25 385 ALA A CA 1
ATOM 2866 C C . ALA A 1 385 ? 15.830 12.312 -34.445 1.00 87.25 385 ALA A C 1
ATOM 2868 O O . ALA A 1 385 ? 15.067 11.448 -34.035 1.00 87.25 385 ALA A O 1
ATOM 2869 N N . GLU A 1 386 ? 17.119 12.318 -34.097 1.00 86.88 386 GLU A N 1
ATOM 2870 C CA . GLU A 1 386 ? 17.715 11.232 -33.309 1.00 86.88 386 GLU A CA 1
ATOM 2871 C C . GLU A 1 386 ? 17.378 11.297 -31.813 1.00 86.88 386 GLU A C 1
ATOM 2873 O O . GLU A 1 386 ? 17.295 10.263 -31.156 1.00 86.88 386 GLU A O 1
ATOM 2878 N N . ASN A 1 387 ? 17.242 12.501 -31.246 1.00 86.56 387 ASN A N 1
ATOM 2879 C CA . ASN A 1 387 ? 17.251 12.685 -29.788 1.00 86.56 387 ASN A CA 1
ATOM 2880 C C . ASN A 1 387 ? 15.958 13.283 -29.229 1.00 86.56 387 ASN A C 1
ATOM 2882 O O . ASN A 1 387 ? 15.739 13.202 -28.019 1.00 86.56 387 ASN A O 1
ATOM 2886 N N . CYS A 1 388 ? 15.132 13.912 -30.070 1.00 85.62 388 CYS A N 1
ATOM 2887 C CA . CYS A 1 388 ? 13.942 14.645 -29.639 1.00 85.62 388 CYS A CA 1
ATOM 2888 C C . CYS A 1 388 ? 12.636 14.091 -30.203 1.00 85.62 388 CYS A C 1
ATOM 2890 O O . CYS A 1 388 ? 11.582 14.643 -29.879 1.00 85.62 388 CYS A O 1
ATOM 2892 N N . GLU A 1 389 ? 12.669 13.018 -31.000 1.00 71.31 389 GLU A N 1
ATOM 2893 C CA . GLU A 1 389 ? 11.438 12.303 -31.316 1.00 71.31 389 GLU A CA 1
ATOM 2894 C C . GLU A 1 389 ? 10.769 11.872 -30.002 1.00 71.31 389 GLU A C 1
ATOM 2896 O O . GLU A 1 389 ? 11.416 11.265 -29.136 1.00 71.31 389 GLU A O 1
ATOM 2901 N N . PRO A 1 390 ? 9.487 12.227 -29.793 1.00 55.00 390 PRO A N 1
ATOM 2902 C CA . PRO A 1 390 ? 8.766 11.761 -28.627 1.00 55.00 390 PRO A CA 1
ATOM 2903 C C . PRO A 1 390 ? 8.820 10.237 -28.651 1.00 55.00 390 PRO A C 1
ATOM 2905 O O . PRO A 1 390 ? 8.478 9.626 -29.665 1.00 55.00 390 PRO A O 1
ATOM 2908 N N . LYS A 1 391 ? 9.273 9.632 -27.542 1.00 52.03 391 LYS A N 1
ATOM 2909 C CA . LYS A 1 391 ? 9.255 8.174 -27.379 1.00 52.03 391 LYS A CA 1
ATOM 2910 C C . LYS A 1 391 ? 7.898 7.672 -27.880 1.00 52.03 391 LYS A C 1
ATOM 2912 O O . LYS A 1 391 ? 6.893 8.250 -27.451 1.00 52.03 391 LYS A O 1
ATOM 2917 N N . PRO A 1 392 ? 7.860 6.679 -28.790 1.00 59.16 392 PRO A N 1
ATOM 2918 C CA . PRO A 1 392 ? 6.614 6.221 -29.381 1.00 59.16 392 PRO A CA 1
ATOM 2919 C C . PRO A 1 392 ? 5.636 5.952 -28.247 1.00 59.16 392 PRO A C 1
ATOM 2921 O O . PRO A 1 392 ? 5.942 5.182 -27.334 1.00 59.16 392 PRO A O 1
ATOM 2924 N N . VAL A 1 393 ? 4.518 6.682 -28.262 1.00 58.50 393 VAL A N 1
ATOM 2925 C CA . VAL A 1 393 ? 3.457 6.522 -27.270 1.00 58.50 393 VAL A CA 1
ATOM 2926 C C . VAL A 1 393 ? 3.121 5.042 -27.269 1.00 58.50 393 VAL A C 1
ATOM 2928 O O . VAL A 1 393 ? 2.861 4.482 -28.337 1.00 58.50 393 VAL A O 1
ATOM 2931 N N . GLU A 1 394 ? 3.232 4.395 -26.106 1.00 61.81 394 GLU A N 1
ATOM 2932 C CA . GLU A 1 394 ? 2.992 2.960 -26.022 1.00 61.81 394 GLU A CA 1
ATOM 2933 C C . GLU A 1 394 ? 1.634 2.660 -26.667 1.00 61.81 394 GLU A C 1
ATOM 2935 O O . GLU A 1 394 ? 0.650 3.331 -26.332 1.00 61.81 394 GLU A O 1
ATOM 2940 N N . PRO A 1 395 ? 1.569 1.702 -27.613 1.00 77.69 395 PRO A N 1
ATOM 2941 C CA . PRO A 1 395 ? 0.329 1.396 -28.303 1.00 77.69 395 PRO A CA 1
ATOM 2942 C C . PRO A 1 395 ? -0.722 1.074 -27.249 1.00 77.69 395 PRO A C 1
ATOM 2944 O O . PRO A 1 395 ? -0.464 0.292 -26.321 1.00 77.69 395 PRO A O 1
ATOM 2947 N N . THR A 1 396 ? -1.895 1.692 -27.376 1.00 84.62 396 THR A N 1
ATOM 2948 C CA . THR A 1 396 ? -3.010 1.427 -26.469 1.00 84.62 396 THR A CA 1
ATOM 2949 C C . THR A 1 396 ? -3.344 -0.067 -26.502 1.00 84.62 396 THR A C 1
ATOM 2951 O O . THR A 1 396 ? -2.922 -0.790 -27.409 1.00 84.62 396 THR A O 1
ATOM 2954 N N . CYS A 1 397 ? -4.105 -0.577 -25.527 1.00 86.31 397 CYS A N 1
ATOM 2955 C CA . CYS A 1 397 ? -4.601 -1.952 -25.638 1.00 86.31 397 CYS A CA 1
ATOM 2956 C C . CYS A 1 397 ? -5.235 -2.198 -27.019 1.00 86.31 397 CYS A C 1
ATOM 2958 O O . CYS A 1 397 ? -4.948 -3.212 -27.653 1.00 86.31 397 CYS A O 1
ATOM 2960 N N . GLU A 1 398 ? -6.083 -1.271 -27.467 1.00 92.69 398 GLU A N 1
ATOM 2961 C CA . GLU A 1 398 ? -6.803 -1.404 -28.725 1.00 92.69 398 GLU A CA 1
ATOM 2962 C C . GLU A 1 398 ? -5.826 -1.530 -29.897 1.00 92.69 398 GLU A C 1
ATOM 2964 O O . GLU A 1 398 ? -5.996 -2.402 -30.748 1.00 92.69 398 GLU A O 1
ATOM 2969 N N . ASP A 1 399 ? -4.753 -0.735 -29.900 1.00 92.44 399 ASP A N 1
ATOM 2970 C CA . ASP A 1 399 ? -3.706 -0.805 -30.921 1.00 92.44 399 ASP A CA 1
ATOM 2971 C C . ASP A 1 399 ? -2.954 -2.140 -30.879 1.00 92.44 399 ASP A C 1
ATOM 2973 O O . ASP A 1 399 ? -2.722 -2.751 -31.923 1.00 92.44 399 ASP A O 1
ATOM 2977 N N . ARG A 1 400 ? -2.641 -2.653 -29.683 1.00 91.69 400 ARG A N 1
ATOM 2978 C CA . ARG A 1 400 ? -2.011 -3.976 -29.519 1.00 91.69 400 ARG A CA 1
ATOM 2979 C C . ARG A 1 400 ? -2.928 -5.105 -29.984 1.00 91.69 400 ARG A C 1
ATOM 2981 O O . ARG A 1 400 ? -2.473 -6.043 -30.636 1.00 91.69 400 ARG A O 1
ATOM 2988 N N . CYS A 1 401 ? -4.226 -5.008 -29.708 1.00 95.19 401 CYS A N 1
ATOM 2989 C CA . CYS A 1 401 ? -5.199 -5.987 -30.172 1.00 95.19 401 CYS A CA 1
ATOM 2990 C C . CYS A 1 401 ? -5.404 -5.914 -31.685 1.00 95.19 401 CYS A C 1
ATOM 2992 O O . CYS A 1 401 ? -5.484 -6.961 -32.327 1.00 95.19 401 CYS A O 1
ATOM 2994 N N . LYS A 1 402 ? -5.421 -4.714 -32.284 1.00 95.75 402 LYS A N 1
ATOM 2995 C CA . LYS A 1 402 ? -5.447 -4.540 -33.747 1.00 95.75 402 LYS A CA 1
ATOM 2996 C C . LYS A 1 402 ? -4.210 -5.152 -34.398 1.00 95.75 402 LYS A C 1
ATOM 2998 O O . LYS A 1 402 ? -4.339 -5.842 -35.405 1.00 95.75 402 LYS A O 1
ATOM 3003 N N . GLN A 1 403 ? -3.031 -4.952 -33.806 1.00 95.38 403 GLN A N 1
ATOM 3004 C CA . GLN A 1 403 ? -1.791 -5.575 -34.276 1.00 95.38 403 GLN A CA 1
ATOM 3005 C C . GLN A 1 403 ? -1.871 -7.105 -34.218 1.00 95.38 403 GLN A C 1
ATOM 3007 O O . GLN A 1 403 ? -1.614 -7.757 -35.228 1.00 95.38 403 GLN A O 1
ATOM 3012 N N . ARG A 1 404 ? -2.317 -7.680 -33.094 1.00 95.12 404 ARG A N 1
ATOM 3013 C CA . ARG A 1 404 ? -2.495 -9.136 -32.949 1.00 95.12 404 ARG A CA 1
ATOM 3014 C C . ARG A 1 404 ? -3.507 -9.705 -33.948 1.00 95.12 404 ARG A C 1
ATOM 3016 O O . ARG A 1 404 ? -3.285 -10.767 -34.520 1.00 95.12 404 ARG A O 1
ATOM 3023 N N . ALA A 1 405 ? -4.606 -8.998 -34.188 1.00 96.69 405 ALA A N 1
ATOM 3024 C CA . ALA A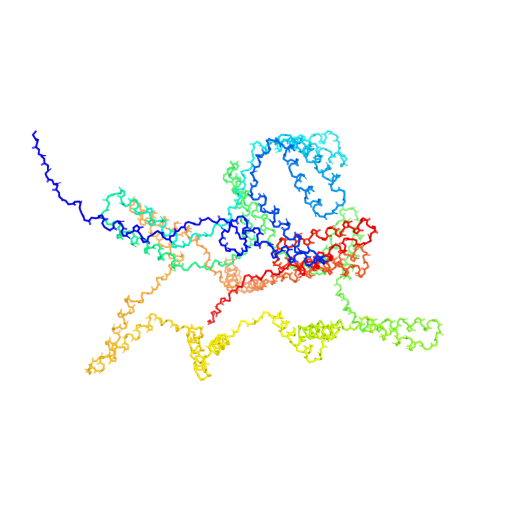 1 405 ? -5.611 -9.383 -35.174 1.00 96.69 405 ALA A CA 1
ATOM 3025 C C . ALA A 1 405 ? -5.049 -9.407 -36.603 1.00 96.69 405 ALA A C 1
ATOM 3027 O O . ALA A 1 405 ? -5.272 -10.368 -37.340 1.00 96.69 405 ALA A O 1
ATOM 3028 N N . ALA A 1 406 ? -4.281 -8.377 -36.971 1.00 96.50 406 ALA A N 1
ATOM 3029 C CA . ALA A 1 406 ? -3.609 -8.301 -38.264 1.00 96.50 406 ALA A CA 1
ATOM 3030 C C . ALA A 1 406 ? -2.547 -9.404 -38.431 1.00 96.50 406 ALA A C 1
ATOM 3032 O O . ALA A 1 406 ? -2.397 -9.953 -39.522 1.00 96.50 406 ALA A O 1
ATOM 3033 N N . GLU A 1 407 ? -1.840 -9.764 -37.358 1.00 96.00 407 GLU A N 1
ATOM 3034 C CA . GLU A 1 407 ? -0.867 -10.860 -37.354 1.00 96.00 407 GLU A CA 1
ATOM 3035 C C . GLU A 1 407 ? -1.536 -12.226 -37.571 1.00 96.00 407 GLU A C 1
ATOM 3037 O O . GLU A 1 407 ? -1.092 -12.998 -38.421 1.00 96.00 407 GLU A O 1
ATOM 3042 N N . VAL A 1 408 ? -2.652 -12.500 -36.886 1.00 95.94 408 VAL A N 1
ATOM 3043 C CA . VAL A 1 408 ? -3.442 -13.729 -37.084 1.00 95.94 408 VAL A CA 1
ATOM 3044 C C . VAL A 1 408 ? -3.987 -13.820 -38.510 1.00 95.94 408 VAL A C 1
ATOM 3046 O O . VAL A 1 408 ? -3.944 -14.886 -39.128 1.00 95.94 408 VAL A O 1
ATOM 3049 N N . GLU A 1 409 ? -4.474 -12.707 -39.059 1.00 96.44 409 GLU A N 1
ATOM 3050 C CA . GLU A 1 409 ? -4.942 -12.660 -40.443 1.00 96.44 409 GLU A CA 1
ATOM 3051 C C . GLU A 1 409 ? -3.800 -12.938 -41.433 1.00 96.44 409 GLU A C 1
ATOM 3053 O O . GLU A 1 409 ? -3.980 -13.713 -42.374 1.00 96.44 409 GLU A O 1
ATOM 3058 N N . LYS A 1 410 ? -2.614 -12.362 -41.201 1.00 97.25 410 LYS A N 1
ATOM 3059 C CA . LYS A 1 410 ? -1.420 -12.601 -42.018 1.00 97.25 410 LYS A CA 1
ATOM 3060 C C . LYS A 1 410 ? -0.997 -14.074 -41.982 1.00 97.25 410 LYS A C 1
ATOM 3062 O O . LYS A 1 410 ? -0.877 -14.681 -43.041 1.00 97.25 410 LYS A O 1
ATOM 3067 N N . LEU A 1 411 ? -0.858 -14.664 -40.792 1.00 95.44 411 LEU A N 1
ATOM 3068 C CA . LEU A 1 411 ? -0.482 -16.075 -40.625 1.00 95.44 411 LEU A CA 1
ATOM 3069 C C . LEU A 1 411 ? -1.474 -17.027 -41.307 1.00 95.44 411 LEU A C 1
ATOM 3071 O O . LEU A 1 411 ? -1.075 -18.024 -41.903 1.00 95.44 411 LEU A O 1
ATOM 3075 N N . CYS A 1 412 ? -2.769 -16.710 -41.260 1.00 97.81 412 CYS A N 1
ATOM 3076 C CA . CYS A 1 412 ? -3.790 -17.480 -41.963 1.00 97.81 412 CYS A CA 1
ATOM 3077 C C . CYS A 1 412 ? -3.614 -17.435 -43.491 1.00 97.81 412 CYS A C 1
ATOM 3079 O O . CYS A 1 412 ? -3.732 -18.472 -44.146 1.00 97.81 412 CYS A O 1
ATOM 3081 N N . ARG A 1 413 ? -3.303 -16.261 -44.061 1.00 97.69 413 ARG A N 1
ATOM 3082 C CA . ARG A 1 413 ? -3.048 -16.131 -45.505 1.00 97.69 413 ARG A CA 1
ATOM 3083 C C . ARG A 1 413 ? -1.776 -16.866 -45.916 1.00 97.69 413 ARG A C 1
ATOM 3085 O O . ARG A 1 413 ? -1.779 -17.548 -46.937 1.00 97.69 413 ARG A O 1
ATOM 3092 N N . ASP A 1 414 ? -0.727 -16.777 -45.103 1.00 96.06 414 ASP A N 1
ATOM 3093 C CA . ASP A 1 414 ? 0.544 -17.467 -45.345 1.00 96.06 414 ASP A CA 1
ATOM 3094 C C . ASP A 1 414 ? 0.374 -19.001 -45.316 1.00 96.06 414 ASP A C 1
ATOM 3096 O O . ASP A 1 414 ? 1.052 -19.717 -46.049 1.00 96.06 414 ASP A O 1
ATOM 3100 N N . ALA A 1 415 ? -0.598 -19.509 -44.550 1.00 96.38 415 ALA A N 1
ATOM 3101 C CA . ALA A 1 415 ? -0.993 -20.920 -44.529 1.00 96.38 415 ALA A CA 1
ATOM 3102 C C . ALA A 1 415 ? -1.929 -21.339 -45.687 1.00 96.38 415 ALA A C 1
ATOM 3104 O O . ALA A 1 415 ? -2.428 -22.465 -45.698 1.00 96.38 415 ALA A O 1
ATOM 3105 N N . GLY A 1 416 ? -2.193 -20.454 -46.654 1.00 96.88 416 GLY A N 1
ATOM 3106 C CA . GLY A 1 416 ? -3.057 -20.731 -47.806 1.00 96.88 416 GLY A CA 1
ATOM 3107 C C . GLY A 1 416 ? -4.559 -20.585 -47.541 1.00 96.88 416 GLY A C 1
ATOM 3108 O O . GLY A 1 416 ? -5.362 -21.039 -48.355 1.00 96.88 416 GLY A O 1
ATOM 3109 N N . GLY A 1 417 ? -4.958 -19.961 -46.427 1.00 95.50 417 GLY A N 1
ATOM 3110 C CA . GLY A 1 417 ? -6.356 -19.623 -46.157 1.00 95.50 417 GLY A CA 1
ATOM 3111 C C . GLY A 1 417 ? -6.886 -18.544 -47.108 1.00 95.50 417 GLY A C 1
ATOM 3112 O O . GLY A 1 417 ? -6.139 -17.680 -47.576 1.00 95.50 417 GLY A O 1
ATOM 3113 N N . ASN A 1 418 ? -8.189 -18.569 -47.399 1.00 97.69 418 ASN A N 1
ATOM 3114 C CA . ASN A 1 418 ? -8.808 -17.519 -48.211 1.00 97.69 418 ASN A CA 1
ATOM 3115 C C . ASN A 1 418 ? -9.027 -16.228 -47.398 1.00 97.69 418 ASN A C 1
ATOM 3117 O O . ASN A 1 418 ? -9.070 -16.233 -46.167 1.00 97.69 418 ASN A O 1
ATOM 3121 N N . ALA A 1 419 ? -9.169 -15.099 -48.097 1.00 95.56 419 ALA A N 1
ATOM 3122 C CA . ALA A 1 419 ? -9.226 -13.778 -47.470 1.00 95.56 419 ALA A CA 1
ATOM 3123 C C . ALA A 1 419 ? -10.391 -13.613 -46.475 1.00 95.56 419 ALA A C 1
ATOM 3125 O O . ALA A 1 419 ? -10.228 -12.952 -45.451 1.00 95.56 419 ALA A O 1
ATOM 3126 N N . GLU A 1 420 ? -11.549 -14.216 -46.752 1.00 94.94 420 GLU A N 1
ATOM 3127 C CA . GLU A 1 420 ? -12.742 -14.083 -45.912 1.00 94.94 420 GLU A CA 1
ATOM 3128 C C . GLU A 1 420 ? -12.592 -14.852 -44.592 1.00 94.94 420 GLU A C 1
ATOM 3130 O O . GLU A 1 420 ? -12.845 -14.299 -43.516 1.00 94.94 420 GLU A O 1
ATOM 3135 N N . GLU A 1 421 ? -12.081 -16.084 -44.656 1.00 93.31 421 GLU A N 1
ATOM 3136 C CA . GLU A 1 421 ? -11.758 -16.893 -43.477 1.00 93.31 421 GLU A CA 1
ATOM 3137 C C . GLU A 1 421 ? -10.673 -16.242 -42.616 1.00 93.31 421 GLU A C 1
ATOM 3139 O O . GLU A 1 421 ? -10.800 -16.180 -41.390 1.00 93.31 421 GLU A O 1
ATOM 3144 N N . CYS A 1 422 ? -9.620 -15.707 -43.238 1.00 97.19 422 CYS A N 1
ATOM 3145 C CA . CYS A 1 422 ? -8.538 -15.057 -42.506 1.00 97.19 422 CYS A CA 1
ATOM 3146 C C . CYS A 1 422 ? -8.992 -13.759 -41.834 1.00 97.19 422 CYS A C 1
ATOM 3148 O O . CYS A 1 422 ? -8.652 -13.527 -40.671 1.00 97.19 422 CYS A O 1
ATOM 3150 N N . ALA A 1 423 ? -9.827 -12.959 -42.501 1.00 95.31 423 ALA A N 1
ATOM 3151 C CA . ALA A 1 423 ? -10.423 -11.771 -41.896 1.00 95.31 423 ALA A CA 1
ATOM 3152 C C . ALA A 1 423 ? -11.360 -12.132 -40.727 1.00 95.31 423 ALA A C 1
ATOM 3154 O O . ALA A 1 423 ? -11.403 -11.424 -39.719 1.00 95.31 423 ALA A O 1
ATOM 3155 N N . ALA A 1 424 ? -12.098 -13.245 -40.820 1.00 93.00 424 ALA A N 1
ATOM 3156 C CA . ALA A 1 424 ? -12.918 -13.743 -39.715 1.00 93.00 424 ALA A CA 1
ATOM 3157 C C . ALA A 1 424 ? -12.066 -14.157 -38.503 1.00 93.00 424 ALA A C 1
ATOM 3159 O O . ALA A 1 424 ? -12.392 -13.783 -37.374 1.00 93.00 424 ALA A O 1
ATOM 3160 N N . ARG A 1 425 ? -10.939 -14.847 -38.730 1.00 95.19 425 ARG A N 1
ATOM 3161 C CA . ARG A 1 425 ? -9.981 -15.216 -37.671 1.00 95.19 425 ARG A CA 1
ATOM 3162 C C . ARG A 1 425 ? -9.327 -13.996 -37.023 1.00 95.19 425 ARG A C 1
ATOM 3164 O O . ARG A 1 425 ? -9.235 -13.947 -35.800 1.00 95.19 425 ARG A O 1
ATOM 3171 N N . GLY A 1 426 ? -8.945 -12.990 -37.812 1.00 94.94 426 GLY A N 1
ATOM 3172 C CA . GLY A 1 426 ? -8.419 -11.724 -37.292 1.00 94.94 426 GLY A CA 1
ATOM 3173 C C . GLY A 1 426 ? -9.420 -11.016 -36.372 1.00 94.94 426 GLY A C 1
ATOM 3174 O O . GLY A 1 426 ? -9.071 -10.632 -35.255 1.00 94.94 426 GLY A O 1
ATOM 3175 N N . ARG A 1 427 ? -10.697 -10.920 -36.776 1.00 97.06 427 ARG A N 1
ATOM 3176 C CA . ARG A 1 427 ? -11.764 -10.349 -35.928 1.00 97.06 427 ARG A CA 1
ATOM 3177 C C . ARG A 1 427 ? -11.979 -11.133 -34.630 1.00 97.06 427 ARG A C 1
ATOM 3179 O O . ARG A 1 427 ? -12.167 -10.514 -33.585 1.00 97.06 427 ARG A O 1
ATOM 3186 N N . ALA A 1 428 ? -11.932 -12.466 -34.681 1.00 91.06 428 ALA A N 1
ATOM 3187 C CA . ALA A 1 428 ? -12.041 -13.306 -33.488 1.00 91.06 428 ALA A CA 1
ATOM 3188 C C . ALA A 1 428 ? -10.873 -13.063 -32.513 1.00 91.06 428 ALA A C 1
ATOM 3190 O O . ALA A 1 428 ? -11.105 -12.831 -31.329 1.00 91.06 428 ALA A O 1
ATOM 3191 N N . ALA A 1 429 ? -9.638 -13.004 -33.024 1.00 93.38 429 ALA A N 1
ATOM 3192 C CA . ALA A 1 429 ? -8.449 -12.707 -32.225 1.00 93.38 429 ALA A CA 1
ATOM 3193 C C . ALA A 1 429 ? -8.476 -11.292 -31.615 1.00 93.38 429 ALA A C 1
ATOM 3195 O O . ALA A 1 429 ? -8.041 -11.102 -30.478 1.00 93.38 429 ALA A O 1
ATOM 3196 N N . PHE A 1 430 ? -9.014 -10.301 -32.338 1.00 94.75 430 PHE A N 1
ATOM 3197 C CA . PHE A 1 430 ? -9.239 -8.954 -31.802 1.00 94.75 430 PHE A CA 1
ATOM 3198 C C . PHE A 1 430 ? -10.212 -8.976 -30.617 1.00 94.75 430 PHE A C 1
ATOM 3200 O O . PHE A 1 430 ? -9.914 -8.416 -29.564 1.00 94.75 430 PHE A O 1
ATOM 3207 N N . ALA A 1 431 ? -11.365 -9.635 -30.785 1.00 90.50 431 ALA A N 1
ATOM 3208 C CA . ALA A 1 431 ? -12.400 -9.728 -29.761 1.00 90.50 431 ALA A CA 1
ATOM 3209 C C . ALA A 1 431 ? -11.903 -10.444 -28.498 1.00 90.50 431 ALA A C 1
ATOM 3211 O O . ALA A 1 431 ? -12.163 -9.974 -27.393 1.00 90.50 431 ALA A O 1
ATOM 3212 N N . GLU A 1 432 ? -11.152 -11.537 -28.652 1.00 89.75 432 GLU A N 1
ATOM 3213 C CA . GLU A 1 432 ? -10.511 -12.249 -27.542 1.00 89.75 432 GLU A CA 1
ATOM 3214 C C . GLU A 1 432 ? -9.473 -11.366 -26.834 1.00 89.75 432 GLU A C 1
ATOM 3216 O O . GLU A 1 432 ? -9.475 -11.250 -25.611 1.00 89.75 432 GLU A O 1
ATOM 3221 N N . CYS A 1 433 ? -8.622 -10.673 -27.596 1.00 92.44 433 CYS A N 1
ATOM 3222 C CA . CYS A 1 433 ? -7.616 -9.775 -27.035 1.00 92.44 433 CYS A CA 1
ATOM 3223 C C . CYS A 1 433 ? -8.242 -8.626 -26.228 1.00 92.44 433 CYS A C 1
ATOM 3225 O O . CYS A 1 433 ? -7.787 -8.329 -25.122 1.00 92.44 433 CYS A O 1
ATOM 3227 N N . MET A 1 434 ? -9.320 -8.019 -26.735 1.00 91.12 434 MET A N 1
ATOM 3228 C CA . MET A 1 434 ? -10.016 -6.926 -26.048 1.00 91.12 434 MET A CA 1
ATOM 3229 C C . MET A 1 434 ? -10.656 -7.362 -24.722 1.00 91.12 434 MET A C 1
ATOM 3231 O O . MET A 1 434 ? -10.762 -6.541 -23.813 1.00 91.12 434 MET A O 1
ATOM 3235 N N . GLN A 1 435 ? -11.020 -8.641 -24.561 1.00 87.12 435 GLN A N 1
ATOM 3236 C CA . GLN A 1 435 ? -11.516 -9.170 -23.280 1.00 87.12 435 GLN A CA 1
ATOM 3237 C C . GLN A 1 435 ? -10.442 -9.165 -22.179 1.00 87.12 435 GLN A C 1
ATOM 3239 O O . GLN A 1 435 ? -10.782 -9.104 -21.001 1.00 87.12 435 GLN A O 1
ATOM 3244 N N . GLY A 1 436 ? -9.155 -9.192 -22.542 1.00 83.31 436 GLY A N 1
ATOM 3245 C CA . GLY A 1 436 ? -8.035 -9.213 -21.596 1.00 83.31 436 GLY A CA 1
ATOM 3246 C C . GLY A 1 436 ? -7.499 -7.838 -21.180 1.00 83.31 436 GLY A C 1
ATOM 3247 O O . GLY A 1 436 ? -6.528 -7.769 -20.431 1.00 83.31 436 GLY A O 1
ATOM 3248 N N . CYS A 1 437 ? -8.070 -6.740 -21.676 1.00 81.38 437 CYS A N 1
ATOM 3249 C CA . CYS A 1 437 ? -7.379 -5.452 -21.685 1.00 81.38 437 CYS A CA 1
ATOM 3250 C C . CYS A 1 437 ? -7.680 -4.437 -20.572 1.00 81.38 437 CYS A C 1
ATOM 3252 O O . CYS A 1 437 ? -7.026 -3.396 -20.537 1.00 81.38 437 CYS A O 1
ATOM 3254 N N . ALA A 1 438 ? -8.606 -4.704 -19.658 1.00 66.50 438 ALA A N 1
ATOM 3255 C CA . ALA A 1 438 ? -8.769 -3.950 -18.411 1.00 66.50 438 ALA A CA 1
ATOM 3256 C C . ALA A 1 438 ? -9.657 -4.750 -17.444 1.00 66.50 438 ALA A C 1
ATOM 3258 O O . ALA A 1 438 ? -10.499 -5.520 -17.917 1.00 66.50 438 ALA A O 1
ATOM 3259 N N . PRO A 1 439 ? -9.530 -4.569 -16.112 1.00 62.56 439 PRO A N 1
ATOM 3260 C CA . PRO A 1 439 ? -10.552 -5.031 -15.185 1.00 62.56 439 PRO A CA 1
ATOM 3261 C C . PRO A 1 439 ? -11.838 -4.302 -15.558 1.00 62.56 439 PRO A C 1
ATOM 3263 O O . PRO A 1 439 ? -11.934 -3.081 -15.439 1.00 62.56 439 PRO A O 1
ATOM 3266 N N . ASN A 1 440 ? -12.793 -5.052 -16.094 1.00 55.75 440 ASN A N 1
ATOM 3267 C CA . ASN A 1 440 ? -14.119 -4.545 -16.397 1.00 55.75 440 ASN A CA 1
ATOM 3268 C C . ASN A 1 440 ? -14.620 -3.859 -15.111 1.00 55.75 440 ASN A C 1
ATOM 3270 O O . ASN A 1 440 ? -14.668 -4.552 -14.086 1.00 55.75 440 ASN A O 1
ATOM 3274 N N . PRO A 1 441 ? -14.917 -2.540 -15.087 1.00 57.78 441 PRO A N 1
ATOM 3275 C CA . PRO A 1 441 ? -15.593 -1.969 -13.930 1.00 57.78 441 PRO A CA 1
ATOM 3276 C C . PRO A 1 441 ? -16.802 -2.859 -13.682 1.00 57.78 441 PRO A C 1
ATOM 3278 O O . PRO A 1 441 ? -17.501 -3.198 -14.642 1.00 57.78 441 PRO A O 1
ATOM 3281 N N . ALA A 1 442 ? -16.965 -3.331 -12.440 1.00 58.19 442 ALA A N 1
ATOM 3282 C CA . ALA A 1 442 ? -18.046 -4.246 -12.112 1.00 58.19 442 ALA A CA 1
ATOM 3283 C C . ALA A 1 442 ? -19.327 -3.671 -12.735 1.00 58.19 442 ALA A C 1
ATOM 3285 O O . ALA A 1 442 ? -19.618 -2.492 -12.493 1.00 58.19 442 ALA A O 1
ATOM 3286 N N . PRO A 1 443 ? -20.010 -4.422 -13.622 1.00 75.00 443 PRO A N 1
ATOM 3287 C CA . PRO A 1 443 ? -21.159 -3.889 -14.332 1.00 75.00 443 PRO A CA 1
ATOM 3288 C C . PRO A 1 443 ? -22.126 -3.330 -13.296 1.00 75.00 443 PRO A C 1
ATOM 3290 O O . PRO A 1 443 ? -22.278 -3.907 -12.213 1.00 75.00 443 PRO A O 1
ATOM 3293 N N . SER A 1 444 ? -22.768 -2.202 -13.603 1.00 83.88 444 SER A N 1
ATOM 3294 C CA . SER A 1 444 ? -23.803 -1.685 -12.708 1.00 83.88 444 SER A CA 1
ATOM 3295 C C . SER A 1 444 ? -24.829 -2.791 -12.434 1.00 83.88 444 SER A C 1
ATOM 3297 O O . SER A 1 444 ? -25.009 -3.689 -13.259 1.00 83.88 444 SER A O 1
ATOM 3299 N N . CYS A 1 445 ? -25.513 -2.757 -11.288 1.00 88.50 445 CYS A N 1
ATOM 3300 C CA . CYS A 1 445 ? -26.462 -3.822 -10.947 1.00 88.50 445 CYS A CA 1
ATOM 3301 C C . CYS A 1 445 ? -27.489 -4.065 -12.076 1.00 88.50 445 CYS A C 1
ATOM 3303 O O . CYS A 1 445 ? -27.754 -5.207 -12.449 1.00 88.50 445 CYS A O 1
ATOM 3305 N N . GLU A 1 446 ? -27.943 -2.990 -12.730 1.00 92.94 446 GLU A N 1
ATOM 3306 C CA . GLU A 1 446 ? -28.789 -3.047 -13.925 1.00 92.94 446 GLU A CA 1
ATOM 3307 C C . GLU A 1 446 ? -28.119 -3.781 -15.101 1.00 92.94 446 GLU A C 1
ATOM 3309 O O . GLU A 1 446 ? -28.739 -4.637 -15.731 1.00 92.94 446 GLU A O 1
ATOM 3314 N N . GLN A 1 447 ? -26.849 -3.489 -15.401 1.00 91.88 447 GLN A N 1
ATOM 3315 C CA . GLN A 1 447 ? -26.091 -4.182 -16.449 1.00 91.88 447 GLN A CA 1
ATOM 3316 C C . GLN A 1 447 ? -25.886 -5.666 -16.118 1.00 91.88 447 GLN A C 1
ATOM 3318 O O . GLN A 1 447 ? -26.024 -6.512 -17.003 1.00 91.88 447 GLN A O 1
ATOM 3323 N N . GLY A 1 448 ? -25.625 -5.996 -14.850 1.00 90.88 448 GLY A N 1
ATOM 3324 C CA . GLY A 1 448 ? -25.551 -7.376 -14.371 1.00 90.88 448 GLY A CA 1
ATOM 3325 C C . GLY A 1 448 ? -26.876 -8.122 -14.554 1.00 90.88 448 GLY A C 1
ATOM 3326 O O . GLY A 1 448 ? -26.899 -9.238 -15.077 1.00 90.88 448 GLY A O 1
ATOM 3327 N N . CYS A 1 449 ? -27.996 -7.483 -14.211 1.00 95.12 449 CYS A N 1
ATOM 3328 C CA . CYS A 1 449 ? -29.323 -8.060 -14.401 1.00 95.12 449 CYS A CA 1
ATOM 3329 C C . CYS A 1 449 ? -29.705 -8.209 -15.877 1.00 95.12 449 CYS A C 1
ATOM 3331 O O . CYS A 1 449 ? -30.269 -9.241 -16.246 1.00 95.12 449 CYS A O 1
ATOM 3333 N N . LYS A 1 450 ? -29.346 -7.252 -16.746 1.00 95.00 450 LYS A N 1
ATOM 3334 C CA . LYS A 1 450 ? -29.527 -7.389 -18.204 1.00 95.00 450 LYS A CA 1
ATOM 3335 C C . LYS A 1 450 ? -28.728 -8.569 -18.750 1.00 95.00 450 LYS A C 1
ATOM 3337 O O . LYS A 1 450 ? -29.273 -9.376 -19.494 1.00 95.00 450 LYS A O 1
ATOM 3342 N N . ALA A 1 451 ? -27.468 -8.717 -18.341 1.00 91.56 451 ALA A N 1
ATOM 3343 C CA . ALA A 1 451 ? -26.633 -9.838 -18.767 1.00 91.56 451 ALA A CA 1
ATOM 3344 C C . ALA A 1 451 ? -27.219 -11.196 -18.338 1.00 91.56 451 ALA A C 1
ATOM 3346 O O . ALA A 1 451 ? -27.230 -12.141 -19.128 1.00 91.56 451 ALA A O 1
ATOM 3347 N N . ARG A 1 452 ? -27.759 -11.285 -17.115 1.00 93.44 452 ARG A N 1
AT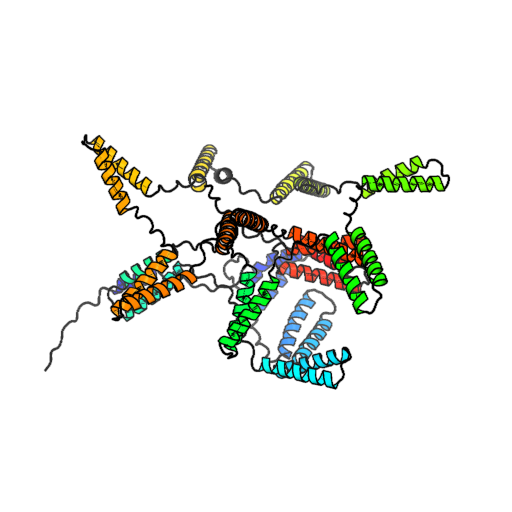OM 3348 C CA . ARG A 1 452 ? -28.433 -12.492 -16.611 1.00 93.44 452 ARG A CA 1
ATOM 3349 C C . ARG A 1 452 ? -29.709 -12.816 -17.392 1.00 93.44 452 ARG A C 1
ATOM 3351 O O . ARG A 1 452 ? -29.932 -13.973 -17.737 1.00 93.44 452 ARG A O 1
ATOM 3358 N N . ALA A 1 453 ? -30.515 -11.806 -17.701 1.00 96.31 453 ALA A N 1
ATOM 3359 C CA . ALA A 1 453 ? -31.717 -11.958 -18.510 1.00 96.31 453 ALA A CA 1
ATOM 3360 C C . ALA A 1 453 ? -31.402 -12.441 -19.937 1.00 96.31 453 ALA A C 1
ATOM 3362 O O . ALA A 1 453 ? -32.034 -13.372 -20.433 1.00 96.31 453 ALA A O 1
ATOM 3363 N N . GLU A 1 454 ? -30.385 -11.862 -20.582 1.00 96.00 454 GLU A N 1
ATOM 3364 C CA . GLU A 1 454 ? -29.922 -12.281 -21.913 1.00 96.00 454 GLU A CA 1
ATOM 3365 C C . GLU A 1 454 ? -29.344 -13.707 -21.915 1.00 96.00 454 GLU A C 1
ATOM 3367 O O . GLU A 1 454 ? -29.510 -14.455 -22.880 1.00 96.00 454 GLU A O 1
ATOM 3372 N N . ALA A 1 455 ? -28.691 -14.133 -20.830 1.00 92.50 455 ALA A N 1
ATOM 3373 C CA . ALA A 1 455 ? -28.257 -15.521 -20.679 1.00 92.50 455 ALA A CA 1
ATOM 3374 C C . ALA A 1 455 ? -29.452 -16.492 -20.631 1.00 92.50 455 ALA A C 1
ATOM 3376 O O . ALA A 1 455 ? -29.461 -17.462 -21.389 1.00 92.50 455 ALA A O 1
ATOM 3377 N N . ALA A 1 456 ? -30.482 -16.182 -19.835 1.00 95.00 456 ALA A N 1
ATOM 3378 C CA . ALA A 1 456 ? -31.710 -16.980 -19.758 1.00 95.00 456 ALA A CA 1
ATOM 3379 C C . ALA A 1 456 ? -32.457 -17.043 -21.105 1.00 95.00 456 ALA A C 1
ATOM 3381 O O . ALA A 1 456 ? -32.972 -18.095 -21.487 1.00 95.00 456 ALA A O 1
ATOM 3382 N N . TYR A 1 457 ? -32.467 -15.941 -21.864 1.00 96.62 457 TYR A N 1
ATOM 3383 C CA . TYR A 1 457 ? -33.015 -15.910 -23.222 1.00 96.62 457 TYR A CA 1
ATOM 3384 C C . TYR A 1 457 ? -32.300 -16.897 -24.153 1.00 96.62 457 TYR A C 1
ATOM 3386 O O . TYR A 1 457 ? -32.943 -17.722 -24.804 1.00 96.62 457 TYR A O 1
ATOM 3394 N N . ARG A 1 458 ? -30.960 -16.841 -24.199 1.00 96.75 458 ARG A N 1
ATOM 3395 C CA . ARG A 1 458 ? -30.152 -17.710 -25.070 1.00 96.75 458 ARG A CA 1
ATOM 3396 C C . ARG A 1 458 ? -30.320 -19.188 -24.732 1.00 96.75 458 ARG A C 1
ATOM 3398 O O . ARG A 1 458 ? -30.439 -20.000 -25.644 1.00 96.75 458 ARG A O 1
ATOM 3405 N N . GLU A 1 459 ? -30.371 -19.528 -23.448 1.00 95.50 459 GLU A N 1
ATOM 3406 C CA . GLU A 1 459 ? -30.604 -20.900 -22.987 1.00 95.50 459 GLU A CA 1
ATOM 3407 C C . GLU A 1 459 ? -32.001 -21.415 -23.378 1.00 95.50 459 GLU A C 1
ATOM 3409 O O . GLU A 1 459 ? -32.147 -22.550 -23.839 1.00 95.50 459 GLU A O 1
ATOM 3414 N N . CYS A 1 460 ? -33.024 -20.560 -23.281 1.00 97.69 460 CYS A N 1
ATOM 3415 C CA . CYS A 1 460 ? -34.385 -20.885 -23.704 1.00 97.69 460 CYS A CA 1
ATOM 3416 C C . CYS A 1 460 ? -34.477 -21.179 -25.210 1.00 97.69 460 CYS A C 1
ATOM 3418 O O . CYS A 1 460 ? -35.075 -22.185 -25.600 1.00 97.69 460 CYS A O 1
ATOM 3420 N N . ILE A 1 461 ? -33.837 -20.362 -26.055 1.00 97.38 461 ILE A N 1
ATOM 3421 C CA . ILE A 1 461 ? -33.789 -20.590 -27.509 1.00 97.38 461 ILE A CA 1
ATOM 3422 C C . ILE A 1 461 ? -33.009 -21.869 -27.837 1.00 97.38 461 ILE A C 1
ATOM 3424 O O . ILE A 1 461 ? -33.474 -22.683 -28.634 1.00 97.38 461 ILE A O 1
ATOM 3428 N N . ALA A 1 462 ? -31.857 -22.090 -27.192 1.00 93.06 462 ALA A N 1
ATOM 3429 C CA . ALA A 1 462 ? -31.048 -23.296 -27.390 1.00 93.06 462 ALA A CA 1
ATOM 3430 C C . ALA A 1 462 ? -31.808 -24.584 -27.021 1.00 93.06 462 ALA A C 1
ATOM 3432 O O . ALA A 1 462 ? -31.587 -25.630 -27.625 1.00 93.06 462 ALA A O 1
ATOM 3433 N N . SER A 1 463 ? -32.751 -24.488 -26.082 1.00 95.31 463 SER A N 1
ATOM 3434 C CA . SER A 1 463 ? -33.626 -25.590 -25.665 1.00 95.31 463 SER A CA 1
ATOM 3435 C C . SER A 1 463 ? -34.863 -25.775 -26.560 1.00 95.31 463 SER A C 1
ATOM 3437 O O . SER A 1 463 ? -35.748 -26.565 -26.232 1.00 95.31 463 SER A O 1
ATOM 3439 N N . GLY A 1 464 ? -34.959 -25.050 -27.680 1.00 96.69 464 GLY A N 1
ATOM 3440 C CA . GLY A 1 464 ? -36.085 -25.128 -28.616 1.00 96.69 464 GLY A CA 1
ATOM 3441 C C . GLY A 1 464 ? -37.324 -24.335 -28.186 1.00 96.69 464 GLY A C 1
ATOM 3442 O O . GLY A 1 464 ? -38.426 -24.617 -28.660 1.00 96.69 464 GLY A O 1
ATOM 3443 N N . GLY A 1 465 ? -37.179 -23.365 -27.278 1.00 96.12 465 GLY A N 1
ATOM 3444 C CA . GLY A 1 465 ? -38.252 -22.439 -26.925 1.00 96.12 465 GLY A CA 1
ATOM 3445 C C . GLY A 1 465 ? -38.616 -21.509 -28.087 1.00 96.12 465 GLY A C 1
ATOM 3446 O O . GLY A 1 465 ? -37.753 -21.074 -28.844 1.00 96.12 465 GLY A O 1
ATOM 3447 N N . GLY A 1 466 ? -39.907 -21.195 -28.232 1.00 95.44 466 GLY A N 1
ATOM 3448 C CA . GLY A 1 466 ? -40.361 -20.168 -29.173 1.00 95.44 466 GLY A CA 1
ATOM 3449 C C . GLY A 1 466 ? -39.924 -18.767 -28.734 1.00 95.44 466 GLY A C 1
ATOM 3450 O O . GLY A 1 466 ? -39.868 -18.486 -27.536 1.00 95.44 466 GLY A O 1
ATOM 3451 N N . GLU A 1 467 ? -39.650 -17.892 -29.703 1.00 94.69 467 GLU A N 1
ATOM 3452 C CA . GLU A 1 467 ? -39.099 -16.545 -29.489 1.00 94.69 467 GLU A CA 1
ATOM 3453 C C . GLU A 1 467 ? -39.910 -15.715 -28.481 1.00 94.69 467 GLU A C 1
ATOM 3455 O O . GLU A 1 467 ? -39.336 -15.190 -27.528 1.00 94.69 467 GLU A O 1
ATOM 3460 N N . ASP A 1 468 ? -41.242 -15.700 -28.608 1.00 95.88 468 ASP A N 1
ATOM 3461 C CA . ASP A 1 468 ? -42.138 -14.964 -27.702 1.00 95.88 468 ASP A CA 1
ATOM 3462 C C . ASP A 1 468 ? -42.008 -15.430 -26.244 1.00 95.88 468 ASP A C 1
ATOM 3464 O O . ASP A 1 468 ? -41.891 -14.623 -25.321 1.00 95.88 468 ASP A O 1
ATOM 3468 N N . ARG A 1 469 ? -41.954 -16.750 -26.030 1.00 97.25 469 ARG A N 1
ATOM 3469 C CA . ARG A 1 469 ? -41.819 -17.344 -24.693 1.00 97.25 469 ARG A CA 1
ATOM 3470 C C . ARG A 1 469 ? -40.453 -17.037 -24.084 1.00 97.25 469 ARG A C 1
ATOM 3472 O O . ARG A 1 469 ? -40.352 -16.781 -22.885 1.00 97.25 469 ARG A O 1
ATOM 3479 N N . CYS A 1 470 ? -39.397 -17.073 -24.891 1.00 97.44 470 CYS A N 1
ATOM 3480 C CA . CYS A 1 470 ? -38.062 -16.736 -24.417 1.00 97.44 470 CYS A CA 1
ATOM 3481 C C . CYS A 1 470 ? -37.938 -15.235 -24.126 1.00 97.44 470 CYS A C 1
ATOM 3483 O O . CYS A 1 470 ? -37.307 -14.863 -23.136 1.00 97.44 470 CYS A O 1
ATOM 3485 N N . ALA A 1 471 ? -38.577 -14.370 -24.920 1.00 96.38 471 ALA A N 1
ATOM 3486 C CA . ALA A 1 471 ? -38.616 -12.931 -24.677 1.00 96.38 471 ALA A CA 1
ATOM 3487 C C . ALA A 1 471 ? -39.336 -12.588 -23.362 1.00 96.38 471 ALA A C 1
ATOM 3489 O O . ALA A 1 471 ? -38.849 -11.744 -22.609 1.00 96.38 471 ALA A O 1
ATOM 3490 N N . GLU A 1 472 ? -40.436 -13.276 -23.048 1.00 96.44 472 GLU A N 1
ATOM 3491 C CA . GLU A 1 472 ? -41.126 -13.152 -21.759 1.00 96.44 472 GLU A CA 1
ATOM 3492 C C . GLU A 1 472 ? -40.230 -13.598 -20.591 1.00 96.44 472 GLU A C 1
ATOM 3494 O O . GLU A 1 472 ? -40.072 -12.855 -19.621 1.00 96.44 472 GLU A O 1
ATOM 3499 N N . LEU A 1 473 ? -39.551 -14.747 -20.722 1.00 97.00 473 LEU A N 1
ATOM 3500 C CA . LEU A 1 473 ? -38.597 -15.239 -19.718 1.00 97.00 473 LEU A CA 1
ATOM 3501 C C . LEU A 1 473 ? -37.441 -14.256 -19.480 1.00 97.00 473 LEU A C 1
ATOM 3503 O O . LEU A 1 473 ? -37.002 -14.069 -18.343 1.00 97.00 473 LEU A O 1
ATOM 3507 N N . ARG A 1 474 ? -36.938 -13.615 -20.541 1.00 97.56 474 ARG A N 1
ATOM 3508 C CA . ARG A 1 474 ? -35.904 -12.579 -20.441 1.00 97.56 474 ARG A CA 1
ATOM 3509 C C . ARG A 1 474 ? -36.388 -11.419 -19.575 1.00 97.56 474 ARG A C 1
ATOM 3511 O O . ARG A 1 474 ? -35.705 -11.050 -18.622 1.00 97.56 474 ARG A O 1
ATOM 3518 N N . SER A 1 475 ? -37.564 -10.876 -19.883 1.00 96.88 475 SER A N 1
ATOM 3519 C CA . SER A 1 475 ? -38.148 -9.754 -19.140 1.00 96.88 475 SER A CA 1
ATOM 3520 C C . SER A 1 475 ? -38.392 -10.113 -17.673 1.00 96.88 475 SER A C 1
ATOM 3522 O O . SER A 1 475 ? -37.944 -9.383 -16.791 1.00 96.88 475 SER A O 1
ATOM 3524 N N . SER A 1 476 ? -38.980 -11.282 -17.389 1.00 96.69 476 SER A N 1
ATOM 3525 C CA . SER A 1 476 ? -39.232 -11.716 -16.007 1.00 96.69 476 SER A CA 1
ATOM 3526 C C . SER A 1 476 ? -37.939 -11.956 -15.219 1.00 96.69 476 SER A C 1
ATOM 3528 O O . SER A 1 476 ? -37.862 -11.649 -14.031 1.00 96.69 476 SER A O 1
ATOM 3530 N N . THR A 1 477 ? -36.897 -12.486 -15.870 1.00 95.88 477 THR A N 1
ATOM 3531 C CA . THR A 1 477 ? -35.580 -12.701 -15.245 1.00 95.88 477 THR A CA 1
ATOM 3532 C C . THR A 1 477 ? -34.898 -11.374 -14.918 1.00 95.88 477 THR A C 1
ATOM 3534 O O . THR A 1 477 ? -34.258 -11.251 -13.870 1.00 95.88 477 THR A O 1
ATOM 3537 N N . PHE A 1 478 ? -35.042 -10.373 -15.791 1.00 96.31 478 PHE A N 1
ATOM 3538 C CA . PHE A 1 478 ? -34.532 -9.028 -15.549 1.00 96.31 478 PHE A CA 1
ATOM 3539 C C . PHE A 1 478 ? -35.234 -8.370 -14.356 1.00 96.31 478 PHE A C 1
ATOM 3541 O O . PHE A 1 478 ? -34.557 -7.916 -13.435 1.00 96.31 478 PHE A O 1
ATOM 3548 N N . GLU A 1 479 ? -36.569 -8.373 -14.338 1.00 95.12 479 GLU A N 1
ATOM 3549 C CA . GLU A 1 479 ? -37.374 -7.782 -13.261 1.00 95.12 479 GLU A CA 1
ATOM 3550 C C . GLU A 1 479 ? -37.097 -8.442 -11.906 1.00 95.12 479 GLU A C 1
ATOM 3552 O O . GLU A 1 479 ? -36.833 -7.747 -10.924 1.00 95.12 479 GLU A O 1
ATOM 3557 N N . ALA A 1 480 ? -37.054 -9.778 -11.857 1.00 94.00 480 ALA A N 1
ATOM 3558 C CA . ALA A 1 480 ? -36.725 -10.512 -10.636 1.00 94.00 480 ALA A CA 1
ATOM 3559 C C . ALA A 1 480 ? -35.317 -10.171 -10.121 1.00 94.00 480 ALA A C 1
ATOM 3561 O O . ALA A 1 480 ? -35.112 -10.005 -8.920 1.00 94.00 480 ALA A O 1
ATOM 3562 N N . CYS A 1 481 ? -34.344 -10.030 -11.025 1.00 95.06 481 CYS A N 1
ATOM 3563 C CA . CYS A 1 481 ? -32.987 -9.646 -10.657 1.00 95.06 481 CYS A CA 1
ATOM 3564 C C . CYS A 1 481 ? -32.916 -8.207 -10.127 1.00 95.06 481 CYS A C 1
ATOM 3566 O O . CYS A 1 481 ? -32.261 -7.971 -9.112 1.00 95.06 481 CYS A O 1
ATOM 3568 N N . MET A 1 482 ? -33.609 -7.263 -10.773 1.00 94.25 482 MET A N 1
ATOM 3569 C CA . MET A 1 482 ? -33.670 -5.871 -10.320 1.00 94.25 482 MET A CA 1
ATOM 3570 C C . MET A 1 482 ? -34.280 -5.770 -8.918 1.00 94.25 482 MET A C 1
ATOM 3572 O O . MET A 1 482 ? -33.690 -5.121 -8.057 1.00 94.25 482 MET A O 1
ATOM 3576 N N . ALA A 1 483 ? -35.381 -6.481 -8.663 1.00 90.56 483 ALA A N 1
ATOM 3577 C CA . ALA A 1 483 ? -36.038 -6.513 -7.357 1.00 90.56 483 ALA A CA 1
ATOM 3578 C C . ALA A 1 483 ? -35.179 -7.179 -6.264 1.00 90.56 483 ALA A C 1
ATOM 3580 O O . ALA A 1 483 ? -35.128 -6.708 -5.133 1.00 90.56 483 ALA A O 1
ATOM 3581 N N . GLU A 1 484 ? -34.476 -8.273 -6.578 1.00 88.12 484 GLU A N 1
ATOM 3582 C CA . GLU A 1 484 ? -33.691 -9.012 -5.576 1.00 88.12 484 GLU A CA 1
ATOM 3583 C C . GLU A 1 484 ? -32.335 -8.355 -5.270 1.00 88.12 484 GLU A C 1
ATOM 3585 O O . GLU A 1 484 ? -31.844 -8.421 -4.139 1.00 88.12 484 GLU A O 1
ATOM 3590 N N . LYS A 1 485 ? -31.675 -7.792 -6.289 1.00 86.12 485 LYS A N 1
ATOM 3591 C CA . LYS A 1 485 ? -30.262 -7.387 -6.209 1.00 86.12 485 LYS A CA 1
ATOM 3592 C C . LYS A 1 485 ? -30.0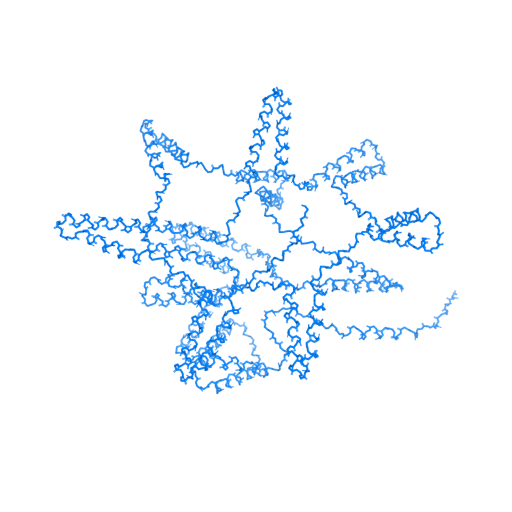36 -5.886 -6.291 1.00 86.12 485 LYS A C 1
ATOM 3594 O O . LYS A 1 485 ? -29.016 -5.433 -5.776 1.00 86.12 485 LYS A O 1
ATOM 3599 N N . CYS A 1 486 ? -30.920 -5.141 -6.954 1.00 87.56 486 CYS A N 1
ATOM 3600 C CA . CYS A 1 486 ? -30.654 -3.747 -7.315 1.00 87.56 486 CYS A CA 1
ATOM 3601 C C . CYS A 1 486 ? -31.522 -2.743 -6.574 1.00 87.56 486 CYS A C 1
ATOM 3603 O O . CYS A 1 486 ? -31.100 -1.597 -6.413 1.00 87.56 486 CYS A O 1
ATOM 3605 N N . GLU A 1 487 ? -32.703 -3.141 -6.109 1.00 77.81 487 GLU A N 1
ATOM 3606 C CA . GLU A 1 487 ? -33.459 -2.299 -5.197 1.00 77.81 487 GLU A CA 1
ATOM 3607 C C . GLU A 1 487 ? -32.689 -2.193 -3.873 1.00 77.81 487 GLU A C 1
ATOM 3609 O O . GLU A 1 487 ? -32.351 -3.219 -3.267 1.00 77.81 487 GLU A O 1
ATOM 3614 N N . PRO A 1 488 ? -32.356 -0.972 -3.413 1.00 62.06 488 PRO A N 1
ATOM 3615 C CA . PRO A 1 488 ? -31.798 -0.805 -2.084 1.00 62.06 488 PRO A CA 1
ATOM 3616 C C . PRO A 1 488 ? -32.797 -1.418 -1.110 1.00 62.06 488 PRO A C 1
ATOM 3618 O O . PRO A 1 488 ? -33.975 -1.051 -1.124 1.00 62.06 488 PRO A O 1
ATOM 3621 N N . LYS A 1 489 ? -32.340 -2.386 -0.303 1.00 57.47 489 LYS A N 1
ATOM 3622 C CA . LYS A 1 489 ? -33.192 -3.014 0.710 1.00 57.47 489 LYS A CA 1
ATOM 3623 C C . LYS A 1 489 ? -33.910 -1.895 1.467 1.00 57.47 489 LYS A C 1
ATOM 3625 O O . LYS A 1 489 ? -33.214 -0.973 1.906 1.00 57.47 489 LYS A O 1
ATOM 3630 N N . PRO A 1 490 ? -35.251 -1.942 1.591 1.00 65.50 490 PRO A N 1
ATOM 3631 C CA . PRO A 1 490 ? -35.990 -0.938 2.333 1.00 65.50 490 PRO A CA 1
ATOM 3632 C C . PRO A 1 490 ? -35.303 -0.759 3.678 1.00 65.50 490 PRO A C 1
ATOM 3634 O O . PRO A 1 490 ? -35.125 -1.739 4.405 1.00 65.50 490 PRO A O 1
ATOM 3637 N N . VAL A 1 491 ? -34.840 0.460 3.959 1.00 67.12 491 VAL A N 1
ATOM 3638 C CA . VAL A 1 491 ? -34.248 0.781 5.256 1.00 67.12 491 VAL A CA 1
ATOM 3639 C C . VAL A 1 491 ? -35.289 0.377 6.286 1.00 67.12 491 VAL A C 1
ATOM 3641 O O . VAL A 1 491 ? -36.430 0.840 6.213 1.00 67.12 491 VAL A O 1
ATOM 3644 N N . GLU A 1 492 ? -34.940 -0.566 7.164 1.00 69.94 492 GLU A N 1
ATOM 3645 C CA . GLU A 1 492 ? -35.886 -1.029 8.168 1.00 69.94 492 GLU A CA 1
ATOM 3646 C C . GLU A 1 492 ? -36.367 0.197 8.947 1.00 69.94 492 GLU A C 1
ATOM 3648 O O . GLU A 1 492 ? -35.526 0.947 9.453 1.00 69.94 492 GLU A O 1
ATOM 3653 N N . PRO A 1 493 ? -37.691 0.438 9.025 1.00 78.75 493 PRO A N 1
ATOM 3654 C CA . PRO A 1 493 ? -38.204 1.597 9.729 1.00 78.75 493 PRO A CA 1
ATOM 3655 C C . PRO A 1 493 ? -37.663 1.565 11.152 1.00 78.75 493 PRO A C 1
ATOM 3657 O O . PRO A 1 493 ? -37.668 0.511 11.809 1.00 78.75 493 PRO A O 1
ATOM 3660 N N . THR A 1 494 ? -37.187 2.716 11.613 1.00 84.31 494 THR A N 1
ATOM 3661 C CA . THR A 1 494 ? -36.703 2.903 12.980 1.00 84.31 494 THR A CA 1
ATOM 3662 C C . THR A 1 494 ? -37.775 2.465 13.976 1.00 84.31 494 THR A C 1
ATOM 3664 O O . THR A 1 494 ? -38.962 2.350 13.645 1.00 84.31 494 THR A O 1
ATOM 3667 N N . CYS A 1 495 ? -37.386 2.187 15.219 1.00 88.44 495 CYS A N 1
ATOM 3668 C CA . CYS A 1 495 ? -38.364 1.753 16.209 1.00 88.44 495 CYS A CA 1
ATOM 3669 C C . CYS A 1 495 ? -39.487 2.790 16.391 1.00 88.44 495 CYS A C 1
ATOM 3671 O O . CYS A 1 495 ? -40.664 2.417 16.374 1.00 88.44 495 CYS A O 1
ATOM 3673 N N . GLU A 1 496 ? -39.153 4.089 16.433 1.00 89.75 496 GLU A N 1
ATOM 3674 C CA . GLU A 1 496 ? -40.162 5.149 16.444 1.00 89.75 496 GLU A CA 1
ATOM 3675 C C . GLU A 1 496 ? -41.049 5.136 15.196 1.00 89.75 496 GLU A C 1
ATOM 3677 O O . GLU A 1 496 ? -42.257 5.326 15.316 1.00 89.75 496 GLU A O 1
ATOM 3682 N N . GLU A 1 497 ? -40.516 4.886 14.001 1.00 91.50 497 GLU A N 1
ATOM 3683 C CA . GLU A 1 497 ? -41.330 4.805 12.780 1.00 91.50 497 GLU A CA 1
ATOM 3684 C C . GLU A 1 497 ? -42.292 3.615 12.801 1.00 91.50 497 GLU A C 1
ATOM 3686 O O . GLU A 1 497 ? -43.463 3.771 12.445 1.00 91.50 497 GLU A O 1
ATOM 3691 N N . ARG A 1 498 ? -41.856 2.453 13.300 1.00 92.44 498 ARG A N 1
ATOM 3692 C CA . ARG A 1 498 ? -42.739 1.292 13.507 1.00 92.44 498 ARG A CA 1
ATOM 3693 C C . ARG A 1 498 ? -43.837 1.597 14.518 1.00 92.44 498 ARG A C 1
ATOM 3695 O O . ARG A 1 498 ? -45.003 1.267 14.290 1.00 92.44 498 ARG A O 1
ATOM 3702 N N . CYS A 1 499 ? -43.501 2.284 15.606 1.00 95.56 499 CYS A N 1
ATOM 3703 C CA . CYS A 1 499 ? -44.495 2.707 16.582 1.00 95.56 499 CYS A CA 1
ATOM 3704 C C . CYS A 1 499 ? -45.449 3.771 16.027 1.00 95.56 499 CYS A C 1
ATOM 3706 O O . CYS A 1 499 ? -46.646 3.707 16.313 1.00 95.56 499 CYS A O 1
ATOM 3708 N N . ARG A 1 500 ? -44.982 4.691 15.170 1.00 95.12 500 ARG A N 1
ATOM 3709 C CA . ARG A 1 500 ? -45.849 5.648 14.456 1.00 95.12 500 ARG A CA 1
ATOM 3710 C C . ARG A 1 500 ? -46.821 4.931 13.527 1.00 95.12 500 ARG A C 1
ATOM 3712 O O . ARG A 1 500 ? -48.004 5.259 13.534 1.00 95.12 500 ARG A O 1
ATOM 3719 N N . GLN A 1 501 ? -46.359 3.924 12.786 1.00 94.75 501 GLN A N 1
ATOM 3720 C CA . GLN A 1 501 ? -47.231 3.107 11.937 1.00 94.75 501 GLN A CA 1
ATOM 3721 C C . GLN A 1 501 ? -48.306 2.385 12.764 1.00 94.75 501 GLN A C 1
ATOM 3723 O O . GLN A 1 501 ? -49.482 2.416 12.402 1.00 94.75 501 GLN A O 1
ATOM 3728 N N . LYS A 1 502 ? -47.941 1.802 13.914 1.00 94.88 502 LYS A N 1
ATOM 3729 C CA . LYS A 1 502 ? -48.893 1.151 14.834 1.00 94.88 502 LYS A CA 1
ATOM 3730 C C . LYS A 1 502 ? -49.920 2.143 15.397 1.00 94.88 502 LYS A C 1
ATOM 3732 O O . LYS A 1 502 ? -51.114 1.853 15.416 1.00 94.88 502 LYS A O 1
ATOM 3737 N N . ALA A 1 503 ? -49.482 3.336 15.791 1.00 96.81 503 ALA A N 1
ATOM 3738 C CA . ALA A 1 503 ? -50.365 4.411 16.242 1.00 96.81 503 ALA A CA 1
ATOM 3739 C C . ALA A 1 503 ? -51.336 4.873 15.144 1.00 96.81 503 ALA A C 1
ATOM 3741 O O . ALA A 1 503 ? -52.521 5.085 15.402 1.00 96.81 503 ALA A O 1
ATOM 3742 N N . GLN A 1 504 ? -50.862 4.964 13.900 1.00 97.06 504 GLN A N 1
ATOM 3743 C CA . GLN A 1 504 ? -51.686 5.324 12.749 1.00 97.06 504 GLN A CA 1
ATOM 3744 C C . GLN A 1 504 ? -52.745 4.253 12.445 1.00 97.06 504 GLN A C 1
ATOM 3746 O O . GLN A 1 504 ? -53.890 4.593 12.158 1.00 97.06 504 GLN A O 1
ATOM 3751 N N . GLN A 1 505 ? -52.418 2.966 12.599 1.00 96.12 505 GLN A N 1
ATOM 3752 C CA . GLN A 1 505 ? -53.402 1.880 12.492 1.00 96.12 505 GLN A CA 1
ATOM 3753 C C . GLN A 1 505 ? -54.501 1.983 13.563 1.00 96.12 505 GLN A C 1
ATOM 3755 O O . GLN A 1 505 ? -55.677 1.783 13.257 1.00 96.12 505 GLN A O 1
ATOM 3760 N N . VAL A 1 506 ? -54.144 2.345 14.802 1.00 95.88 506 VAL A N 1
ATOM 3761 C CA . VAL A 1 506 ? -55.116 2.584 15.886 1.00 95.88 506 VAL A CA 1
ATOM 3762 C C . VAL A 1 506 ? -56.017 3.783 15.571 1.00 95.88 506 VAL A C 1
ATOM 3764 O O . VAL A 1 506 ? -57.232 3.704 15.768 1.00 95.88 506 VAL A O 1
ATOM 3767 N N . LEU A 1 507 ? -55.449 4.864 15.026 1.00 96.38 507 LEU A N 1
ATOM 3768 C CA . LEU A 1 507 ? -56.198 6.052 14.610 1.00 96.38 507 LEU A CA 1
ATOM 3769 C C . LEU A 1 507 ? -57.258 5.714 13.553 1.00 96.38 507 LEU A C 1
ATOM 3771 O O . LEU A 1 507 ? -58.431 6.054 13.720 1.00 96.38 507 LEU A O 1
ATOM 3775 N N . GLU A 1 508 ? -56.851 5.034 12.481 1.00 96.75 508 GLU A N 1
ATOM 3776 C CA . GLU A 1 508 ? -57.735 4.681 11.366 1.00 96.75 508 GLU A CA 1
ATOM 3777 C C . GLU A 1 508 ? -58.820 3.684 11.798 1.00 96.75 508 GLU A C 1
ATOM 3779 O O . GLU A 1 508 ? -59.995 3.860 11.466 1.00 96.75 508 GLU A O 1
ATOM 3784 N N . ALA A 1 509 ? -58.477 2.699 12.636 1.00 96.12 509 ALA A N 1
ATOM 3785 C CA . ALA A 1 509 ? -59.452 1.764 13.195 1.00 96.12 509 ALA A CA 1
ATOM 3786 C C . ALA A 1 509 ? -60.490 2.454 14.102 1.00 96.12 509 ALA A C 1
ATOM 3788 O O . ALA A 1 509 ? -61.668 2.089 14.074 1.00 96.12 509 ALA A O 1
ATOM 3789 N N . CYS A 1 510 ? -60.081 3.452 14.893 1.00 97.81 510 CYS A N 1
ATOM 3790 C CA . CYS A 1 510 ? -60.994 4.231 15.730 1.00 97.81 510 CYS A CA 1
ATOM 3791 C C . CYS A 1 510 ? -61.946 5.095 14.886 1.00 97.81 510 CYS A C 1
ATOM 3793 O O . CYS A 1 510 ? -63.158 5.084 15.123 1.00 97.81 510 CYS A O 1
ATOM 3795 N N . LYS A 1 511 ? -61.427 5.775 13.850 1.00 96.88 511 LYS A N 1
ATOM 3796 C CA . LYS A 1 511 ? -62.240 6.576 12.917 1.00 96.88 511 LYS A CA 1
ATOM 3797 C C . LYS A 1 511 ? -63.261 5.723 12.170 1.00 96.88 511 LYS A C 1
ATOM 3799 O O . LYS A 1 511 ? -64.426 6.104 12.090 1.00 96.88 511 LYS A O 1
ATOM 3804 N N . ALA A 1 512 ? -62.857 4.549 11.684 1.00 96.06 512 ALA A N 1
ATOM 3805 C CA . ALA A 1 512 ? -63.745 3.628 10.975 1.00 96.06 512 ALA A CA 1
ATOM 3806 C C . ALA A 1 512 ? -64.935 3.152 11.832 1.00 96.06 512 ALA A C 1
ATOM 3808 O O . ALA A 1 512 ? -65.981 2.796 11.296 1.00 96.06 512 ALA A O 1
ATOM 3809 N N . ARG A 1 513 ? -64.796 3.168 13.164 1.00 96.75 513 ARG A N 1
ATOM 3810 C CA . ARG A 1 513 ? -65.857 2.807 14.120 1.00 96.75 513 ARG A CA 1
ATOM 3811 C C . ARG A 1 513 ? -66.676 4.003 14.612 1.00 96.75 513 ARG A C 1
ATOM 3813 O O . ARG A 1 513 ? -67.555 3.812 15.446 1.00 96.75 513 ARG A O 1
ATOM 3820 N N . GLY A 1 514 ? -66.386 5.215 14.135 1.00 96.00 514 GLY A N 1
ATOM 3821 C CA . GLY A 1 514 ? -67.032 6.441 14.609 1.00 96.00 514 GLY A CA 1
ATOM 3822 C C . GLY A 1 514 ? -66.712 6.774 16.070 1.00 96.00 514 GLY A C 1
ATOM 3823 O O . GLY A 1 514 ? -67.548 7.354 16.756 1.00 96.00 514 GLY A O 1
ATOM 3824 N N . GLY A 1 515 ? -65.541 6.364 16.570 1.00 92.62 515 GLY A N 1
ATOM 3825 C CA . GLY A 1 515 ? -65.129 6.639 17.945 1.00 92.62 515 GLY A CA 1
ATOM 3826 C C . GLY A 1 515 ? -64.786 8.113 18.179 1.00 92.62 515 GLY A C 1
ATOM 3827 O O . GLY A 1 515 ? -64.258 8.795 17.303 1.00 92.62 515 GLY A O 1
ATOM 3828 N N . GLU A 1 516 ? -65.040 8.603 19.391 1.00 93.62 516 GLU A N 1
ATOM 3829 C CA . GLU A 1 516 ? -64.560 9.912 19.841 1.00 93.62 516 GLU A CA 1
ATOM 3830 C C . GLU A 1 516 ? -63.146 9.788 20.446 1.00 93.62 516 GLU A C 1
ATOM 3832 O O . GLU A 1 516 ? -62.788 8.763 21.032 1.00 93.62 516 GLU A O 1
ATOM 3837 N N . ASN A 1 517 ? -62.336 10.849 20.358 1.00 96.25 517 ASN A N 1
ATOM 3838 C CA . ASN A 1 517 ? -60.960 10.915 20.888 1.00 96.25 517 ASN A CA 1
ATOM 3839 C C . ASN A 1 517 ? -59.933 9.970 20.219 1.00 96.25 517 ASN A C 1
ATOM 3841 O O . ASN A 1 517 ? -58.987 9.527 20.874 1.00 96.25 517 ASN A O 1
ATOM 3845 N N . CYS A 1 518 ? -60.074 9.677 18.923 1.00 96.12 518 CYS A N 1
ATOM 3846 C CA . CYS A 1 518 ? -59.163 8.771 18.209 1.00 96.12 518 CYS A CA 1
ATOM 3847 C C . CYS A 1 518 ? -57.691 9.215 18.216 1.00 96.12 518 CYS A C 1
ATOM 3849 O O . CYS A 1 518 ? -56.799 8.374 18.268 1.00 96.12 518 CYS A O 1
ATOM 3851 N N . GLU A 1 519 ? -57.418 10.522 18.227 1.00 95.81 519 GLU A N 1
ATOM 3852 C CA . GLU A 1 519 ? -56.049 11.051 18.318 1.00 95.81 519 GLU A CA 1
ATOM 3853 C C . GLU A 1 519 ? -55.393 10.746 19.669 1.00 95.81 519 GLU A C 1
ATOM 3855 O O . GLU A 1 519 ? -54.219 10.381 19.720 1.00 95.81 519 GLU A O 1
ATOM 3860 N N . ARG A 1 520 ? -56.162 10.824 20.764 1.00 96.06 520 ARG A N 1
ATOM 3861 C CA . ARG A 1 520 ? -55.676 10.453 22.098 1.00 96.06 520 ARG A CA 1
ATOM 3862 C C . ARG A 1 520 ? -55.334 8.966 22.154 1.00 96.06 520 ARG A C 1
ATOM 3864 O O . ARG A 1 520 ? -54.261 8.621 22.630 1.00 96.06 520 ARG A O 1
ATOM 3871 N N . GLN A 1 521 ? -56.200 8.110 21.609 1.00 95.50 521 GLN A N 1
ATOM 3872 C CA . GLN A 1 521 ? -55.963 6.660 21.568 1.00 95.50 521 GLN A CA 1
ATOM 3873 C C . GLN A 1 521 ? -54.742 6.294 20.712 1.00 95.50 521 GLN A C 1
ATOM 3875 O O . GLN A 1 521 ? -53.952 5.435 21.095 1.00 95.50 521 GLN A O 1
ATOM 3880 N N . ALA A 1 522 ? -54.552 6.963 19.573 1.00 96.19 522 ALA A N 1
ATOM 3881 C CA . ALA A 1 522 ? -53.373 6.776 18.734 1.00 96.19 522 ALA A CA 1
ATOM 3882 C C . ALA A 1 522 ? -52.084 7.186 19.463 1.00 96.19 522 ALA A C 1
ATOM 3884 O O . ALA A 1 522 ? -51.090 6.465 19.402 1.00 96.19 522 ALA A O 1
ATOM 3885 N N . LYS A 1 523 ? -52.110 8.306 20.198 1.00 96.25 523 LYS A N 1
ATOM 3886 C CA . LYS A 1 523 ? -50.974 8.757 21.010 1.00 96.25 523 LYS A CA 1
ATOM 3887 C C . LYS A 1 523 ? -50.648 7.781 22.143 1.00 96.25 523 LYS A C 1
ATOM 3889 O O . LYS A 1 523 ? -49.496 7.398 22.286 1.00 96.25 523 LYS A O 1
ATOM 3894 N N . GLU A 1 524 ? -51.648 7.329 22.895 1.00 96.38 524 GLU A N 1
ATOM 3895 C CA . GLU A 1 524 ? -51.455 6.331 23.959 1.00 96.38 524 GLU A CA 1
ATOM 3896 C C . GLU A 1 524 ? -50.860 5.024 23.404 1.00 96.38 524 GLU A C 1
ATOM 3898 O O . GLU A 1 524 ? -49.963 4.442 24.011 1.00 96.38 524 GLU A O 1
ATOM 3903 N N . ALA A 1 525 ? -51.295 4.594 22.214 1.00 95.44 525 ALA A N 1
ATOM 3904 C CA . ALA A 1 525 ? -50.733 3.429 21.532 1.00 95.44 525 ALA A CA 1
ATOM 3905 C C . ALA A 1 525 ? -49.289 3.648 21.043 1.00 95.44 525 ALA A C 1
ATOM 3907 O O . ALA A 1 525 ? -48.492 2.708 21.074 1.00 95.44 525 ALA A O 1
ATOM 3908 N N . PHE A 1 526 ? -48.948 4.863 20.599 1.00 96.12 526 PHE A N 1
ATOM 3909 C CA . PHE A 1 526 ? -47.575 5.240 20.261 1.00 96.12 526 PHE A CA 1
ATOM 3910 C C . PHE A 1 526 ? -46.669 5.166 21.492 1.00 96.12 526 PHE A C 1
ATOM 3912 O O . PHE A 1 526 ? -45.666 4.457 21.465 1.00 96.12 526 PHE A O 1
ATOM 3919 N N . ASP A 1 527 ? -47.055 5.845 22.574 1.00 94.00 527 ASP A N 1
ATOM 3920 C CA . ASP A 1 527 ? -46.269 5.943 23.805 1.00 94.00 527 ASP A CA 1
ATOM 3921 C C . ASP A 1 527 ? -46.060 4.554 24.435 1.00 94.00 527 ASP A C 1
ATOM 3923 O O . ASP A 1 527 ? -44.944 4.206 24.818 1.00 94.00 527 ASP A O 1
ATOM 3927 N N . ALA A 1 528 ? -47.105 3.716 24.458 1.00 93.62 528 ALA A N 1
ATOM 3928 C CA . ALA A 1 528 ? -47.003 2.328 24.908 1.00 93.62 528 ALA A CA 1
ATOM 3929 C C . ALA A 1 528 ? -46.069 1.492 24.017 1.00 93.62 528 ALA A C 1
ATOM 3931 O O . ALA A 1 528 ? -45.261 0.717 24.522 1.00 93.62 528 ALA A O 1
ATOM 3932 N N . CYS A 1 529 ? -46.145 1.665 22.692 1.00 95.06 529 CYS A N 1
ATOM 3933 C CA . CYS A 1 529 ? -45.265 0.967 21.759 1.00 95.06 529 CYS A CA 1
ATOM 3934 C C . CYS A 1 529 ? -43.799 1.354 21.963 1.00 95.06 529 CYS A C 1
ATOM 3936 O O . CYS A 1 529 ? -42.951 0.464 22.001 1.00 95.06 529 CYS A O 1
ATOM 3938 N N . VAL A 1 530 ? -43.510 2.649 22.123 1.00 92.75 530 VAL A N 1
ATOM 3939 C CA . VAL A 1 530 ? -42.153 3.150 22.372 1.00 92.75 530 VAL A CA 1
ATOM 3940 C C . VAL A 1 530 ? -41.623 2.617 23.698 1.00 92.75 530 VAL A C 1
ATOM 3942 O O . VAL A 1 530 ? -40.512 2.102 23.737 1.00 92.75 530 VAL A O 1
ATOM 3945 N N . ALA A 1 531 ? -42.428 2.660 24.760 1.00 89.50 531 ALA A N 1
ATOM 3946 C CA . ALA A 1 531 ? -42.023 2.162 26.071 1.00 89.50 531 ALA A CA 1
ATOM 3947 C C . ALA A 1 531 ? -41.716 0.652 26.081 1.00 89.50 531 ALA A C 1
ATOM 3949 O O . ALA A 1 531 ? -40.798 0.225 26.771 1.00 89.50 531 ALA A O 1
ATOM 3950 N N . GLU A 1 532 ? -42.477 -0.151 25.334 1.00 89.44 532 GLU A N 1
ATOM 3951 C CA . GLU A 1 532 ? -42.332 -1.612 25.312 1.00 89.44 532 GLU A CA 1
ATOM 3952 C C . GLU A 1 532 ? -41.288 -2.103 24.295 1.00 89.44 532 GLU A C 1
ATOM 3954 O O . GLU A 1 532 ? -40.614 -3.100 24.534 1.00 89.44 532 GLU A O 1
ATOM 3959 N N . ASN A 1 533 ? -41.164 -1.435 23.145 1.00 87.62 533 ASN A N 1
ATOM 3960 C CA . ASN A 1 533 ? -40.412 -1.957 21.995 1.00 87.62 533 ASN A CA 1
ATOM 3961 C C . ASN A 1 533 ? -39.206 -1.099 21.616 1.00 87.62 533 ASN A C 1
ATOM 3963 O O . ASN A 1 533 ? -38.321 -1.579 20.906 1.00 87.62 533 ASN A O 1
ATOM 3967 N N . CYS A 1 534 ? -39.175 0.157 22.057 1.00 87.56 534 CYS A N 1
ATOM 3968 C CA . CYS A 1 534 ? -38.124 1.115 21.746 1.00 87.56 534 CYS A CA 1
ATOM 3969 C C . CYS A 1 534 ? -37.372 1.500 23.011 1.00 87.56 534 CYS A C 1
ATOM 3971 O O . CYS A 1 534 ? -37.138 2.686 23.247 1.00 87.56 534 CYS A O 1
ATOM 3973 N N . GLU A 1 535 ? -36.986 0.502 23.818 1.00 72.19 535 GLU A N 1
ATOM 3974 C CA . GLU A 1 535 ? -36.003 0.749 24.865 1.00 72.19 535 GLU A CA 1
ATOM 3975 C C . GLU A 1 535 ? -34.832 1.496 24.217 1.00 72.19 535 GLU A C 1
ATOM 3977 O O . GLU A 1 535 ? -34.261 0.997 23.234 1.00 72.19 535 GLU A O 1
ATOM 3982 N N . PRO A 1 536 ? -34.497 2.711 24.696 1.00 59.78 536 PRO A N 1
ATOM 3983 C CA . PRO A 1 536 ? -33.296 3.368 24.230 1.00 59.78 536 PRO A CA 1
ATOM 3984 C C . PRO A 1 536 ? -32.185 2.367 24.494 1.00 59.78 536 PRO A C 1
ATOM 3986 O O . PRO A 1 536 ? -32.007 1.952 25.643 1.00 59.78 536 PRO A O 1
ATOM 3989 N N . LYS A 1 537 ? -31.497 1.919 23.429 1.00 53.25 537 LYS A N 1
ATOM 3990 C CA . LYS A 1 537 ? -30.311 1.070 23.581 1.00 53.25 537 LYS A CA 1
ATOM 3991 C C . LYS A 1 537 ? -29.507 1.714 24.702 1.00 53.25 537 LYS A C 1
ATOM 3993 O O . LYS A 1 537 ? -29.215 2.904 24.549 1.00 53.25 537 LYS A O 1
ATOM 3998 N N . PRO A 1 538 ? -29.261 1.013 25.827 1.00 62.22 538 PRO A N 1
ATOM 3999 C CA . PRO A 1 538 ? -28.622 1.625 26.974 1.00 62.22 538 PRO A CA 1
ATOM 4000 C C . PRO A 1 538 ? -27.364 2.289 26.450 1.00 62.22 538 PRO A C 1
ATOM 4002 O O . PRO A 1 538 ? -26.497 1.608 25.900 1.00 62.22 538 PRO A O 1
ATOM 4005 N N . VAL A 1 539 ? -27.350 3.625 26.495 1.00 64.19 539 VAL A N 1
ATOM 4006 C CA . VAL A 1 539 ? -26.193 4.403 26.070 1.00 64.19 539 VAL A CA 1
ATOM 4007 C C . VAL A 1 539 ? -25.073 3.844 26.915 1.00 64.19 539 VAL A C 1
ATOM 4009 O O . VAL A 1 539 ? -25.187 3.854 28.145 1.00 64.19 539 VAL A O 1
ATOM 4012 N N . GLU A 1 540 ? -24.086 3.225 26.267 1.00 67.56 540 GLU A N 1
ATOM 4013 C CA . GLU A 1 540 ? -23.020 2.581 27.012 1.00 67.56 540 GLU A CA 1
ATOM 4014 C C . GLU A 1 540 ? -22.452 3.635 27.963 1.00 67.56 540 GLU A C 1
ATOM 4016 O O . GLU A 1 540 ? -22.115 4.733 27.506 1.00 67.56 540 GLU A O 1
ATOM 4021 N N . PRO A 1 541 ? -22.429 3.362 29.281 1.00 78.50 541 PRO A N 1
ATOM 4022 C CA . PRO A 1 541 ? -21.977 4.347 30.244 1.00 78.50 541 PRO A CA 1
ATOM 4023 C C . PRO A 1 541 ? -20.590 4.799 29.814 1.00 78.50 541 PRO A C 1
ATOM 4025 O O . PRO A 1 541 ? -19.734 3.962 29.486 1.00 78.50 541 PRO A O 1
ATOM 4028 N N . THR A 1 542 ? -20.389 6.115 29.784 1.00 83.50 542 THR A N 1
ATOM 4029 C CA . THR A 1 542 ? -19.094 6.695 29.434 1.00 83.50 542 THR A CA 1
ATOM 4030 C C . THR A 1 542 ? -18.019 6.119 30.355 1.00 83.50 542 THR A C 1
ATOM 4032 O O . THR A 1 542 ? -18.316 5.557 31.417 1.00 83.50 542 THR A O 1
ATOM 4035 N N . CYS A 1 543 ? -16.744 6.229 29.980 1.00 86.06 543 CYS A N 1
ATOM 4036 C CA . CYS A 1 543 ? -15.693 5.712 30.854 1.00 86.06 543 CYS A CA 1
ATOM 4037 C C . CYS A 1 543 ? -15.750 6.356 32.252 1.00 86.06 543 CYS A C 1
ATOM 4039 O O . CYS A 1 543 ? -15.614 5.660 33.258 1.00 86.06 543 CYS A O 1
ATOM 4041 N N . GLU A 1 544 ? -16.090 7.647 32.314 1.00 91.25 544 GLU A N 1
ATOM 4042 C CA . GLU A 1 544 ? -16.331 8.364 33.564 1.00 91.25 544 GLU A CA 1
ATOM 4043 C C . GLU A 1 544 ? -17.494 7.762 34.369 1.00 91.25 544 GLU A C 1
ATOM 4045 O O . GLU A 1 544 ? -17.349 7.533 35.572 1.00 91.25 544 GLU A O 1
ATOM 4050 N N . ASP A 1 545 ? -18.624 7.444 33.730 1.00 91.56 545 ASP A N 1
ATOM 4051 C CA . ASP A 1 545 ? -19.783 6.841 34.404 1.00 91.56 545 ASP A CA 1
ATOM 4052 C C . ASP A 1 545 ? -19.463 5.450 34.959 1.00 91.56 545 ASP A C 1
ATOM 4054 O O . ASP A 1 545 ? -19.818 5.135 36.099 1.00 91.56 545 ASP A O 1
ATOM 4058 N N . ARG A 1 546 ? -18.720 4.635 34.201 1.00 91.56 546 ARG A N 1
ATOM 4059 C CA . ARG A 1 546 ? -18.236 3.326 34.672 1.00 91.56 546 ARG A CA 1
ATOM 4060 C C . ARG A 1 546 ? -17.292 3.475 35.861 1.00 91.56 546 ARG A C 1
ATOM 4062 O O . ARG A 1 546 ? -17.392 2.721 36.829 1.00 91.56 546 ARG A O 1
ATOM 4069 N N . CYS A 1 547 ? -16.413 4.474 35.836 1.00 94.88 547 CYS A N 1
ATOM 4070 C CA . CYS A 1 547 ? -15.519 4.747 36.954 1.00 94.88 547 CYS A CA 1
ATOM 4071 C C . CYS A 1 547 ? -16.263 5.266 38.188 1.00 94.88 547 CYS A C 1
ATOM 4073 O O . CYS A 1 547 ? -15.943 4.844 39.301 1.00 94.88 547 CYS A O 1
ATOM 4075 N N . LYS A 1 548 ? -17.287 6.116 38.024 1.00 95.25 548 LYS A N 1
ATOM 4076 C CA . LYS A 1 548 ? -18.162 6.549 39.128 1.00 95.25 548 LYS A CA 1
ATOM 4077 C C . LYS A 1 548 ? -18.901 5.367 39.747 1.00 95.25 548 LYS A C 1
ATOM 4079 O O . LYS A 1 548 ? -18.952 5.263 40.971 1.00 95.25 548 LYS A O 1
ATOM 4084 N N . GLN A 1 549 ? -19.425 4.457 38.923 1.00 95.06 549 GLN A N 1
ATOM 4085 C CA . GLN A 1 549 ? -20.069 3.231 39.403 1.00 95.06 549 GLN A CA 1
ATOM 4086 C C . GLN A 1 549 ? -19.097 2.364 40.210 1.00 95.06 549 GLN A C 1
ATOM 4088 O O . GLN A 1 549 ? -19.415 1.989 41.337 1.00 95.06 549 GLN A O 1
ATOM 4093 N N . ARG A 1 550 ? -17.883 2.129 39.697 1.00 95.38 550 ARG A N 1
ATOM 4094 C CA . ARG A 1 550 ? -16.843 1.368 40.408 1.00 95.38 550 ARG A CA 1
ATOM 4095 C C . ARG A 1 550 ? -16.443 2.021 41.735 1.00 95.38 550 ARG A C 1
ATOM 4097 O O . ARG A 1 550 ? -16.274 1.333 42.737 1.00 95.38 550 ARG A O 1
ATOM 4104 N N . ALA A 1 551 ? -16.317 3.345 41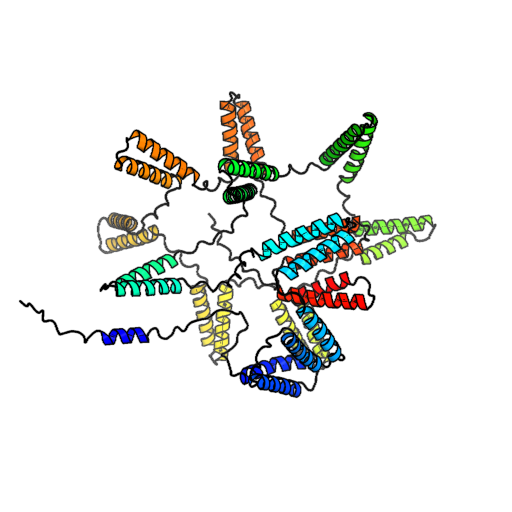.765 1.00 96.62 551 ALA A N 1
ATOM 4105 C CA . ALA A 1 551 ? -16.011 4.094 42.981 1.00 96.62 551 ALA A CA 1
ATOM 4106 C C . ALA A 1 551 ? -17.111 3.958 44.045 1.00 96.62 551 ALA A C 1
ATOM 4108 O O . ALA A 1 551 ? -16.811 3.700 45.213 1.00 96.62 551 ALA A O 1
ATOM 4109 N N . ALA A 1 552 ? -18.377 4.072 43.632 1.00 96.19 552 ALA A N 1
ATOM 4110 C CA . ALA A 1 552 ? -19.530 3.881 44.508 1.00 96.19 552 ALA A CA 1
ATOM 4111 C C . ALA A 1 552 ? -19.627 2.437 45.032 1.00 96.19 552 ALA A C 1
ATOM 4113 O O . ALA A 1 552 ? -19.982 2.221 46.191 1.00 96.19 552 ALA A O 1
ATOM 4114 N N . GLU A 1 553 ? -19.274 1.445 44.211 1.00 96.62 553 GLU A N 1
ATOM 4115 C CA . GLU A 1 553 ? -19.233 0.036 44.610 1.00 96.62 553 GLU A CA 1
ATOM 4116 C C . GLU A 1 553 ? -18.144 -0.234 45.659 1.00 96.62 553 GLU A C 1
ATOM 4118 O O . GLU A 1 553 ? -18.414 -0.869 46.680 1.00 96.62 553 GLU A O 1
ATOM 4123 N N . VAL A 1 554 ? -16.941 0.320 45.474 1.00 96.25 554 VAL A N 1
ATOM 4124 C CA . VAL A 1 554 ? -15.848 0.233 46.461 1.00 96.25 554 VAL A CA 1
ATOM 4125 C C . VAL A 1 554 ? -16.236 0.894 47.784 1.00 96.25 554 VAL A C 1
ATOM 4127 O O . VAL A 1 554 ? -15.971 0.344 48.857 1.00 96.25 554 VAL A O 1
ATOM 4130 N N . GLU A 1 555 ? -16.887 2.056 47.730 1.00 96.62 555 GLU A N 1
ATOM 4131 C CA . GLU A 1 555 ? -17.371 2.741 48.927 1.00 96.62 555 GLU A CA 1
ATOM 4132 C C . GLU A 1 555 ? -18.441 1.916 49.659 1.00 96.62 555 GLU A C 1
ATOM 4134 O O . GLU A 1 555 ? -18.373 1.773 50.883 1.00 96.62 555 GLU A O 1
ATOM 4139 N N . LYS A 1 556 ? -19.386 1.319 48.923 1.00 97.38 556 LYS A N 1
ATOM 4140 C CA . LYS A 1 556 ? -20.415 0.433 49.481 1.00 97.38 556 LYS A CA 1
ATOM 4141 C C . LYS A 1 556 ? -19.798 -0.787 50.171 1.00 97.38 556 LYS A C 1
ATOM 4143 O O . LYS A 1 556 ? -20.084 -1.019 51.341 1.00 97.38 556 LYS A O 1
ATOM 4148 N N . LEU A 1 557 ? -18.899 -1.506 49.494 1.00 96.31 557 LEU A N 1
ATOM 4149 C CA . LEU A 1 557 ? -18.219 -2.684 50.051 1.00 96.31 557 LEU A CA 1
ATOM 4150 C C . LEU A 1 557 ? -17.414 -2.350 51.315 1.00 96.31 557 LEU A C 1
ATOM 4152 O O . LEU A 1 557 ? -17.371 -3.141 52.255 1.00 96.31 557 LEU A O 1
ATOM 4156 N N . CYS A 1 558 ? -16.798 -1.167 51.368 1.00 97.94 558 CYS A N 1
ATOM 4157 C CA . CYS A 1 558 ? -16.092 -0.702 52.557 1.00 97.94 558 CYS A CA 1
ATOM 4158 C C . CYS A 1 558 ? -17.035 -0.469 53.750 1.00 97.94 558 CYS A C 1
ATOM 4160 O O . CYS A 1 558 ? -16.702 -0.852 54.875 1.00 97.94 558 CYS A O 1
ATOM 4162 N N . ARG A 1 559 ? -18.214 0.125 53.520 1.00 97.75 559 ARG A N 1
ATOM 4163 C CA . ARG A 1 559 ? -19.215 0.338 54.580 1.00 97.75 559 ARG A CA 1
ATOM 4164 C C . ARG A 1 559 ? -19.793 -0.985 55.073 1.00 97.75 559 ARG A C 1
ATOM 4166 O O . ARG A 1 559 ? -19.927 -1.169 56.279 1.00 97.75 559 ARG A O 1
ATOM 4173 N N . ASP A 1 560 ? -20.066 -1.914 54.159 1.00 96.25 560 ASP A N 1
ATOM 4174 C CA . ASP A 1 560 ? -20.569 -3.252 54.490 1.00 96.25 560 ASP A CA 1
ATOM 4175 C C . ASP A 1 560 ? -19.551 -4.049 55.333 1.00 96.25 560 ASP A C 1
ATOM 4177 O O . ASP A 1 560 ? -19.933 -4.855 56.180 1.00 96.25 560 ASP A O 1
ATOM 4181 N N . ALA A 1 561 ? -18.253 -3.765 55.178 1.00 96.81 561 ALA A N 1
ATOM 4182 C CA . ALA A 1 561 ? -17.176 -4.309 56.007 1.00 96.81 561 ALA A CA 1
ATOM 4183 C C . ALA A 1 561 ? -16.973 -3.576 57.354 1.00 96.81 561 ALA A C 1
ATOM 4185 O O . ALA A 1 561 ? -16.032 -3.888 58.086 1.00 96.81 561 ALA A O 1
ATOM 4186 N N . GLY A 1 562 ? -17.827 -2.604 57.694 1.00 97.00 562 GLY A N 1
ATOM 4187 C CA . GLY A 1 562 ? -17.760 -1.846 58.947 1.00 97.00 562 GLY A CA 1
ATOM 4188 C C . GLY A 1 562 ? -16.754 -0.689 58.953 1.00 97.00 562 GLY A C 1
ATOM 4189 O O . GLY A 1 562 ? -16.384 -0.216 60.027 1.00 97.00 562 GLY A O 1
ATOM 4190 N N . GLY A 1 563 ? -16.293 -0.233 57.784 1.00 95.44 563 GLY A N 1
ATOM 4191 C CA . GLY A 1 563 ? -15.437 0.950 57.670 1.00 95.44 563 GLY A CA 1
ATOM 4192 C C . GLY A 1 563 ? -16.167 2.249 58.027 1.00 95.44 563 GLY A C 1
ATOM 4193 O O . GLY A 1 563 ? -17.387 2.359 57.879 1.00 95.44 563 GLY A O 1
ATOM 4194 N N . SER A 1 564 ? -15.421 3.260 58.486 1.00 97.50 564 SER A N 1
ATOM 4195 C CA . SER A 1 564 ? -15.989 4.590 58.725 1.00 97.50 564 SER A CA 1
ATOM 4196 C C . SER A 1 564 ? -16.392 5.252 57.400 1.00 97.50 564 SER A C 1
ATOM 4198 O O . SER A 1 564 ? -15.792 4.999 56.354 1.00 97.50 564 SER A O 1
ATOM 4200 N N . ALA A 1 565 ? -17.406 6.121 57.421 1.00 95.81 565 ALA A N 1
ATOM 4201 C CA . ALA A 1 565 ? -17.876 6.796 56.209 1.00 95.81 565 ALA A CA 1
ATOM 4202 C C . ALA A 1 565 ? -16.766 7.612 55.517 1.00 95.81 565 ALA A C 1
ATOM 4204 O O . ALA A 1 565 ? -16.701 7.653 54.290 1.00 95.81 565 ALA A O 1
ATOM 4205 N N . GLU A 1 566 ? -15.876 8.224 56.301 1.00 94.75 566 GLU A N 1
ATOM 4206 C CA . GLU A 1 566 ? -14.777 9.050 55.800 1.00 94.75 566 GLU A CA 1
ATOM 4207 C C . GLU A 1 566 ? -13.692 8.201 55.117 1.00 94.75 566 GLU A C 1
ATOM 4209 O O . GLU A 1 566 ? -13.270 8.521 54.000 1.00 94.75 566 GLU A O 1
ATOM 4214 N N . ASP A 1 567 ? -13.335 7.056 55.712 1.00 94.50 567 ASP A N 1
ATOM 4215 C CA . ASP A 1 567 ? -12.392 6.097 55.123 1.00 94.50 567 ASP A CA 1
ATOM 4216 C C . ASP A 1 567 ? -12.945 5.474 53.837 1.00 94.50 567 ASP A C 1
ATOM 4218 O O . ASP A 1 567 ? -12.229 5.324 52.842 1.00 94.50 567 ASP A O 1
ATOM 4222 N N . CYS A 1 568 ? -14.233 5.125 53.825 1.00 97.12 568 CYS A N 1
ATOM 4223 C CA . CYS A 1 568 ? -14.870 4.527 52.656 1.00 97.12 568 CYS A CA 1
ATOM 4224 C C . CYS A 1 568 ? -15.009 5.519 51.499 1.00 97.12 568 CYS A C 1
ATOM 4226 O O . CYS A 1 568 ? -14.743 5.152 50.353 1.00 97.12 568 CYS A O 1
ATOM 4228 N N . ALA A 1 569 ? -15.320 6.786 51.787 1.00 95.69 569 ALA A N 1
ATOM 4229 C CA . ALA A 1 569 ? -15.317 7.841 50.780 1.00 95.69 569 ALA A CA 1
ATOM 4230 C C . ALA A 1 569 ? -13.905 8.088 50.214 1.00 95.69 569 ALA A C 1
ATOM 4232 O O . ALA A 1 569 ? -13.744 8.317 49.014 1.00 95.69 569 ALA A O 1
ATOM 4233 N N . ALA A 1 570 ? -12.861 8.012 51.048 1.00 94.56 570 ALA A N 1
ATOM 4234 C CA . ALA A 1 570 ? -11.477 8.107 50.584 1.00 94.56 570 ALA A CA 1
ATOM 4235 C C . ALA A 1 570 ? -11.101 6.946 49.646 1.00 94.56 570 ALA A C 1
ATOM 4237 O O . ALA A 1 570 ? -10.498 7.180 48.596 1.00 94.56 570 ALA A O 1
ATOM 4238 N N . ARG A 1 571 ? -11.518 5.715 49.969 1.00 95.50 571 ARG A N 1
ATOM 4239 C CA . ARG A 1 571 ? -11.311 4.533 49.112 1.00 95.50 571 ARG A CA 1
ATOM 4240 C C . ARG A 1 571 ? -12.072 4.620 47.790 1.00 95.50 571 ARG A C 1
ATOM 4242 O O . ARG A 1 571 ? -11.496 4.304 46.753 1.00 95.50 571 ARG A O 1
ATOM 4249 N N . GLY A 1 572 ? -13.317 5.098 47.806 1.00 95.81 572 GLY A N 1
ATOM 4250 C CA . GLY A 1 572 ? -14.092 5.345 46.587 1.00 95.81 572 GLY A CA 1
ATOM 4251 C C . GLY A 1 572 ? -13.397 6.346 45.657 1.00 95.81 572 GLY A C 1
ATOM 4252 O O . GLY A 1 572 ? -13.218 6.069 44.472 1.00 95.81 572 GLY A O 1
ATOM 4253 N N . ARG A 1 573 ? -12.899 7.471 46.197 1.00 97.19 573 ARG A N 1
ATOM 4254 C CA . ARG A 1 573 ? -12.123 8.458 45.419 1.00 97.19 573 ARG A CA 1
ATOM 4255 C C . ARG A 1 573 ? -10.838 7.875 44.829 1.00 97.19 573 ARG A C 1
ATOM 4257 O O . ARG A 1 573 ? -10.526 8.163 43.676 1.00 97.19 573 ARG A O 1
ATOM 4264 N N . ALA A 1 574 ? -10.112 7.054 45.589 1.00 92.56 574 ALA A N 1
ATOM 4265 C CA . ALA A 1 574 ? -8.911 6.382 45.093 1.00 92.56 574 ALA A CA 1
ATOM 4266 C C . ALA A 1 574 ? -9.233 5.421 43.934 1.00 92.56 574 ALA A C 1
ATOM 4268 O O . ALA A 1 574 ? -8.572 5.472 42.899 1.00 92.56 574 ALA A O 1
ATOM 4269 N N . ALA A 1 575 ? -10.297 4.621 44.063 1.00 94.44 575 ALA A N 1
ATOM 4270 C CA . ALA A 1 575 ? -10.751 3.713 43.010 1.00 94.44 575 ALA A CA 1
ATOM 4271 C C . ALA A 1 575 ? -11.229 4.450 41.745 1.00 94.44 575 ALA A C 1
ATOM 4273 O O . ALA A 1 575 ? -10.976 3.987 40.633 1.00 94.44 575 ALA A O 1
ATOM 4274 N N . PHE A 1 576 ? -11.885 5.608 41.898 1.00 95.50 576 PHE A N 1
ATOM 4275 C CA . PHE A 1 576 ? -12.240 6.476 40.771 1.00 95.50 576 PHE A CA 1
ATOM 4276 C C . PHE A 1 576 ? -10.993 6.967 40.028 1.00 95.50 576 PHE A C 1
ATOM 4278 O O . PHE A 1 576 ? -10.919 6.853 38.807 1.00 95.50 576 PHE A O 1
ATOM 4285 N N . ALA A 1 577 ? -10.006 7.485 40.766 1.00 92.31 577 ALA A N 1
ATOM 4286 C CA . ALA A 1 577 ? -8.774 8.021 40.195 1.00 92.31 577 ALA A CA 1
ATOM 4287 C C . ALA A 1 577 ? -7.965 6.945 39.452 1.00 92.31 577 ALA A C 1
ATOM 4289 O O . ALA A 1 577 ? -7.490 7.198 38.348 1.00 92.31 577 ALA A O 1
ATOM 4290 N N . GLU A 1 578 ? -7.854 5.742 40.019 1.00 91.75 578 GLU A N 1
ATOM 4291 C CA . GLU A 1 578 ? -7.216 4.590 39.368 1.00 91.75 578 GLU A CA 1
ATOM 4292 C C . GLU A 1 578 ? -7.979 4.165 38.104 1.00 91.75 578 GLU A C 1
ATOM 4294 O O . GLU A 1 578 ? -7.384 3.957 37.049 1.00 91.75 578 GLU A O 1
ATOM 4299 N N . CYS A 1 579 ? -9.311 4.097 38.175 1.00 94.50 579 CYS A N 1
ATOM 4300 C CA . CYS A 1 579 ? -10.140 3.751 37.026 1.00 94.50 579 CYS A CA 1
ATOM 4301 C C . CYS A 1 579 ? -9.989 4.765 35.880 1.00 94.50 579 CYS A C 1
ATOM 4303 O O . CYS A 1 579 ? -9.790 4.364 34.733 1.00 94.50 579 CYS A O 1
ATOM 4305 N N . MET A 1 580 ? -9.983 6.066 36.183 1.00 91.94 580 MET A N 1
ATOM 4306 C CA . MET A 1 580 ? -9.800 7.122 35.180 1.00 91.94 580 MET A CA 1
ATOM 4307 C C . MET A 1 580 ? -8.421 7.086 34.508 1.00 91.94 580 MET A C 1
ATOM 4309 O O . MET A 1 580 ? -8.309 7.494 33.358 1.00 91.94 580 MET A O 1
ATOM 4313 N N . GLN A 1 581 ? -7.384 6.559 35.170 1.00 88.38 581 GLN A N 1
ATOM 4314 C CA . GLN A 1 581 ? -6.071 6.338 34.541 1.00 88.38 581 GLN A CA 1
ATOM 4315 C C . GLN A 1 581 ? -6.088 5.197 33.513 1.00 88.38 581 GLN A C 1
ATOM 4317 O O . GLN A 1 581 ? -5.260 5.181 32.607 1.00 88.38 581 GLN A O 1
ATOM 4322 N N . SER A 1 582 ? -7.013 4.242 33.658 1.00 83.44 582 SER A N 1
ATOM 4323 C CA . SER A 1 582 ? -7.176 3.102 32.744 1.00 83.44 582 SER A CA 1
ATOM 4324 C C . SER A 1 582 ? -8.143 3.365 31.587 1.00 83.44 582 SER A C 1
ATOM 4326 O O . SER A 1 582 ? -8.173 2.599 30.624 1.00 83.44 582 SER A O 1
ATOM 4328 N N . CYS A 1 583 ? -8.922 4.445 31.659 1.00 85.56 583 CYS A N 1
ATOM 4329 C CA . CYS A 1 583 ? -9.693 4.921 30.523 1.00 85.56 583 CYS A CA 1
ATOM 4330 C C . CYS A 1 583 ? -8.722 5.358 29.424 1.00 85.56 583 CYS A C 1
ATOM 4332 O O . CYS A 1 583 ? -7.916 6.265 29.635 1.00 85.56 583 CYS A O 1
ATOM 4334 N N . ALA A 1 584 ? -8.799 4.726 28.245 1.00 60.28 584 ALA A N 1
ATOM 4335 C CA . ALA A 1 584 ? -8.194 5.309 27.054 1.00 60.28 584 ALA A CA 1
ATOM 4336 C C . ALA A 1 584 ? -8.721 6.750 26.938 1.00 60.28 584 ALA A C 1
ATOM 4338 O O . ALA A 1 584 ? -9.925 6.948 27.138 1.00 60.28 584 ALA A O 1
ATOM 4339 N N . PRO A 1 585 ? -7.856 7.752 26.697 1.00 60.50 585 PRO A N 1
ATOM 4340 C CA . PRO A 1 585 ? -8.331 9.114 26.515 1.00 60.50 585 PRO A CA 1
ATOM 4341 C C . PRO A 1 585 ? -9.392 9.094 25.414 1.00 60.50 585 PRO A C 1
ATOM 4343 O O . PRO A 1 585 ? -9.198 8.403 24.408 1.00 60.50 585 PRO A O 1
ATOM 4346 N N . ASP A 1 586 ? -10.503 9.810 25.622 1.00 54.12 586 ASP A N 1
ATOM 4347 C CA . ASP A 1 586 ? -11.501 10.031 24.572 1.00 54.12 586 ASP A CA 1
ATOM 4348 C C . ASP A 1 586 ? -10.781 10.347 23.255 1.00 54.12 586 ASP A C 1
ATOM 4350 O O . ASP A 1 586 ? -9.728 11.007 23.304 1.00 54.12 586 ASP A O 1
ATOM 4354 N N . PRO A 1 587 ? -11.292 9.862 22.101 1.00 55.81 587 PRO A N 1
ATOM 4355 C CA . PRO A 1 587 ? -10.653 10.077 20.810 1.00 55.81 587 PRO A CA 1
ATOM 4356 C C . PRO A 1 587 ? -10.247 11.538 20.732 1.00 55.81 587 PRO A C 1
ATOM 4358 O O . PRO A 1 587 ? -11.089 12.425 20.897 1.00 55.81 587 PRO A O 1
ATOM 4361 N N . ALA A 1 588 ? -8.930 11.756 20.631 1.00 57.03 588 ALA A N 1
ATOM 4362 C CA . ALA A 1 588 ? -8.353 13.064 20.872 1.00 57.03 588 ALA A CA 1
ATOM 4363 C C . ALA A 1 588 ? -9.141 14.088 20.049 1.00 57.03 588 ALA A C 1
ATOM 4365 O O . ALA A 1 588 ? -9.360 13.842 18.856 1.00 57.03 588 ALA A O 1
ATOM 4366 N N . PRO A 1 589 ? -9.601 15.195 20.660 1.00 67.75 589 PRO A N 1
ATOM 4367 C CA . PRO A 1 589 ? -10.318 16.215 19.917 1.00 67.75 589 PRO A CA 1
ATOM 4368 C C . PRO A 1 589 ? -9.487 16.559 18.682 1.00 67.75 589 PRO A C 1
ATOM 4370 O O . PRO A 1 589 ? -8.255 16.633 18.778 1.00 67.75 589 PRO A O 1
ATOM 4373 N N . GLY A 1 590 ? -10.147 16.697 17.526 1.00 76.81 590 GLY A N 1
ATOM 4374 C CA . GLY A 1 590 ? -9.469 16.895 16.243 1.00 76.81 590 GLY A CA 1
ATOM 4375 C C . GLY A 1 590 ? -8.369 17.955 16.353 1.00 76.81 590 GLY A C 1
ATOM 4376 O O . GLY A 1 590 ? -8.465 18.857 17.185 1.00 76.81 590 GLY A O 1
ATOM 4377 N N . CYS A 1 591 ? -7.308 17.844 15.549 1.00 84.00 591 CYS A N 1
ATOM 4378 C CA . CYS A 1 591 ? -6.040 18.551 15.792 1.00 84.00 591 CYS A CA 1
ATOM 4379 C C . CYS A 1 591 ? -6.201 20.052 16.114 1.00 84.00 591 CYS A C 1
ATOM 4381 O O . CYS A 1 591 ? -5.573 20.557 17.042 1.00 84.00 591 CYS A O 1
ATOM 4383 N N . GLU A 1 592 ? -7.136 20.736 15.448 1.00 88.56 592 GLU A N 1
ATOM 4384 C CA . GLU A 1 592 ? -7.496 22.127 15.739 1.00 88.56 592 GLU A CA 1
ATOM 4385 C C . GLU A 1 592 ? -8.034 22.345 17.168 1.00 88.56 592 GLU A C 1
ATOM 4387 O O . GLU A 1 592 ? -7.573 23.244 17.873 1.00 88.56 592 GLU A O 1
ATOM 4392 N N . GLN A 1 593 ? -8.984 21.528 17.635 1.00 87.44 593 GLN A N 1
ATOM 4393 C CA . GLN A 1 593 ? -9.499 21.596 19.008 1.00 87.44 593 GLN A CA 1
ATOM 4394 C C . GLN A 1 593 ? -8.410 21.246 20.031 1.00 87.44 593 GLN A C 1
ATOM 4396 O O . GLN A 1 593 ? -8.295 21.927 21.053 1.00 87.44 593 GLN A O 1
ATOM 4401 N N . GLY A 1 594 ? -7.562 20.254 19.736 1.00 85.69 594 GLY A N 1
ATOM 4402 C CA . GLY A 1 594 ? -6.391 19.939 20.555 1.00 85.69 594 GLY A CA 1
ATOM 4403 C C . GLY A 1 594 ? -5.423 21.123 20.676 1.00 85.69 594 GLY A C 1
ATOM 4404 O O . GLY A 1 594 ? -4.946 21.435 21.770 1.00 85.69 594 GLY A O 1
ATOM 4405 N N . CYS A 1 595 ? -5.179 21.842 19.579 1.00 92.81 595 CYS A N 1
ATOM 4406 C CA . CYS A 1 595 ? -4.348 23.041 19.577 1.00 92.81 595 CYS A CA 1
ATOM 4407 C C . CYS A 1 595 ? -4.987 24.214 20.320 1.00 92.81 595 CYS A C 1
ATOM 4409 O O . CYS A 1 595 ? -4.288 24.896 21.073 1.00 92.81 595 CYS A O 1
ATOM 4411 N N . LYS A 1 596 ? -6.304 24.426 20.185 1.00 93.31 596 LYS A N 1
ATOM 4412 C CA . LYS A 1 596 ? -7.036 25.440 20.967 1.00 93.31 596 LYS A CA 1
ATOM 4413 C C . LYS A 1 596 ? -6.917 25.169 22.465 1.00 93.31 596 LYS A C 1
ATOM 4415 O O . LYS A 1 596 ? -6.609 26.087 23.220 1.00 93.31 596 LYS A O 1
ATOM 4420 N N . ALA A 1 597 ? -7.079 23.914 22.887 1.00 89.88 597 ALA A N 1
ATOM 4421 C CA . ALA A 1 597 ? -6.956 23.523 24.290 1.00 89.88 597 ALA A CA 1
ATOM 4422 C C . ALA A 1 597 ? -5.544 23.773 24.853 1.00 89.88 597 ALA A C 1
ATOM 4424 O O . ALA A 1 597 ? -5.406 24.289 25.962 1.00 89.88 597 ALA A O 1
ATOM 4425 N N . ARG A 1 598 ? -4.484 23.471 24.088 1.00 90.25 598 ARG A N 1
ATOM 4426 C CA . ARG A 1 598 ? -3.094 23.749 24.506 1.00 90.25 598 ARG A CA 1
ATOM 4427 C C . ARG A 1 598 ? -2.796 25.240 24.596 1.00 90.25 598 ARG A C 1
ATOM 4429 O O . ARG A 1 598 ? -2.162 25.679 25.550 1.00 90.25 598 ARG A O 1
ATOM 4436 N N . ALA A 1 599 ? -3.268 26.016 23.626 1.00 95.56 599 ALA A N 1
ATOM 4437 C CA . ALA A 1 599 ? -3.130 27.464 23.640 1.00 95.56 599 ALA A CA 1
ATOM 4438 C C . ALA A 1 599 ? -3.834 28.082 24.864 1.00 95.56 599 ALA A C 1
ATOM 4440 O O . ALA A 1 599 ? -3.250 28.905 25.568 1.00 95.56 599 ALA A O 1
ATOM 4441 N N . GLU A 1 600 ? -5.063 27.648 25.158 1.00 95.88 600 GLU A N 1
ATOM 4442 C CA . GLU A 1 600 ? -5.819 28.021 26.363 1.00 95.88 600 GLU A CA 1
ATOM 4443 C C . GLU A 1 600 ? -5.082 27.652 27.662 1.00 95.88 600 GLU A C 1
ATOM 4445 O O . GLU A 1 600 ? -5.066 28.441 28.607 1.00 95.88 600 GLU A O 1
ATOM 4450 N N . ALA A 1 601 ? -4.448 26.478 27.722 1.00 92.69 601 ALA A N 1
ATOM 4451 C CA . ALA A 1 601 ? -3.654 26.069 28.878 1.00 92.69 601 ALA A CA 1
ATOM 4452 C C . ALA A 1 601 ? -2.429 26.980 29.084 1.00 92.69 601 ALA A C 1
ATOM 4454 O O . ALA A 1 601 ? -2.231 27.488 30.188 1.00 92.69 601 ALA A O 1
ATOM 4455 N N . ALA A 1 602 ? -1.676 27.272 28.016 1.00 93.94 602 ALA A N 1
ATOM 4456 C CA . ALA A 1 602 ? -0.529 28.184 28.060 1.00 93.94 602 ALA A CA 1
ATOM 4457 C C . ALA A 1 602 ? -0.928 29.609 28.486 1.00 93.94 602 ALA A C 1
ATOM 4459 O O . ALA A 1 602 ? -0.208 30.270 29.237 1.00 93.94 602 ALA A O 1
ATOM 4460 N N . TYR A 1 603 ? -2.106 30.075 28.057 1.00 96.75 603 TYR A N 1
ATOM 4461 C CA . TYR A 1 603 ? -2.680 31.340 28.516 1.00 96.75 603 TYR A CA 1
ATOM 4462 C C . TYR A 1 603 ? -2.919 31.343 30.031 1.00 96.75 603 TYR A C 1
ATOM 4464 O O . TYR A 1 603 ? -2.459 32.247 30.730 1.00 96.75 603 TYR A O 1
ATOM 4472 N N . LYS A 1 604 ? -3.617 30.321 30.547 1.00 96.75 604 LYS A N 1
ATOM 4473 C CA . LYS A 1 604 ? -3.959 30.210 31.975 1.00 96.75 604 LYS A CA 1
ATOM 4474 C C . LYS A 1 604 ? -2.712 30.134 32.854 1.00 96.75 604 LYS A C 1
ATOM 4476 O O . LYS A 1 604 ? -2.664 30.790 33.890 1.00 96.75 604 LYS A O 1
ATOM 4481 N N . GLU A 1 605 ? -1.695 29.395 32.422 1.00 94.88 605 GLU A N 1
ATOM 4482 C CA . GLU A 1 605 ? -0.416 29.291 33.132 1.00 94.88 605 GLU A CA 1
ATOM 4483 C C . GLU A 1 605 ? 0.357 30.621 33.150 1.00 94.88 605 GLU A C 1
ATOM 4485 O O . GLU A 1 605 ? 0.900 31.018 34.185 1.00 94.88 605 GLU A O 1
ATOM 4490 N N . CYS A 1 606 ? 0.338 31.365 32.039 1.00 97.25 606 CYS A N 1
ATOM 4491 C CA . CYS A 1 606 ? 0.940 32.696 31.959 1.00 97.25 606 CYS A CA 1
ATOM 4492 C C . CYS A 1 606 ? 0.274 33.696 32.918 1.00 97.25 606 CYS A C 1
ATOM 4494 O O . CYS A 1 606 ? 0.977 34.421 33.626 1.00 97.25 606 CYS A O 1
ATOM 4496 N N . ILE A 1 607 ? -1.062 33.698 32.997 1.00 97.50 607 ILE A N 1
ATOM 4497 C CA . ILE A 1 607 ? -1.808 34.541 33.945 1.00 97.50 607 ILE A CA 1
ATOM 4498 C C . ILE A 1 607 ? -1.515 34.124 35.391 1.00 97.50 607 ILE A C 1
ATOM 4500 O O . ILE A 1 607 ? -1.237 34.979 36.231 1.00 97.50 607 ILE A O 1
ATOM 4504 N N . ALA A 1 608 ? -1.515 32.819 35.686 1.00 94.00 608 ALA A N 1
ATOM 4505 C CA . ALA A 1 608 ? -1.214 32.300 37.023 1.00 94.00 608 ALA A CA 1
ATOM 4506 C C . ALA A 1 608 ? 0.205 32.671 37.494 1.00 94.00 608 ALA A C 1
ATOM 4508 O O . ALA A 1 608 ? 0.433 32.871 38.684 1.00 94.00 608 ALA A O 1
ATOM 4509 N N . SER A 1 609 ? 1.139 32.832 36.554 1.00 95.62 609 SER A N 1
ATOM 4510 C CA . SER A 1 609 ? 2.514 33.281 36.813 1.00 95.62 609 SER A CA 1
ATOM 4511 C C . SER A 1 609 ? 2.669 34.804 36.939 1.00 95.62 609 SER A C 1
ATOM 4513 O O . SER A 1 609 ? 3.790 35.305 37.027 1.00 95.62 609 SER A O 1
ATOM 4515 N N . GLY A 1 610 ? 1.565 35.557 36.936 1.00 96.50 610 GLY A N 1
ATOM 4516 C CA . GLY A 1 610 ? 1.560 37.017 37.042 1.00 96.50 610 GLY A CA 1
ATOM 4517 C C . GLY A 1 610 ? 1.880 37.751 35.734 1.00 96.50 610 GLY A C 1
ATOM 4518 O O . GLY A 1 610 ? 2.270 38.919 35.766 1.00 96.50 610 GLY A O 1
ATOM 4519 N N . GLY A 1 611 ? 1.752 37.088 34.581 1.00 95.25 611 GLY A N 1
ATOM 4520 C CA . GLY A 1 611 ? 1.866 37.733 33.275 1.00 95.25 611 GLY A CA 1
ATOM 4521 C C . GLY A 1 611 ? 0.718 38.714 33.022 1.00 95.25 611 GLY A C 1
ATOM 4522 O O . GLY A 1 611 ? -0.422 38.469 33.406 1.00 95.25 611 GLY A O 1
ATOM 4523 N N . GLY A 1 612 ? 1.015 39.835 32.360 1.00 94.94 612 GLY A N 1
ATOM 4524 C CA . GLY A 1 612 ? -0.015 40.768 31.898 1.00 94.94 612 GLY A CA 1
ATOM 4525 C C . GLY A 1 612 ? -0.879 40.157 30.790 1.00 94.94 612 GLY A C 1
ATOM 4526 O O . GLY A 1 612 ? -0.377 39.392 29.964 1.00 94.94 612 GLY A O 1
ATOM 4527 N N . GLU A 1 613 ? -2.160 40.525 30.757 1.00 95.75 613 GLU A N 1
ATOM 4528 C CA . GLU A 1 613 ? -3.179 39.945 29.870 1.00 95.75 613 GLU A CA 1
ATOM 4529 C C . GLU A 1 613 ? -2.775 39.970 28.388 1.00 95.75 613 GLU A C 1
ATOM 4531 O O . GLU A 1 613 ? -2.803 38.928 27.733 1.00 95.75 613 GLU A O 1
ATOM 4536 N N . ASP A 1 614 ? -2.269 41.104 27.890 1.00 95.00 614 ASP A N 1
ATOM 4537 C CA . ASP A 1 614 ? -1.812 41.249 26.498 1.00 95.00 614 ASP A CA 1
ATOM 4538 C C . ASP A 1 614 ? -0.675 40.279 26.142 1.00 95.00 614 ASP A C 1
ATOM 4540 O O . ASP A 1 614 ? -0.652 39.670 25.069 1.00 95.00 614 ASP A O 1
ATOM 4544 N N . ARG A 1 615 ? 0.272 40.087 27.068 1.00 96.19 615 ARG A N 1
ATOM 4545 C CA . ARG A 1 615 ? 1.409 39.178 26.875 1.00 96.19 615 ARG A CA 1
ATOM 4546 C C . ARG A 1 615 ? 0.948 37.724 26.859 1.00 96.19 615 ARG A C 1
ATOM 4548 O O . ARG A 1 615 ? 1.432 36.940 26.044 1.00 96.19 615 ARG A O 1
ATOM 4555 N N . CYS A 1 616 ? 0.018 37.364 27.738 1.00 97.00 616 CYS A N 1
ATOM 4556 C CA . CYS A 1 616 ? -0.533 36.015 27.779 1.00 97.00 616 CYS A CA 1
ATOM 4557 C C . CYS A 1 616 ? -1.421 35.737 26.561 1.00 97.00 616 CYS A C 1
ATOM 4559 O O . CYS A 1 616 ? -1.352 34.644 25.998 1.00 97.00 616 CYS A O 1
ATOM 4561 N N . ALA A 1 617 ? -2.186 36.722 26.085 1.00 96.50 617 ALA A N 1
ATOM 4562 C CA . ALA A 1 617 ? -2.969 36.608 24.859 1.00 96.50 617 ALA A CA 1
ATOM 4563 C C . ALA A 1 617 ? -2.072 36.379 23.629 1.00 96.50 617 ALA A C 1
ATOM 4565 O O . ALA A 1 617 ? -2.371 35.503 22.817 1.00 96.50 617 ALA A O 1
ATOM 4566 N N . ALA A 1 618 ? -0.940 37.085 23.528 1.00 94.44 618 ALA A N 1
ATOM 4567 C CA . ALA A 1 618 ? 0.050 36.850 22.475 1.00 94.44 618 ALA A CA 1
ATOM 4568 C C . ALA A 1 618 ? 0.668 35.441 22.555 1.00 94.44 618 ALA A C 1
ATOM 4570 O O . ALA A 1 618 ? 0.814 34.775 21.529 1.00 94.44 618 ALA A O 1
ATOM 4571 N N . LEU A 1 619 ? 0.971 34.955 23.767 1.00 96.38 619 LEU A N 1
ATOM 4572 C CA . LEU A 1 619 ? 1.466 33.590 23.985 1.00 96.38 619 LEU A CA 1
ATOM 4573 C C . LEU A 1 619 ? 0.438 32.529 23.569 1.00 96.38 619 LEU A C 1
ATOM 4575 O O . LEU A 1 619 ? 0.805 31.509 22.988 1.00 96.38 619 LEU A O 1
ATOM 4579 N N . ARG A 1 620 ? -0.851 32.764 23.834 1.00 97.62 620 ARG A N 1
ATOM 4580 C CA . ARG A 1 620 ? -1.937 31.883 23.389 1.00 97.62 620 ARG A CA 1
ATOM 4581 C C . ARG A 1 620 ? -1.934 31.739 21.869 1.00 97.62 620 ARG A C 1
ATOM 4583 O O . ARG A 1 620 ? -1.934 30.618 21.368 1.00 97.62 620 ARG A O 1
ATOM 4590 N N . THR A 1 621 ? -1.901 32.858 21.146 1.00 96.19 621 THR A N 1
ATOM 4591 C CA . THR A 1 621 ? -1.903 32.864 19.676 1.00 96.19 621 THR A CA 1
ATOM 4592 C C . THR A 1 621 ? -0.677 32.150 19.111 1.00 96.19 621 THR A C 1
ATOM 4594 O O . THR A 1 621 ? -0.832 31.252 18.288 1.00 96.19 621 THR A O 1
ATOM 4597 N N . SER A 1 622 ? 0.528 32.453 19.608 1.00 95.44 622 SER A N 1
ATOM 4598 C CA . SER A 1 622 ? 1.752 31.804 19.116 1.00 95.44 622 SER A CA 1
ATOM 4599 C C . SER A 1 622 ? 1.793 30.304 19.428 1.00 95.44 622 SER A C 1
ATOM 4601 O O . SER A 1 622 ? 2.238 29.511 18.600 1.00 95.44 622 SER A O 1
ATOM 4603 N N . THR A 1 623 ? 1.269 29.889 20.586 1.00 94.38 623 THR A N 1
ATOM 4604 C CA . THR A 1 623 ? 1.145 28.469 20.953 1.00 94.38 623 THR A CA 1
ATOM 4605 C C . THR A 1 623 ? 0.160 27.742 20.037 1.00 94.38 623 THR A C 1
ATOM 4607 O O . THR A 1 623 ? 0.405 26.597 19.654 1.00 94.38 623 THR A O 1
ATOM 4610 N N . PHE A 1 624 ? -0.940 28.399 19.656 1.00 95.81 624 PHE A N 1
ATOM 4611 C CA . PHE A 1 624 ? -1.908 27.847 18.712 1.00 95.81 624 PHE A CA 1
ATOM 4612 C C . PHE A 1 624 ? -1.303 27.681 17.311 1.00 95.81 624 PHE A C 1
ATOM 4614 O O . PHE A 1 624 ? -1.376 26.590 16.750 1.00 95.81 624 PHE A O 1
ATOM 4621 N N . GLU A 1 625 ? -0.649 28.711 16.772 1.00 92.81 625 GLU A N 1
ATOM 4622 C CA . GLU A 1 625 ? -0.013 28.680 15.443 1.00 92.81 625 GLU A CA 1
ATOM 4623 C C . GLU A 1 625 ? 1.115 27.639 15.357 1.00 92.81 625 GLU A C 1
ATOM 4625 O O . GLU A 1 625 ? 1.176 26.847 14.411 1.00 92.81 625 GLU A O 1
ATOM 4630 N N . ALA A 1 626 ? 1.967 27.570 16.386 1.00 90.50 626 ALA A N 1
ATOM 4631 C CA . ALA A 1 626 ? 3.020 26.559 16.497 1.00 90.50 626 ALA A CA 1
ATOM 4632 C C . ALA A 1 626 ? 2.463 25.131 16.638 1.00 90.50 626 ALA A C 1
ATOM 4634 O O . ALA A 1 626 ? 3.130 24.152 16.300 1.00 90.50 626 ALA A O 1
ATOM 4635 N N . CYS A 1 627 ? 1.246 24.992 17.165 1.00 93.06 627 CYS A N 1
ATOM 4636 C CA . CYS A 1 627 ? 0.558 23.712 17.232 1.00 93.06 627 CYS A CA 1
ATOM 4637 C C . CYS A 1 627 ? -0.080 23.345 15.884 1.00 93.06 627 CYS A C 1
ATOM 4639 O O . CYS A 1 627 ? 0.082 22.213 15.436 1.00 93.06 627 CYS A O 1
ATOM 4641 N N . MET A 1 628 ? -0.727 24.293 15.200 1.00 92.06 628 MET A N 1
ATOM 4642 C CA . MET A 1 628 ? -1.373 24.065 13.900 1.00 92.06 628 MET A CA 1
ATOM 4643 C C . MET A 1 628 ? -0.378 23.722 12.789 1.00 92.06 628 MET A C 1
ATOM 4645 O O . MET A 1 628 ? -0.685 22.900 11.934 1.00 92.06 628 MET A O 1
ATOM 4649 N N . THR A 1 629 ? 0.846 24.245 12.844 1.00 85.38 629 THR A N 1
ATOM 4650 C CA . THR A 1 629 ? 1.934 23.821 11.941 1.00 85.38 629 THR A CA 1
ATOM 4651 C C . THR A 1 629 ? 2.324 22.348 12.117 1.00 85.38 629 THR A C 1
ATOM 4653 O O . THR A 1 629 ? 2.840 21.734 11.193 1.00 85.38 629 THR A O 1
ATOM 4656 N N . ARG A 1 630 ? 2.037 21.737 13.275 1.00 82.12 630 ARG A N 1
ATOM 4657 C CA . ARG A 1 630 ? 2.203 20.287 13.507 1.00 82.12 630 ARG A CA 1
ATOM 4658 C C . ARG A 1 630 ? 0.968 19.470 13.121 1.00 82.12 630 ARG A C 1
ATOM 4660 O O . ARG A 1 630 ? 1.035 18.244 13.143 1.00 82.12 630 ARG A O 1
ATOM 4667 N N . CYS A 1 631 ? -0.145 20.141 12.828 1.00 79.81 631 CYS A N 1
ATOM 4668 C CA . CYS A 1 631 ? -1.389 19.532 12.368 1.00 79.81 631 CYS A CA 1
ATOM 4669 C C . CYS A 1 631 ? -1.455 19.377 10.850 1.00 79.81 631 CYS A C 1
ATOM 4671 O O . CYS A 1 631 ? -2.427 18.796 10.367 1.00 79.81 631 CYS A O 1
ATOM 4673 N N . GLU A 1 632 ? -0.469 19.885 10.098 1.00 70.19 632 GLU A N 1
ATOM 4674 C CA . GLU A 1 632 ? -0.389 19.591 8.672 1.00 70.19 632 GLU A CA 1
ATOM 4675 C C . GLU A 1 632 ? -0.410 18.068 8.485 1.00 70.19 632 GLU A C 1
ATOM 4677 O O . GLU A 1 632 ? 0.319 17.353 9.188 1.00 70.19 632 GLU A O 1
ATOM 4682 N N . PRO A 1 633 ? -1.294 17.550 7.611 1.00 52.09 633 PRO A N 1
ATOM 4683 C CA . PRO A 1 633 ? -1.390 16.122 7.384 1.00 52.09 633 PRO A CA 1
ATOM 4684 C C . PRO A 1 633 ? 0.005 15.623 7.040 1.00 52.09 633 PRO A C 1
ATOM 4686 O O . PRO A 1 633 ? 0.675 16.196 6.176 1.00 52.09 633 PRO A O 1
ATOM 4689 N N . LYS A 1 634 ? 0.461 14.587 7.758 1.00 50.09 634 LYS A N 1
ATOM 4690 C CA . LYS A 1 634 ? 1.746 13.958 7.455 1.00 50.09 634 LYS A CA 1
ATOM 4691 C C . LYS A 1 634 ? 1.802 13.730 5.945 1.00 50.09 634 LYS A C 1
ATOM 4693 O O . LYS A 1 634 ? 0.808 13.225 5.412 1.00 50.09 634 LYS A O 1
ATOM 4698 N N . PRO A 1 635 ? 2.908 14.102 5.273 1.00 55.88 635 PRO A N 1
ATOM 4699 C CA . PRO A 1 635 ? 3.063 13.803 3.861 1.00 55.88 635 PRO A CA 1
ATOM 4700 C C . PRO A 1 635 ? 2.752 12.323 3.690 1.00 55.88 635 PRO A C 1
ATOM 4702 O O . PRO A 1 635 ? 3.317 11.487 4.401 1.00 55.88 635 PRO A O 1
ATOM 4705 N N . VAL A 1 636 ? 1.753 12.044 2.852 1.00 56.66 636 VAL A N 1
ATOM 4706 C CA . VAL A 1 636 ? 1.295 10.685 2.573 1.00 56.66 636 VAL A CA 1
ATOM 4707 C C . VAL A 1 636 ? 2.541 9.885 2.226 1.00 56.66 636 VAL A C 1
ATOM 4709 O O . VAL A 1 636 ? 3.356 10.350 1.424 1.00 56.66 636 VAL A O 1
ATOM 4712 N N . GLU A 1 637 ? 2.750 8.754 2.906 1.00 61.44 637 GLU A N 1
ATOM 4713 C CA . GLU A 1 637 ? 3.910 7.918 2.613 1.00 61.44 637 GLU A CA 1
ATOM 4714 C C . GLU A 1 637 ? 3.918 7.640 1.108 1.00 61.44 637 GLU A C 1
ATOM 4716 O O . GLU A 1 637 ? 2.860 7.311 0.557 1.00 61.44 637 GLU A O 1
ATOM 4721 N N . PRO A 1 638 ? 5.066 7.832 0.432 1.00 72.88 638 PRO A N 1
ATOM 4722 C CA . PRO A 1 638 ? 5.132 7.642 -1.001 1.00 72.88 638 PRO A CA 1
ATOM 4723 C C . PRO A 1 638 ? 4.638 6.236 -1.304 1.00 72.88 638 PRO A C 1
ATOM 4725 O O . PRO A 1 638 ? 5.026 5.261 -0.650 1.00 72.88 638 PRO A O 1
ATOM 4728 N N . THR A 1 639 ? 3.769 6.138 -2.299 1.00 82.62 639 THR A N 1
ATOM 4729 C CA . THR A 1 639 ? 3.315 4.853 -2.817 1.00 82.62 639 THR A CA 1
ATOM 4730 C C . THR A 1 639 ? 4.527 3.974 -3.135 1.00 82.62 639 THR A C 1
ATOM 4732 O O . THR A 1 639 ? 5.631 4.468 -3.382 1.00 82.62 639 THR A O 1
ATOM 4735 N N . CYS A 1 640 ? 4.355 2.650 -3.154 1.00 84.62 640 CYS A N 1
ATOM 4736 C CA . CYS A 1 640 ? 5.478 1.749 -3.433 1.00 84.62 640 CYS A CA 1
ATOM 4737 C C . CYS A 1 640 ? 6.193 2.111 -4.753 1.00 84.62 640 CYS A C 1
ATOM 4739 O O . CYS A 1 640 ? 7.418 2.056 -4.831 1.00 84.62 640 CYS A O 1
ATOM 4741 N N . GLU A 1 641 ? 5.442 2.590 -5.753 1.00 86.44 641 GLU A N 1
ATOM 4742 C CA . GLU A 1 641 ? 5.980 3.113 -7.009 1.00 86.44 641 GLU A CA 1
ATOM 4743 C C . GLU A 1 641 ? 6.858 4.361 -6.814 1.00 86.44 641 GLU A C 1
ATOM 4745 O O . GLU A 1 641 ? 7.980 4.408 -7.320 1.00 86.44 641 GLU A O 1
ATOM 4750 N N . GLU A 1 642 ? 6.390 5.356 -6.060 1.00 84.44 642 GLU A N 1
ATOM 4751 C CA . GLU A 1 642 ? 7.160 6.567 -5.744 1.00 84.44 642 GLU A CA 1
ATOM 4752 C C . GLU A 1 642 ? 8.416 6.238 -4.925 1.00 84.44 642 GLU A C 1
ATOM 4754 O O . GLU A 1 642 ? 9.501 6.740 -5.223 1.00 84.44 642 GLU A O 1
ATOM 4759 N N . GLY A 1 643 ? 8.312 5.312 -3.967 1.00 86.31 643 GLY A N 1
ATOM 4760 C CA . GLY A 1 643 ? 9.456 4.802 -3.210 1.00 86.31 643 GLY A CA 1
ATOM 4761 C C . GLY A 1 643 ? 10.468 4.041 -4.077 1.00 86.31 643 GLY A C 1
ATOM 4762 O O . GLY A 1 643 ? 11.670 4.061 -3.800 1.00 86.31 643 GLY A O 1
ATOM 4763 N N . CYS A 1 644 ? 10.020 3.379 -5.146 1.00 92.56 644 CYS A N 1
ATOM 4764 C CA . CYS A 1 644 ? 10.905 2.746 -6.123 1.00 92.56 644 CYS A CA 1
ATOM 4765 C C . CYS A 1 644 ? 11.570 3.754 -7.060 1.00 92.56 644 CYS A C 1
ATOM 4767 O O . CYS A 1 644 ? 12.762 3.615 -7.339 1.00 92.56 644 CYS A O 1
ATOM 4769 N N . LYS A 1 645 ? 10.847 4.793 -7.498 1.00 91.88 645 LYS A N 1
ATOM 4770 C CA . LYS A 1 645 ? 11.420 5.904 -8.278 1.00 91.88 645 LYS A CA 1
ATOM 4771 C C . LYS A 1 645 ? 12.507 6.627 -7.484 1.00 91.88 645 LYS A C 1
ATOM 4773 O O . LYS A 1 645 ? 13.598 6.826 -8.011 1.00 91.88 645 LYS A O 1
ATOM 4778 N N . ALA A 1 646 ? 12.257 6.917 -6.207 1.00 88.56 646 ALA A N 1
ATOM 4779 C CA . ALA A 1 646 ? 13.238 7.543 -5.322 1.00 88.56 646 ALA A CA 1
ATOM 4780 C C . ALA A 1 646 ? 14.513 6.692 -5.156 1.00 88.56 646 ALA A C 1
ATOM 4782 O O . ALA A 1 646 ? 15.621 7.203 -5.303 1.00 88.56 646 ALA A O 1
ATOM 4783 N N . ARG A 1 647 ? 14.373 5.377 -4.930 1.00 90.81 647 ARG A N 1
ATOM 4784 C CA . ARG A 1 647 ? 15.525 4.456 -4.837 1.00 90.81 647 ARG A CA 1
ATOM 4785 C C . ARG A 1 647 ? 16.312 4.348 -6.143 1.00 90.81 647 ARG A C 1
ATOM 4787 O O . ARG A 1 647 ? 17.538 4.270 -6.123 1.00 90.81 647 ARG A O 1
ATOM 4794 N N . ALA A 1 648 ? 15.622 4.344 -7.279 1.00 93.19 648 ALA A N 1
ATOM 4795 C CA . ALA A 1 648 ? 16.263 4.316 -8.586 1.00 93.19 648 ALA A CA 1
ATOM 4796 C C . ALA A 1 648 ? 17.065 5.602 -8.859 1.00 93.19 648 ALA A C 1
ATOM 4798 O O . ALA A 1 648 ? 18.207 5.523 -9.312 1.00 93.19 648 ALA A O 1
ATOM 4799 N N . GLU A 1 649 ? 16.498 6.772 -8.548 1.00 94.12 649 GLU A N 1
ATOM 4800 C CA . GLU A 1 649 ? 17.169 8.081 -8.618 1.00 94.12 649 GLU A CA 1
ATOM 4801 C C . GLU A 1 649 ? 18.435 8.130 -7.746 1.00 94.12 649 GLU A C 1
ATOM 4803 O O . GLU A 1 649 ? 19.490 8.584 -8.194 1.00 94.12 649 GLU A O 1
ATOM 4808 N N . GLU A 1 650 ? 18.366 7.605 -6.520 1.00 91.38 650 GLU A N 1
ATOM 4809 C CA . GLU A 1 650 ? 19.516 7.543 -5.614 1.00 91.38 650 GLU A CA 1
ATOM 4810 C C . GLU A 1 650 ? 20.648 6.678 -6.187 1.00 91.38 650 GLU A C 1
ATOM 4812 O O . GLU A 1 650 ? 21.812 7.087 -6.201 1.00 91.38 650 GLU A O 1
ATOM 4817 N N . ALA A 1 651 ? 20.313 5.518 -6.755 1.00 91.06 651 ALA A N 1
ATOM 4818 C CA . ALA A 1 651 ? 21.300 4.651 -7.385 1.00 91.06 651 ALA A CA 1
ATOM 4819 C C . ALA A 1 651 ? 21.888 5.236 -8.680 1.00 91.06 651 ALA A C 1
ATOM 4821 O O . ALA A 1 651 ? 23.078 5.059 -8.955 1.00 91.06 651 ALA A O 1
ATOM 4822 N N . PHE A 1 652 ? 21.087 5.972 -9.458 1.00 94.19 652 PHE A N 1
ATOM 4823 C CA . PHE A 1 652 ? 21.579 6.742 -10.602 1.00 94.19 652 PHE A CA 1
ATOM 4824 C C . PHE A 1 652 ? 22.633 7.759 -10.157 1.00 94.19 652 PHE A C 1
ATOM 4826 O O . PHE A 1 652 ? 23.725 7.818 -10.729 1.00 94.19 652 PHE A O 1
ATOM 4833 N N . LYS A 1 653 ? 22.328 8.526 -9.104 1.00 95.12 653 LYS A N 1
ATOM 4834 C CA . LYS A 1 653 ? 23.238 9.523 -8.536 1.00 95.12 653 LYS A CA 1
ATOM 4835 C C . LYS A 1 653 ? 24.540 8.877 -8.053 1.00 95.12 653 LYS A C 1
ATOM 4837 O O . LYS A 1 653 ? 25.611 9.333 -8.450 1.00 95.12 653 LYS A O 1
ATOM 4842 N N . ALA A 1 654 ? 24.454 7.778 -7.303 1.00 91.25 654 ALA A N 1
ATOM 4843 C CA . ALA A 1 654 ? 25.623 7.035 -6.828 1.00 91.25 654 ALA A CA 1
ATOM 4844 C C . ALA A 1 654 ? 26.499 6.510 -7.983 1.00 91.25 654 ALA A C 1
ATOM 4846 O O . ALA A 1 654 ? 27.725 6.604 -7.936 1.00 91.25 654 ALA A O 1
ATOM 4847 N N . CYS A 1 655 ? 25.889 6.014 -9.066 1.00 94.62 655 CYS A N 1
ATOM 4848 C CA . CYS A 1 655 ? 26.623 5.584 -10.258 1.00 94.62 655 CYS A CA 1
ATOM 4849 C C . CYS A 1 655 ? 27.386 6.739 -10.932 1.00 94.62 655 CYS A C 1
ATOM 4851 O O . CYS A 1 655 ? 28.527 6.559 -11.367 1.00 94.62 655 CYS A O 1
ATOM 4853 N N . ARG A 1 656 ? 26.783 7.933 -11.006 1.00 96.31 656 ARG A N 1
ATOM 4854 C CA . ARG A 1 656 ? 27.423 9.127 -11.585 1.00 96.31 656 ARG A CA 1
ATOM 4855 C C . ARG A 1 656 ? 28.585 9.615 -10.726 1.00 96.31 656 ARG A C 1
ATOM 4857 O O . ARG A 1 656 ? 29.633 9.951 -11.271 1.00 96.31 656 ARG A O 1
ATOM 4864 N N . GLU A 1 657 ? 28.423 9.603 -9.406 1.00 92.25 657 GLU A N 1
ATOM 4865 C CA . GLU A 1 657 ? 29.485 9.943 -8.449 1.00 92.25 657 GLU A CA 1
ATOM 4866 C C . GLU A 1 657 ? 30.665 8.961 -8.524 1.00 92.25 657 GLU A C 1
ATOM 4868 O O . GLU A 1 657 ? 31.815 9.371 -8.390 1.00 92.25 657 GLU A O 1
ATOM 4873 N N . ALA A 1 658 ? 30.407 7.691 -8.852 1.00 92.38 658 ALA A N 1
ATOM 4874 C CA . ALA A 1 658 ? 31.436 6.681 -9.106 1.00 92.38 658 ALA A CA 1
ATOM 4875 C C . ALA A 1 658 ? 32.119 6.797 -10.490 1.00 92.38 658 ALA A C 1
ATOM 4877 O O . ALA A 1 658 ? 32.886 5.915 -10.876 1.00 92.38 658 ALA A O 1
ATOM 4878 N N . GLY A 1 659 ? 31.841 7.855 -11.262 1.00 94.50 659 GLY A N 1
ATOM 4879 C CA . GLY A 1 659 ? 32.433 8.079 -12.585 1.00 94.50 659 GLY A CA 1
ATOM 4880 C C . GLY A 1 659 ? 31.784 7.275 -13.716 1.00 94.50 659 GLY A C 1
ATOM 4881 O O . GLY A 1 659 ? 32.358 7.160 -14.799 1.00 94.50 659 GLY A O 1
ATOM 4882 N N . GLY A 1 660 ? 30.592 6.712 -13.497 1.00 92.69 660 GLY A N 1
ATOM 4883 C CA . GLY A 1 660 ? 29.841 6.017 -14.536 1.00 92.69 660 GLY A CA 1
ATOM 4884 C C . GLY A 1 660 ? 29.383 6.951 -15.664 1.00 92.69 660 GLY A C 1
ATOM 4885 O O . GLY A 1 660 ? 28.877 8.057 -15.435 1.00 92.69 660 GLY A O 1
ATOM 4886 N N . GLY A 1 661 ? 29.530 6.486 -16.908 1.00 90.12 661 GLY A N 1
ATOM 4887 C CA . GLY A 1 661 ? 28.939 7.139 -18.077 1.00 90.12 661 GLY A CA 1
ATOM 4888 C C . GLY A 1 661 ? 27.406 7.226 -17.969 1.00 90.12 661 GLY A C 1
ATOM 4889 O O . GLY A 1 661 ? 26.799 6.392 -17.292 1.00 90.12 661 GLY A O 1
ATOM 4890 N N . PRO A 1 662 ? 26.773 8.230 -18.602 1.00 85.38 662 PRO A N 1
ATOM 4891 C CA . PRO A 1 662 ? 25.336 8.486 -18.472 1.00 85.38 662 PRO A CA 1
ATOM 4892 C C . PRO A 1 662 ? 24.484 7.269 -18.858 1.00 85.38 662 PRO A C 1
ATOM 4894 O O . PRO A 1 662 ? 23.648 6.859 -18.057 1.00 85.38 662 PRO A O 1
ATOM 4897 N N . ASP A 1 663 ? 24.780 6.620 -19.987 1.00 84.38 663 ASP A N 1
ATOM 4898 C CA . ASP A 1 663 ? 24.026 5.453 -20.473 1.00 84.38 663 ASP A CA 1
ATOM 4899 C C . ASP A 1 663 ? 24.112 4.264 -19.507 1.00 84.38 663 ASP A C 1
ATOM 4901 O O . ASP A 1 663 ? 23.119 3.602 -19.200 1.00 84.38 663 ASP A O 1
ATOM 4905 N N . ARG A 1 664 ? 25.306 4.032 -18.944 1.00 89.94 664 ARG A N 1
ATOM 4906 C CA . ARG A 1 664 ? 25.526 2.987 -17.938 1.00 89.94 664 ARG A CA 1
ATOM 4907 C C . ARG A 1 664 ? 24.706 3.260 -16.678 1.00 89.94 664 ARG A C 1
ATOM 4909 O O . ARG A 1 664 ? 24.078 2.347 -16.146 1.00 89.94 664 ARG A O 1
ATOM 4916 N N . CYS A 1 665 ? 24.699 4.502 -16.198 1.00 92.25 665 CYS A N 1
ATOM 4917 C CA . CYS A 1 665 ? 23.950 4.864 -14.997 1.00 92.25 665 CYS A CA 1
ATOM 4918 C C . CYS A 1 665 ? 22.439 4.841 -15.221 1.00 92.25 665 CYS A C 1
ATOM 4920 O O . CYS A 1 665 ? 21.703 4.430 -14.325 1.00 92.25 665 CYS A O 1
ATOM 4922 N N . GLU A 1 666 ? 21.968 5.199 -16.412 1.00 91.94 666 GLU A N 1
ATOM 4923 C CA . GLU A 1 666 ? 20.560 5.064 -16.779 1.00 91.94 666 GLU A CA 1
ATOM 4924 C C . GLU A 1 666 ? 20.120 3.590 -16.803 1.00 91.94 666 GLU A C 1
ATOM 4926 O O . GLU A 1 666 ? 19.044 3.262 -16.296 1.00 91.94 666 GLU A O 1
ATOM 4931 N N . GLY A 1 667 ? 20.993 2.682 -17.254 1.00 84.44 667 GLY A N 1
ATOM 4932 C CA . GLY A 1 667 ? 20.800 1.236 -17.111 1.00 84.44 667 GLY A CA 1
ATOM 4933 C C . GLY A 1 667 ? 20.658 0.787 -15.650 1.00 84.44 667 GLY A C 1
ATOM 4934 O O . GLY A 1 667 ? 19.728 0.049 -15.320 1.00 84.44 667 GLY A O 1
ATOM 4935 N N . VAL A 1 668 ? 21.519 1.283 -14.751 1.00 87.69 668 VAL A N 1
ATOM 4936 C CA . VAL A 1 668 ? 21.444 0.998 -13.302 1.00 87.69 668 VAL A CA 1
ATOM 4937 C C . VAL A 1 668 ? 20.129 1.504 -12.700 1.00 87.69 668 VAL A C 1
ATOM 4939 O O . VAL A 1 668 ? 19.450 0.754 -11.996 1.00 87.69 668 VAL A O 1
ATOM 4942 N N . ARG A 1 669 ? 19.731 2.743 -13.021 1.00 94.50 669 ARG A N 1
ATOM 4943 C CA . ARG A 1 669 ? 18.463 3.344 -12.578 1.00 94.50 669 ARG A CA 1
ATOM 4944 C C . ARG A 1 669 ? 17.272 2.480 -12.977 1.00 94.50 669 ARG A C 1
ATOM 4946 O O . ARG A 1 669 ? 16.454 2.122 -12.134 1.00 94.50 669 ARG A O 1
ATOM 4953 N N . ASN A 1 670 ? 17.184 2.135 -14.261 1.00 91.12 670 ASN A N 1
ATOM 4954 C CA . ASN A 1 670 ? 16.057 1.381 -14.801 1.00 91.12 670 ASN A CA 1
ATOM 4955 C C . ASN A 1 670 ? 16.018 -0.047 -14.233 1.00 91.12 670 ASN A C 1
ATOM 4957 O O . ASN A 1 670 ? 14.938 -0.538 -13.911 1.00 91.12 670 ASN A O 1
ATOM 4961 N N . SER A 1 671 ? 17.180 -0.683 -14.042 1.00 86.38 671 SER A N 1
ATOM 4962 C CA . SER A 1 671 ? 17.280 -2.008 -13.417 1.00 86.38 671 SER A CA 1
ATOM 4963 C C . SER A 1 671 ? 16.748 -2.002 -11.979 1.00 86.38 671 SER A C 1
ATOM 4965 O O . SER A 1 671 ? 15.905 -2.830 -11.635 1.00 86.38 671 SER A O 1
ATOM 4967 N N . ILE A 1 672 ? 17.163 -1.027 -11.161 1.00 89.81 672 ILE A N 1
ATOM 4968 C CA . ILE A 1 672 ? 16.719 -0.905 -9.763 1.00 89.81 672 ILE A CA 1
ATOM 4969 C C . ILE A 1 672 ? 15.237 -0.548 -9.670 1.00 89.81 672 ILE A C 1
ATOM 4971 O O . ILE A 1 672 ? 14.526 -1.112 -8.838 1.00 89.81 672 ILE A O 1
ATOM 4975 N N . LEU A 1 673 ? 14.747 0.340 -10.541 1.00 91.56 673 LEU A N 1
ATOM 4976 C CA . LEU A 1 673 ? 13.326 0.673 -10.607 1.00 91.56 673 LEU A CA 1
ATOM 4977 C C . LEU A 1 673 ? 12.483 -0.576 -10.889 1.00 91.56 673 LEU A C 1
ATOM 4979 O O . LEU A 1 673 ? 11.529 -0.844 -10.165 1.00 91.56 673 LEU A O 1
ATOM 4983 N N . GLN A 1 674 ? 12.852 -1.364 -11.901 1.00 86.38 674 GLN A N 1
ATOM 4984 C CA . GLN A 1 674 ? 12.118 -2.576 -12.276 1.00 86.38 674 GLN A CA 1
ATOM 4985 C C . GLN A 1 674 ? 12.158 -3.646 -11.178 1.00 86.38 674 GLN A C 1
ATOM 4987 O O . GLN A 1 674 ? 11.118 -4.196 -10.822 1.00 86.38 674 GLN A O 1
ATOM 4992 N N . GLU A 1 675 ? 13.328 -3.908 -10.590 1.00 84.56 675 GLU A N 1
ATOM 4993 C CA . GLU A 1 675 ? 13.480 -4.869 -9.487 1.00 84.56 675 GLU A CA 1
ATOM 4994 C C . GLU A 1 675 ? 12.624 -4.476 -8.269 1.00 84.56 675 GLU A C 1
ATOM 4996 O O . GLU A 1 675 ? 11.941 -5.307 -7.657 1.00 84.56 675 GLU A O 1
ATOM 5001 N N . CYS A 1 676 ? 12.598 -3.180 -7.959 1.00 90.12 676 CYS A N 1
ATOM 5002 C CA . CYS A 1 676 ? 11.786 -2.634 -6.886 1.00 90.12 676 CYS A CA 1
ATOM 5003 C C . CYS A 1 676 ? 10.280 -2.750 -7.181 1.00 90.12 676 CYS A C 1
ATOM 5005 O O . CYS A 1 676 ? 9.529 -3.223 -6.328 1.00 90.12 676 CYS A O 1
ATOM 5007 N N . LEU A 1 677 ? 9.832 -2.413 -8.396 1.00 87.38 677 LEU A N 1
ATOM 5008 C CA . LEU A 1 677 ? 8.419 -2.513 -8.789 1.00 87.38 677 LEU A CA 1
ATOM 5009 C C . LEU A 1 677 ? 7.908 -3.960 -8.814 1.00 87.38 677 LEU A C 1
ATOM 5011 O O . LEU A 1 677 ? 6.762 -4.215 -8.442 1.00 87.38 677 LEU A O 1
ATOM 5015 N N . ILE A 1 678 ? 8.758 -4.921 -9.189 1.00 81.31 678 ILE A N 1
ATOM 5016 C CA . ILE A 1 678 ? 8.431 -6.352 -9.084 1.00 81.31 678 ILE A CA 1
ATOM 5017 C C . ILE A 1 678 ? 8.168 -6.734 -7.626 1.00 81.31 678 ILE A C 1
ATOM 5019 O O . ILE A 1 678 ? 7.229 -7.480 -7.358 1.00 81.31 678 ILE A O 1
ATOM 5023 N N . SER A 1 679 ? 8.955 -6.189 -6.697 1.00 79.94 679 SER A N 1
ATOM 5024 C CA . SER A 1 679 ? 8.824 -6.443 -5.257 1.00 79.94 679 SER A CA 1
ATOM 5025 C C . SER A 1 679 ? 7.598 -5.760 -4.635 1.00 79.94 679 SER A C 1
ATOM 5027 O O . SER A 1 679 ? 7.083 -6.230 -3.625 1.00 79.94 679 SER A O 1
ATOM 5029 N N . CYS A 1 680 ? 7.116 -4.669 -5.237 1.00 79.31 680 CYS A N 1
ATOM 5030 C CA . CYS A 1 680 ? 5.906 -3.960 -4.813 1.00 79.31 680 CYS A CA 1
ATOM 5031 C C . CYS A 1 680 ? 4.608 -4.712 -5.123 1.00 79.31 680 CYS A C 1
ATOM 5033 O O . CYS A 1 680 ? 3.594 -4.484 -4.469 1.00 79.31 680 CYS A O 1
ATOM 5035 N N . SER A 1 681 ? 4.615 -5.580 -6.134 1.00 77.50 681 SER A N 1
ATOM 5036 C CA . SER A 1 681 ? 3.451 -6.396 -6.469 1.00 77.50 681 SER A CA 1
ATOM 5037 C C . SER A 1 681 ? 3.521 -7.708 -5.693 1.00 77.50 681 SER A C 1
ATOM 5039 O O . SER A 1 681 ? 4.519 -8.419 -5.835 1.00 77.50 681 SER A O 1
ATOM 5041 N N . PRO A 1 682 ? 2.488 -8.101 -4.927 1.00 68.19 682 PRO A N 1
ATOM 5042 C CA . PRO A 1 682 ? 2.425 -9.458 -4.413 1.00 68.19 682 PRO A CA 1
ATOM 5043 C C . PRO A 1 682 ? 2.365 -10.397 -5.625 1.00 68.19 682 PRO A C 1
ATOM 5045 O O . PRO A 1 682 ? 1.375 -10.447 -6.356 1.00 68.19 682 PRO A O 1
ATOM 5048 N N . ARG A 1 683 ? 3.473 -11.083 -5.894 1.00 77.94 683 ARG A N 1
ATOM 5049 C CA . ARG A 1 683 ? 3.592 -12.161 -6.879 1.00 77.94 683 ARG A CA 1
ATOM 5050 C C . ARG A 1 683 ? 3.891 -13.443 -6.122 1.00 77.94 683 ARG A C 1
ATOM 5052 O O . ARG A 1 683 ? 4.489 -13.406 -5.047 1.00 77.94 683 ARG A O 1
ATOM 5059 N N . ASN A 1 684 ? 3.497 -14.580 -6.689 1.00 79.62 684 ASN A N 1
ATOM 5060 C CA . ASN A 1 684 ? 3.756 -15.872 -6.065 1.00 79.62 684 ASN A CA 1
ATOM 5061 C C . ASN A 1 684 ? 5.282 -16.067 -5.847 1.00 79.62 684 ASN A C 1
ATOM 5063 O O . ASN A 1 684 ? 6.031 -16.082 -6.833 1.00 79.62 684 ASN A O 1
ATOM 5067 N N . PRO A 1 685 ? 5.755 -16.231 -4.594 1.00 78.62 685 PRO A N 1
ATOM 5068 C CA . PRO A 1 685 ? 7.178 -16.346 -4.279 1.00 78.62 685 PRO A CA 1
ATOM 5069 C C . PRO A 1 685 ? 7.839 -17.583 -4.903 1.00 78.62 685 PRO A C 1
ATOM 5071 O O . PRO A 1 685 ? 9.019 -17.527 -5.245 1.00 78.62 685 PRO A O 1
ATOM 5074 N N . GLU A 1 686 ? 7.095 -18.670 -5.130 1.00 78.75 686 GLU A N 1
ATOM 5075 C CA . GLU A 1 686 ? 7.617 -19.863 -5.811 1.00 78.75 686 GLU A CA 1
ATOM 5076 C C . GLU A 1 686 ? 7.940 -19.582 -7.281 1.00 78.75 686 GLU A C 1
ATOM 5078 O O . GLU A 1 686 ? 8.930 -20.079 -7.818 1.00 78.75 686 GLU A O 1
ATOM 5083 N N . CYS A 1 687 ? 7.136 -18.740 -7.936 1.00 87.69 687 CYS A N 1
ATOM 5084 C CA . CYS A 1 687 ? 7.402 -18.336 -9.310 1.00 87.69 687 CYS A CA 1
ATOM 5085 C C . CYS A 1 687 ? 8.647 -17.446 -9.405 1.00 87.69 687 CYS A C 1
ATOM 5087 O O . CYS A 1 687 ? 9.516 -17.689 -10.243 1.00 87.69 687 CYS A O 1
ATOM 5089 N N . LEU A 1 688 ? 8.773 -16.465 -8.504 1.00 84.88 688 LEU A N 1
ATOM 5090 C CA . LEU A 1 688 ? 9.969 -15.621 -8.427 1.00 84.88 688 LEU A CA 1
ATOM 5091 C C . LEU A 1 688 ? 11.227 -16.453 -8.129 1.00 84.88 688 LEU A C 1
ATOM 5093 O O . LEU A 1 688 ? 12.289 -16.173 -8.683 1.00 84.88 688 LEU A O 1
ATOM 5097 N N . GLY A 1 689 ? 11.102 -17.508 -7.316 1.00 86.19 689 GLY A N 1
ATOM 5098 C CA . GLY A 1 689 ? 12.165 -18.487 -7.081 1.00 86.19 689 GLY A CA 1
ATOM 5099 C C . GLY A 1 689 ? 12.648 -19.157 -8.370 1.00 86.19 689 GLY A C 1
ATOM 5100 O O . GLY A 1 689 ? 13.844 -19.125 -8.654 1.00 86.19 689 GLY A O 1
ATOM 5101 N N . ARG A 1 690 ? 11.726 -19.673 -9.197 1.00 92.19 690 ARG A N 1
ATOM 5102 C CA . ARG A 1 690 ? 12.059 -20.292 -10.496 1.00 92.19 690 ARG A CA 1
ATOM 5103 C C . ARG A 1 690 ? 12.721 -19.313 -11.467 1.00 92.19 690 ARG A C 1
ATOM 5105 O O . ARG A 1 690 ? 13.711 -19.659 -12.105 1.00 92.19 690 ARG A O 1
ATOM 5112 N N . CYS A 1 691 ? 12.226 -18.077 -11.543 1.00 90.81 691 CYS A N 1
ATOM 5113 C CA . CYS A 1 691 ? 12.841 -17.047 -12.385 1.00 90.81 691 CYS A CA 1
ATOM 5114 C C . CYS A 1 691 ? 14.256 -16.678 -11.926 1.00 90.81 691 CYS A C 1
ATOM 5116 O O . CYS A 1 691 ? 15.127 -16.405 -12.751 1.00 90.81 691 CYS A O 1
ATOM 5118 N N . ARG A 1 692 ? 14.508 -16.678 -10.612 1.00 93.69 692 ARG A N 1
ATOM 5119 C CA . ARG A 1 692 ? 15.846 -16.434 -10.061 1.00 93.69 692 ARG A CA 1
ATOM 5120 C C . ARG A 1 692 ? 16.809 -17.567 -10.404 1.00 93.69 692 ARG A C 1
ATOM 5122 O O . ARG A 1 692 ? 17.958 -17.299 -10.734 1.00 93.69 692 ARG A O 1
ATOM 5129 N N . GLU A 1 693 ? 16.345 -18.810 -10.347 1.00 92.88 693 GLU A N 1
ATOM 5130 C CA . GLU A 1 693 ? 17.147 -19.976 -10.720 1.00 92.88 693 GLU A CA 1
ATOM 5131 C C . GLU A 1 693 ? 17.550 -19.927 -12.202 1.00 92.88 693 GLU A C 1
ATOM 5133 O O . GLU A 1 693 ? 18.735 -20.024 -12.507 1.00 92.88 693 GLU A O 1
ATOM 5138 N N . GLN A 1 694 ? 16.607 -19.626 -13.104 1.00 93.31 694 GLN A N 1
ATOM 5139 C CA . GLN A 1 694 ? 16.890 -19.441 -14.537 1.00 93.31 694 GLN A CA 1
ATOM 5140 C C . GLN A 1 694 ? 17.896 -18.314 -14.811 1.00 93.31 694 GLN A C 1
ATOM 5142 O O . GLN A 1 694 ? 18.820 -18.476 -15.610 1.00 93.31 694 GLN A O 1
ATOM 5147 N N . ALA A 1 695 ? 17.748 -17.173 -14.134 1.00 93.25 695 ALA A N 1
ATOM 5148 C CA . ALA A 1 695 ? 18.683 -16.059 -14.254 1.00 93.25 695 ALA A CA 1
ATOM 5149 C C . ALA A 1 695 ? 20.101 -16.423 -13.781 1.00 93.25 695 ALA A C 1
ATOM 5151 O O . ALA A 1 695 ? 21.081 -16.015 -14.405 1.00 93.25 695 ALA A O 1
ATOM 5152 N N . ASN A 1 696 ? 20.220 -17.214 -12.711 1.00 94.25 696 ASN A N 1
ATOM 5153 C CA . ASN A 1 696 ? 21.512 -17.698 -12.223 1.00 94.25 696 ASN A CA 1
ATOM 5154 C C . ASN A 1 696 ? 22.164 -18.678 -13.206 1.00 94.25 696 ASN A C 1
ATOM 5156 O O . ASN A 1 696 ? 23.367 -18.584 -13.431 1.00 94.25 696 ASN A O 1
ATOM 5160 N N . THR A 1 697 ? 21.391 -19.561 -13.846 1.00 95.69 697 THR A N 1
ATOM 5161 C CA . THR A 1 697 ? 21.912 -20.437 -14.909 1.00 95.69 697 THR A CA 1
ATOM 5162 C C . THR A 1 697 ? 22.489 -19.618 -16.067 1.00 95.69 697 THR A C 1
ATOM 5164 O O . THR A 1 697 ? 23.625 -19.845 -16.476 1.00 95.69 697 THR A O 1
ATOM 5167 N N . LEU A 1 698 ? 21.772 -18.585 -16.524 1.00 94.62 698 LEU A N 1
ATOM 5168 C CA . LEU A 1 698 ? 22.259 -17.658 -17.556 1.00 94.62 698 LEU A CA 1
ATOM 5169 C C . LEU A 1 698 ? 23.526 -16.897 -17.136 1.00 94.62 698 LEU A C 1
ATOM 5171 O O . LEU A 1 698 ? 24.405 -16.650 -17.964 1.00 94.62 698 LEU A O 1
ATOM 5175 N N . LEU A 1 699 ? 23.636 -16.520 -15.857 1.00 95.44 699 LEU A N 1
ATOM 5176 C CA . LEU A 1 699 ? 24.837 -15.884 -15.311 1.00 95.44 699 LEU A CA 1
ATOM 5177 C C . LEU A 1 699 ? 26.054 -16.810 -15.415 1.00 95.44 699 LEU A C 1
ATOM 5179 O O . LEU A 1 699 ? 27.125 -16.372 -15.842 1.00 95.44 699 LEU A O 1
ATOM 5183 N N . GLU A 1 700 ? 25.893 -18.071 -15.015 1.00 95.06 700 GLU A N 1
ATOM 5184 C CA . GLU A 1 700 ? 26.953 -19.079 -15.055 1.00 95.06 700 GLU A CA 1
ATOM 5185 C C . GLU A 1 700 ? 27.374 -19.397 -16.493 1.00 95.06 700 GLU A C 1
ATOM 5187 O O . GLU A 1 700 ? 28.568 -19.378 -16.791 1.00 95.06 700 GLU A O 1
ATOM 5192 N N . GLU A 1 701 ? 26.417 -19.585 -17.405 1.00 95.00 701 GLU A N 1
ATOM 5193 C CA . GLU A 1 701 ? 26.683 -19.813 -18.830 1.00 95.00 701 GLU A CA 1
ATOM 5194 C C . GLU A 1 701 ? 27.402 -18.626 -19.481 1.00 95.00 701 GLU A C 1
ATOM 5196 O O . GLU A 1 701 ? 28.375 -18.802 -20.216 1.00 95.00 701 GLU A O 1
ATOM 5201 N N . CYS A 1 702 ? 26.968 -17.397 -19.193 1.00 96.50 702 CYS A N 1
ATOM 5202 C CA . CYS A 1 702 ? 27.618 -16.199 -19.716 1.00 96.50 702 CYS A CA 1
ATOM 5203 C C . CYS A 1 702 ? 29.069 -16.084 -19.227 1.00 96.50 702 CYS A C 1
ATOM 5205 O O . CYS A 1 702 ? 29.966 -15.813 -20.030 1.00 96.50 702 CYS A O 1
ATOM 5207 N N . ARG A 1 703 ? 29.319 -16.344 -17.934 1.00 96.75 703 ARG A N 1
ATOM 5208 C CA . ARG A 1 703 ? 30.675 -16.330 -17.360 1.00 96.75 703 ARG A CA 1
ATOM 5209 C C . ARG A 1 703 ? 31.551 -17.436 -17.946 1.00 96.75 703 ARG A C 1
ATOM 5211 O O . ARG A 1 703 ? 32.708 -17.176 -18.265 1.00 96.75 703 ARG A O 1
ATOM 5218 N N . ALA A 1 704 ? 31.006 -18.639 -18.124 1.00 91.62 704 ALA A N 1
ATOM 5219 C CA . ALA A 1 704 ? 31.722 -19.765 -18.722 1.00 91.62 704 ALA A CA 1
ATOM 5220 C C . ALA A 1 704 ? 32.161 -19.482 -20.169 1.00 91.62 704 ALA A C 1
ATOM 5222 O O . ALA A 1 704 ? 33.228 -19.925 -20.586 1.00 91.62 704 ALA A O 1
ATOM 5223 N N . ASN A 1 705 ? 31.378 -18.691 -20.905 1.00 93.31 705 ASN A N 1
ATOM 5224 C CA . ASN A 1 705 ? 31.665 -18.304 -22.286 1.00 93.31 705 ASN A CA 1
ATOM 5225 C C . ASN A 1 705 ? 32.503 -17.017 -22.416 1.00 93.31 705 ASN A C 1
ATOM 5227 O O . ASN A 1 705 ? 32.699 -16.531 -23.528 1.00 93.31 705 ASN A O 1
ATOM 5231 N N . GLY A 1 706 ? 32.989 -16.447 -21.305 1.00 93.31 706 GLY A N 1
ATOM 5232 C CA . GLY A 1 706 ? 33.785 -15.216 -21.318 1.00 93.31 706 GLY A CA 1
ATOM 5233 C C . GLY A 1 706 ? 33.006 -13.973 -21.766 1.00 93.31 706 GLY A C 1
ATOM 5234 O O . GLY A 1 706 ? 33.603 -13.050 -22.315 1.00 93.31 706 GLY A O 1
ATOM 5235 N N . GLY A 1 707 ? 31.683 -13.954 -21.578 1.00 88.31 707 GLY A N 1
ATOM 5236 C CA . GLY A 1 707 ? 30.853 -12.797 -21.905 1.00 88.31 707 GLY A CA 1
ATOM 5237 C C . GLY A 1 707 ? 31.101 -11.611 -20.969 1.00 88.31 707 GLY A C 1
ATOM 5238 O O . GLY A 1 707 ? 31.380 -11.780 -19.782 1.00 88.31 707 GLY A O 1
ATOM 5239 N N . GLU A 1 708 ? 30.961 -10.396 -21.494 1.00 89.06 708 GLU A N 1
ATOM 5240 C CA . GLU A 1 708 ? 30.906 -9.171 -20.690 1.00 89.06 708 GLU A CA 1
ATOM 5241 C C . GLU A 1 708 ? 29.470 -8.931 -20.180 1.00 89.06 708 GLU A C 1
ATOM 5243 O O . GLU A 1 708 ? 28.500 -9.477 -20.713 1.00 89.06 708 GLU A O 1
ATOM 5248 N N . ASP A 1 709 ? 29.327 -8.147 -19.107 1.00 89.75 709 ASP A N 1
ATOM 5249 C CA . ASP A 1 709 ? 28.035 -7.748 -18.521 1.00 89.75 709 ASP A CA 1
ATOM 5250 C C . ASP A 1 709 ? 27.092 -8.899 -18.106 1.00 89.75 709 ASP A C 1
ATOM 5252 O O . ASP A 1 709 ? 25.865 -8.754 -18.082 1.00 89.75 709 ASP A O 1
ATOM 5256 N N . CYS A 1 710 ? 27.643 -10.053 -17.720 1.00 88.00 710 CYS A N 1
ATOM 5257 C CA . CYS A 1 710 ? 26.840 -11.227 -17.366 1.00 88.00 710 CYS A CA 1
ATOM 5258 C C . CYS A 1 710 ? 25.848 -10.985 -16.216 1.00 88.00 710 CYS A C 1
ATOM 5260 O O . CYS A 1 710 ? 24.746 -11.528 -16.231 1.00 88.00 710 CYS A O 1
ATOM 5262 N N . GLU A 1 711 ? 26.192 -10.134 -15.246 1.00 84.69 711 GLU A N 1
ATOM 5263 C CA . GLU A 1 711 ? 25.287 -9.775 -14.142 1.00 84.69 711 GLU A CA 1
ATOM 5264 C C . GLU A 1 711 ? 24.087 -8.949 -14.612 1.00 84.69 711 GLU A C 1
ATOM 5266 O O . GLU A 1 711 ? 22.966 -9.160 -14.147 1.00 84.69 711 GLU A O 1
ATOM 5271 N N . LEU A 1 712 ? 24.306 -8.041 -15.568 1.00 81.12 712 LEU A N 1
ATOM 5272 C CA . LEU A 1 712 ? 23.239 -7.243 -16.163 1.00 81.12 712 LEU A CA 1
ATOM 5273 C C . LEU A 1 712 ? 22.312 -8.127 -17.005 1.00 81.12 712 LEU A C 1
ATOM 5275 O O . LEU A 1 712 ? 21.091 -8.018 -16.893 1.00 81.12 712 LEU A O 1
ATOM 5279 N N . ARG A 1 713 ? 22.878 -9.054 -17.789 1.00 87.62 713 ARG A N 1
ATOM 5280 C CA . ARG A 1 713 ? 22.108 -10.045 -18.559 1.00 87.62 713 ARG A CA 1
ATOM 5281 C C . ARG A 1 713 ? 21.251 -10.935 -17.663 1.00 87.62 713 ARG A C 1
ATOM 5283 O O . ARG A 1 713 ? 20.061 -11.086 -17.927 1.00 87.62 713 ARG A O 1
ATOM 5290 N N . ALA A 1 714 ? 21.824 -11.466 -16.586 1.00 88.25 714 ALA A N 1
ATOM 5291 C CA . ALA A 1 714 ? 21.101 -12.290 -15.623 1.00 88.25 714 ALA A CA 1
ATOM 5292 C C . ALA A 1 714 ? 19.960 -11.517 -14.941 1.00 88.25 714 ALA A C 1
ATOM 5294 O O . ALA A 1 714 ? 18.837 -12.014 -14.854 1.00 88.25 714 ALA A O 1
ATOM 5295 N N . ARG A 1 715 ? 20.203 -10.266 -14.521 1.00 85.00 715 ARG A N 1
ATOM 5296 C CA . ARG A 1 715 ? 19.147 -9.394 -13.973 1.00 85.00 715 ARG A CA 1
ATOM 5297 C C . ARG A 1 715 ? 18.015 -9.156 -14.966 1.00 85.00 715 ARG A C 1
ATOM 5299 O O . ARG A 1 715 ? 16.853 -9.268 -14.585 1.00 85.00 715 ARG A O 1
ATOM 5306 N N . ASN A 1 716 ? 18.335 -8.845 -16.220 1.00 83.19 716 ASN A N 1
ATOM 5307 C CA . ASN A 1 716 ? 17.317 -8.603 -17.243 1.00 83.19 716 ASN A CA 1
ATOM 5308 C C . ASN A 1 716 ? 16.479 -9.862 -17.503 1.00 83.19 716 ASN A C 1
ATOM 5310 O O . ASN A 1 716 ? 15.255 -9.774 -17.548 1.00 83.19 716 ASN A O 1
ATOM 5314 N N . ALA A 1 717 ? 17.117 -11.035 -17.555 1.00 89.38 717 ALA A N 1
ATOM 5315 C CA . ALA A 1 717 ? 16.422 -12.314 -17.690 1.00 89.38 717 ALA A CA 1
ATOM 5316 C C . ALA A 1 717 ? 15.483 -12.607 -16.505 1.00 89.38 717 ALA A C 1
ATOM 5318 O O . ALA A 1 717 ? 14.356 -13.058 -16.705 1.00 89.38 717 ALA A O 1
ATOM 5319 N N . TYR A 1 718 ? 15.903 -12.296 -15.271 1.00 90.62 718 TYR A N 1
ATOM 5320 C CA . TYR A 1 718 ? 15.034 -12.401 -14.093 1.00 90.62 718 TYR A CA 1
ATOM 5321 C C . TYR A 1 718 ? 13.795 -11.506 -14.220 1.00 90.62 718 TYR A C 1
ATOM 5323 O O . TYR A 1 718 ? 12.679 -11.962 -13.972 1.00 90.62 718 TYR A O 1
ATOM 5331 N N . VAL A 1 719 ? 13.984 -10.243 -14.616 1.00 83.44 719 VAL A N 1
ATOM 5332 C CA . VAL A 1 719 ? 12.900 -9.261 -14.783 1.00 83.44 719 VAL A CA 1
ATOM 5333 C C . VAL A 1 719 ? 11.917 -9.707 -15.866 1.00 83.44 719 VAL A C 1
ATOM 5335 O O . VAL A 1 719 ? 10.705 -9.685 -15.635 1.00 83.44 719 VAL A O 1
ATOM 5338 N N . GLU A 1 720 ? 12.414 -10.153 -17.020 1.00 87.19 720 GLU A N 1
ATOM 5339 C CA . GLU A 1 720 ? 11.573 -10.665 -18.106 1.00 87.19 720 GLU A CA 1
ATOM 5340 C C . GLU A 1 720 ? 10.794 -11.909 -17.680 1.00 87.19 720 GLU A C 1
ATOM 5342 O O . GLU A 1 720 ? 9.576 -11.952 -17.865 1.00 87.19 720 GLU A O 1
ATOM 5347 N N . CYS A 1 721 ? 11.453 -12.872 -17.029 1.00 90.19 721 CYS A N 1
ATOM 5348 C CA . CYS A 1 721 ? 10.784 -14.060 -16.510 1.00 90.19 721 CYS A CA 1
ATOM 5349 C C . CYS A 1 721 ? 9.709 -13.698 -15.482 1.00 90.19 721 CYS A C 1
ATOM 5351 O O . CYS A 1 721 ? 8.579 -14.173 -15.586 1.00 90.19 721 CYS A O 1
ATOM 5353 N N . ALA A 1 722 ? 10.020 -12.832 -14.512 1.00 84.44 722 ALA A N 1
ATOM 5354 C CA . ALA A 1 722 ? 9.061 -12.419 -13.494 1.00 84.44 722 ALA A CA 1
ATOM 5355 C C . ALA A 1 722 ? 7.843 -11.743 -14.133 1.00 84.44 722 ALA A C 1
ATOM 5357 O O . ALA A 1 722 ? 6.707 -12.030 -13.756 1.00 84.44 722 ALA A O 1
ATOM 5358 N N . ARG A 1 723 ? 8.065 -10.887 -15.135 1.00 83.75 723 ARG A N 1
ATOM 5359 C CA . ARG A 1 723 ? 7.001 -10.199 -15.868 1.00 83.75 723 ARG A CA 1
ATOM 5360 C C . ARG A 1 723 ? 6.124 -11.162 -16.669 1.00 83.75 723 ARG A C 1
ATOM 5362 O O . ARG A 1 723 ? 4.909 -10.998 -16.630 1.00 83.75 723 ARG A O 1
ATOM 5369 N N . GLN A 1 724 ? 6.719 -12.112 -17.386 1.00 88.56 724 GLN A N 1
ATOM 5370 C CA . GLN A 1 724 ? 6.000 -13.015 -18.291 1.00 88.56 724 GLN A CA 1
ATOM 5371 C C . GLN A 1 724 ? 5.331 -14.183 -17.560 1.00 88.56 724 GLN A C 1
ATOM 5373 O O . GLN A 1 724 ? 4.208 -14.548 -17.891 1.00 88.56 724 GLN A O 1
ATOM 5378 N N . ASN A 1 725 ? 6.003 -14.750 -16.557 1.00 88.00 725 ASN A N 1
ATOM 5379 C CA . ASN A 1 725 ? 5.640 -16.051 -15.995 1.00 88.00 725 ASN A CA 1
ATOM 5380 C C . ASN A 1 725 ? 5.037 -15.973 -14.589 1.00 88.00 725 ASN A C 1
ATOM 5382 O O . ASN A 1 725 ? 4.442 -16.950 -14.135 1.00 88.00 725 ASN A O 1
ATOM 5386 N N . CYS A 1 726 ? 5.170 -14.841 -13.886 1.00 85.62 726 CYS A N 1
ATOM 5387 C CA . CYS A 1 726 ? 4.649 -14.696 -12.527 1.00 85.62 726 CYS A CA 1
ATOM 5388 C C . CYS A 1 726 ? 3.428 -13.773 -12.502 1.00 85.62 726 CYS A C 1
ATOM 5390 O O . CYS A 1 726 ? 3.610 -12.553 -12.439 1.00 85.62 726 CYS A O 1
ATOM 5392 N N . PRO A 1 727 ? 2.192 -14.314 -12.519 1.00 79.31 727 PRO A N 1
ATOM 5393 C CA . PRO A 1 727 ? 0.991 -13.494 -12.440 1.00 79.31 727 PRO A CA 1
ATOM 5394 C C . PRO A 1 727 ? 0.986 -12.681 -11.142 1.00 79.31 727 PRO A C 1
ATOM 5396 O O . PRO A 1 727 ? 1.400 -13.157 -10.079 1.00 79.31 727 PRO A O 1
ATOM 5399 N N . VAL A 1 728 ? 0.525 -11.435 -11.239 1.00 78.19 728 VAL A N 1
ATOM 5400 C CA . VAL A 1 728 ? 0.258 -10.601 -10.067 1.00 78.19 728 VAL A CA 1
ATOM 5401 C C . VAL A 1 728 ? -0.918 -11.236 -9.339 1.00 78.19 728 VAL A C 1
ATOM 5403 O O . VAL A 1 728 ? -1.987 -11.396 -9.927 1.00 78.19 728 VAL A O 1
ATOM 5406 N N . THR A 1 729 ? -0.729 -11.635 -8.082 1.00 65.56 729 THR A N 1
ATOM 5407 C CA . THR A 1 729 ? -1.880 -12.010 -7.259 1.00 65.56 729 THR A CA 1
ATOM 5408 C C . THR A 1 729 ? -2.694 -10.740 -7.032 1.00 65.56 729 THR A C 1
ATOM 5410 O O . THR A 1 729 ? -2.129 -9.773 -6.513 1.00 65.56 729 THR A O 1
ATOM 5413 N N . PRO A 1 730 ? -3.974 -10.688 -7.442 1.00 57.25 730 PRO A N 1
ATOM 5414 C CA . PRO A 1 730 ? -4.802 -9.531 -7.151 1.00 57.25 730 PRO A CA 1
ATOM 5415 C C . PRO A 1 730 ? -4.812 -9.333 -5.637 1.00 57.25 730 PRO A C 1
ATOM 5417 O O . PRO A 1 730 ? -4.983 -10.294 -4.880 1.00 57.25 730 PRO A O 1
ATOM 5420 N N . ALA A 1 731 ? -4.568 -8.100 -5.194 1.00 48.56 731 ALA A N 1
ATOM 5421 C CA . ALA A 1 731 ? -4.761 -7.761 -3.794 1.00 48.56 731 ALA A CA 1
ATOM 5422 C C . ALA A 1 731 ? -6.204 -8.139 -3.407 1.00 48.56 731 ALA A C 1
ATOM 5424 O O . ALA A 1 731 ? -7.105 -7.971 -4.235 1.00 48.56 731 ALA A O 1
ATOM 5425 N N . PRO A 1 732 ? -6.443 -8.678 -2.198 1.00 44.56 732 PRO A N 1
ATOM 5426 C CA . PRO A 1 732 ? -7.805 -8.869 -1.724 1.00 44.56 732 PRO A CA 1
ATOM 5427 C C . PRO A 1 732 ? -8.520 -7.519 -1.795 1.00 44.56 732 PRO A C 1
ATOM 5429 O O . PRO A 1 732 ? -8.053 -6.545 -1.209 1.00 44.56 732 PRO A O 1
ATOM 5432 N N . ASP A 1 733 ? -9.597 -7.475 -2.574 1.00 36.34 733 ASP A N 1
ATOM 5433 C CA . ASP A 1 733 ? -10.381 -6.275 -2.847 1.00 36.34 733 ASP A CA 1
ATOM 5434 C C . ASP A 1 733 ? -10.813 -5.632 -1.514 1.00 36.34 733 ASP A C 1
ATOM 5436 O O . ASP A 1 733 ? -11.563 -6.268 -0.754 1.00 36.34 733 ASP A O 1
ATOM 5440 N N . PRO A 1 734 ? -10.315 -4.429 -1.160 1.00 40.56 734 PRO A N 1
ATOM 5441 C CA . PRO A 1 734 ? -10.824 -3.712 -0.010 1.00 40.56 734 PRO A CA 1
ATOM 5442 C C . PRO A 1 734 ? -12.233 -3.266 -0.383 1.00 40.56 734 PRO A C 1
ATOM 5444 O O . PRO A 1 734 ? -12.419 -2.264 -1.070 1.00 40.56 734 PRO A O 1
ATOM 5447 N N . ARG A 1 735 ? -13.237 -4.048 0.032 1.00 36.38 735 ARG A N 1
ATOM 5448 C CA . ARG A 1 735 ? -14.641 -3.669 -0.143 1.00 36.38 735 ARG A CA 1
ATOM 5449 C C . ARG A 1 735 ? -14.794 -2.226 0.343 1.00 36.38 735 ARG A C 1
ATOM 5451 O O . ARG A 1 735 ? -14.413 -1.960 1.484 1.00 36.38 735 ARG A O 1
ATOM 5458 N N . PRO A 1 736 ? -15.323 -1.309 -0.478 1.00 36.12 736 PRO A N 1
ATOM 5459 C CA . PRO A 1 736 ? -15.539 0.054 -0.034 1.00 36.12 736 PRO A CA 1
ATOM 5460 C C . PRO A 1 736 ? -16.524 0.023 1.135 1.00 36.12 736 PRO A C 1
ATOM 5462 O O . PRO A 1 736 ? -17.655 -0.448 0.990 1.00 36.12 736 PRO A O 1
ATOM 5465 N N . GLU A 1 737 ? -16.085 0.497 2.300 1.00 39.94 737 GLU A N 1
ATOM 5466 C CA . GLU A 1 737 ? -17.012 0.876 3.357 1.00 39.94 737 GLU A CA 1
ATOM 5467 C C . GLU A 1 737 ? -17.941 1.967 2.805 1.00 39.94 737 GLU A C 1
ATOM 5469 O O . GLU A 1 737 ? -17.480 2.876 2.100 1.00 39.94 737 GLU A O 1
ATOM 5474 N N . PRO A 1 738 ? -19.257 1.883 3.059 1.00 38.84 738 PRO A N 1
ATOM 5475 C CA . PRO A 1 738 ? -20.169 2.940 2.668 1.00 38.84 738 PRO A CA 1
ATOM 5476 C C . PRO A 1 738 ? -19.758 4.225 3.393 1.00 38.84 738 PRO A C 1
ATOM 5478 O O . PRO A 1 738 ? -19.786 4.295 4.618 1.00 38.84 738 PRO A O 1
ATOM 5481 N N . LEU A 1 739 ? -19.361 5.237 2.618 1.00 36.31 739 LEU A N 1
ATOM 5482 C CA . LEU A 1 739 ? -19.162 6.598 3.103 1.00 36.31 739 LEU A CA 1
ATOM 5483 C C . LEU A 1 739 ? -20.480 7.095 3.699 1.00 36.31 739 LEU A C 1
ATOM 5485 O O . LEU A 1 739 ? -21.399 7.462 2.963 1.00 36.31 739 LEU A O 1
ATOM 5489 N N . ASP A 1 740 ? -20.550 7.110 5.025 1.00 39.97 740 ASP A N 1
ATOM 5490 C CA . ASP A 1 740 ? -21.612 7.768 5.769 1.00 39.97 740 ASP A CA 1
ATOM 5491 C C . ASP A 1 740 ? -21.455 9.282 5.556 1.00 39.97 740 ASP A C 1
ATOM 5493 O O . ASP A 1 740 ? -20.582 9.941 6.126 1.00 39.97 740 ASP A O 1
ATOM 5497 N N . ARG A 1 741 ? -22.245 9.834 4.630 1.00 38.12 741 ARG A N 1
ATOM 5498 C CA . ARG A 1 741 ? -22.393 11.281 4.465 1.00 38.12 741 ARG A CA 1
ATOM 5499 C C . ARG A 1 741 ? -23.408 11.766 5.495 1.00 38.12 741 ARG A C 1
ATOM 5501 O O . ARG A 1 741 ? -24.609 11.653 5.263 1.00 38.12 741 ARG A O 1
ATOM 5508 N N . SER A 1 742 ? -22.901 12.323 6.592 1.00 38.72 742 SER A N 1
ATOM 5509 C CA . SER A 1 742 ? -23.614 13.300 7.426 1.00 38.72 742 SER A CA 1
ATOM 5510 C C . SER A 1 742 ? -23.075 14.697 7.161 1.00 38.72 742 SER A C 1
ATOM 5512 O O . SER A 1 742 ? -21.832 14.834 7.098 1.00 38.72 742 SER A O 1
#

Sequence (742 aa):
MTRRPKYLLGLGALLPLLFAAAMALGALGASPAAARGLAQDEPGDCPSACEAQREAFMQRCLNSGRDDCEALVDKMVAACVERCDAPTEPEPSDCAGACERRVKVWLSDCLASGREGCRDQAAKLLERCIASCDRPVDCEGRCADHARQQREACLAAGGGDDACAAKEQRVLADCLERCANPPARPEPRPQPRPEPSCGQRCGEELITFLLDCVASGRDNCADLAREKLLACLKSCERPTQPVDPVQPPSCQGRCEERANATLRECLAAGGGEERCREKRQAVLEQCIRGCEPNPASPSCEDRCKQRATEVEKACREAGGRPDDCAAKARTVLNECLQSCEPKPVEPTCEERCRQKAQQVLEACKARRGENCEQQAKEAFEACVAENCEPKPVEPTCEDRCKQRAAEVEKLCRDAGGNAEECAARGRAAFAECMQGCAPNPAPSCEQGCKARAEAAYRECIASGGGEDRCAELRSSTFEACMAEKCEPKPVEPTCEERCRQKAQQVLEACKARGGENCERQAKEAFDACVAENCEPKPVEPTCEDRCKQRAAEVEKLCRDAGGSAEDCAARGRAAFAECMQSCAPDPAPGCEQGCKARAEAAYKECIASGGGEDRCAALRTSTFEACMTRCEPKPVEPTCEEGCKARAEEAFKACREAGGGPDRCEGVRNSILQECLISCSPRNPECLGRCREQANTLLEECRANGGEDCELRARNAYVECARQNCPVTPAPDPRPEPLDRS

Foldseek 3Di:
DDDDDDDDDDDDPCVVVVVVVVVVPPPDDDDDDDDDDDDDDDDDDQLVVLVVCLVVQLVVVVVVVDPCSNVVSVVSSVVSVVVSPDDDDDDDPAQLSVQLVVLVVQLVVCVVVVDPPSVVVSVVSSVVSVVVRPQDPAQLSVQLVVLVVQLVVCVVVVHDNVVSVVSSVVSSVVSVVCSVVVPPPPPPPPPPDPPQQLLRVLVVVLVVQLVVCVVVVDPCSVVVSVVSSVVSVVVNPPPPDPPPPPDDDQLLRVQLVVLVVQLVVCVVVVHDNVVSVVSSVVSSVVSVVVRPDPPPPPQLLVVLLVVLVVQLVVCVVVVHDNVVSNVSSVVSSVVSVVVRPDPPDPDDLLRVLLVQLVVQLVVCVVVVHPPSNVRSVVSSVVSCVVPVDDDPDPQALLRVLLVQLVVQLVVCVVVVHDNVVSNVSSVVSSVVSVVVRDDDPPPQLLRVQLVQLVVQLVVCVVVVHDNVVSVVSSVVSSVVSCVPPPPDDPPPDDQLRVLLVQLVVQLVVCVVVVHPPSNVRSVVSSVVSCVPPVDPPPPPQDLLRVLLVQLVVQLVVCVVVVHDNVVSNVSSVVSSVVSVVVDDPDPQPQQLVNQLVQLVVQLVVCVVVVHDNVVSNVSSVVSSVVSVVVNPPDDDPDQLLRVQLVVLVVQLVVCVVVVHDNVVSVLSSVLSSLVSVLVSFPWDVVQLVVQLVVLVVQLVVCVVVVHPPSVSSSSVSSSVSSVPPIDGDPDDDPPDDPPPDD

pLDDT: mean 83.41, std 18.15, range [28.27, 97.94]

Secondary structure (DSSP, 8-state):
---PPP-----SSSHHHHHHHHHSSTT-PPP----------S---HHHHHHHTHHHHHHHHHHTT-S-HHHHHHHHHHHHHHHHHS--PPPPSSHHHHHHHHHHHHHHHHHHTT-TTHHHHHHHHHHHHHHHHTS--SHHHHHHHHHHHHHHHHHHTT--HHHHHHHHHHHHHHHHHHHHS-----------PPPPPHHHHHHHHHHHHHHHHHHTT-TTHHHHHHHHHHHHHHHHTS--------PPPPHHHHHHHHHHHHHHHHHHTT--HHHHHHHHHHHHHHHHHT-S---S---HHHHHHHHHHHHHHHHHHTT--HHHHHHHHHHHHHHHHHTTSPPPPPPPHHHHHHHHHHHHHHHHHHTT-S-HHHHHHHHHHHHHHHH-S--PPPPPHHHHHHHHHHHHHHHHHHTT--HHHHHHHHHHHHHHHHHTSS-PPPPPHHHHHHHHHHHHHHHHHHTT--HHHHHHHHHHHHHHHIIIIISPPPPPPPHHHHHHHHHHHHHHHHHHTT-S-HHHHHHHHHHHHHHHH------PPPHHHHHHHHHHHHHHHHHHTT--HHHHHHHHHHHHHHHHHHSPP-SPPPHHHHHHHHHHHHHHHHHHTT--HHHHHHHHHHHHHHHHTT-SPPPPPPPHHHHHHHHHHHHHHHHHHTT--HHHHHHHHHHHHHHHHHHHS-B-HHHHHHHHHHHHHHHHHHHHTT-SSHHHHHHHHHHHHHHHHSPBPPPP--PPPP----

Radius of gyration: 41.72 Å; chains: 1; bounding box: 115×98×109 Å